Protein AF-0000000078944691 (afdb_homodimer)

InterPro domains:
  IPR001509 NAD-dependent epimerase/dehydratase [PF01370] (3-240)
  IPR036291 NAD(P)-binding domain superfamily [SSF51735] (1-315)

Foldseek 3Di:
DEEEEECLQADLNLVLVVVCVVVPAQYEYEYQCPHGDCVSVVVPPPPPSYHYDHDDLLDLVSLLVRLAPHAEYEYPFADQDQVCCVVCLVRRLSRQQSSLVSNLVSCQVHNYAEYEYEAALLQQFQPPDPQAEPPDDDRDRQTSNSVSRVNSVVVVVVSLVVRPHAYEYEHEYAEFAARDCDDLLNQQLVVCVVPVAEGEDFFPQAQKEFYAYSNLVSVLSVLVVVVVVPDPHRYDYFYDTAPGIDTSNVLSVLLCVLVVTDYHYHYPNYPDRGHRDRSGHRYHHHDRVVSVVSVGHGPDTRSRSSNNRSVNVVVD/DEEEEECLQADLNLVLVVVCVVVPAQYEYEYQCPHGDCVSVVVPPPPPSYHYDHDDLLDLVSLLVRLAPHAEYEYPFADQDQVCCVVCLVRRLSRQQSSLVSNLVSCQVHNYAEYEYEAALLQQFQPPDPLAEPPDDDRDRQTSNSVSRVNSVVVVVVSLVVRPHAYEYEHEYAEFAARDCDDLLNQQLVVCVVPVAEGEDFFPQAQKEFYAYSNLVSVLSVLVVVVVVPDPHRYDYFYDTAPGIDTSNVLNVLLCVLVVTDYHYHYPNHPDRGHRDRSDHRYHHHDRVVSVVSVGHGPDTRSRSSNNRSVNVVVD

Radius of gyration: 25.92 Å; Cα contacts (8 Å, |Δi|>4): 1463; chains: 2; bounding box: 60×75×53 Å

Structure (mmCIF, N/CA/C/O backbone):
data_AF-0000000078944691-model_v1
#
loop_
_entity.id
_entity.type
_entity.pdbx_description
1 polymer 'UDP-glucose 4-epimerase (GalE)'
#
loop_
_atom_site.group_PDB
_atom_site.id
_atom_site.type_symbol
_atom_site.label_atom_id
_atom_site.label_alt_id
_atom_site.label_comp_id
_atom_site.label_asym_id
_atom_site.label_entity_id
_atom_site.label_seq_id
_atom_site.pdbx_PDB_ins_code
_atom_site.Cartn_x
_atom_site.Cartn_y
_atom_site.Cartn_z
_atom_site.occupancy
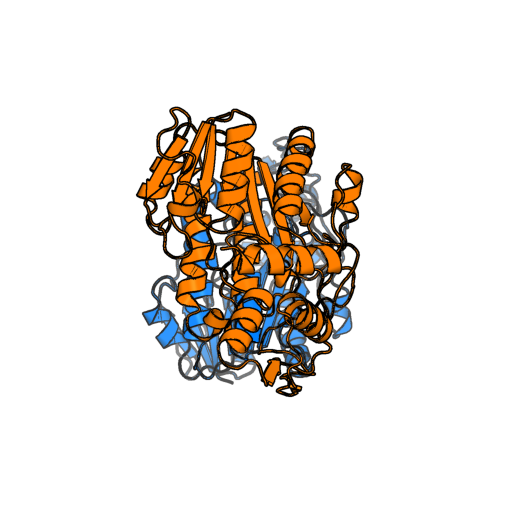_atom_site.B_iso_or_equiv
_atom_site.auth_seq_id
_atom_site.auth_comp_id
_atom_site.auth_asym_id
_atom_site.auth_atom_id
_atom_site.pdbx_PDB_model_num
ATOM 1 N N . MET A 1 1 ? -21 -19.609 -12.305 1 94.19 1 MET A N 1
ATOM 2 C CA . MET A 1 1 ? -20.656 -18.188 -12.273 1 94.19 1 MET A CA 1
ATOM 3 C C . MET A 1 1 ? -19.875 -17.797 -13.523 1 94.19 1 MET A C 1
ATOM 5 O O . MET A 1 1 ? -19.312 -18.656 -14.211 1 94.19 1 MET A O 1
ATOM 9 N N . LYS A 1 2 ? -19.984 -16.594 -13.906 1 98.06 2 LYS A N 1
ATOM 10 C CA . LYS A 1 2 ? -19.078 -16.062 -14.922 1 98.06 2 LYS A CA 1
ATOM 11 C C . LYS A 1 2 ? -17.875 -15.367 -14.273 1 98.06 2 LYS A C 1
ATOM 13 O O . LYS A 1 2 ? -18.031 -14.461 -13.461 1 98.06 2 LYS A O 1
ATOM 18 N N . VAL A 1 3 ? -16.719 -15.859 -14.648 1 98.75 3 VAL A N 1
ATOM 19 C CA . VAL A 1 3 ? -15.484 -15.461 -13.984 1 98.75 3 VAL A CA 1
ATOM 20 C C . VAL A 1 3 ? -14.531 -14.828 -14.992 1 98.75 3 VAL A C 1
ATOM 22 O O . VAL A 1 3 ? -14.398 -15.32 -16.125 1 98.75 3 VAL A O 1
ATOM 25 N N . LEU A 1 4 ? -13.984 -13.68 -14.633 1 98.94 4 LEU A N 1
ATOM 26 C CA . LEU A 1 4 ? -12.883 -13.094 -15.391 1 98.94 4 LEU A CA 1
ATOM 27 C C . LEU A 1 4 ? -11.539 -13.414 -14.734 1 98.94 4 LEU A C 1
ATOM 29 O O . LEU A 1 4 ? -11.367 -13.219 -13.531 1 98.94 4 LEU A O 1
ATOM 33 N N . VAL A 1 5 ? -10.609 -13.969 -15.469 1 98.94 5 VAL A N 1
ATOM 34 C CA . VAL A 1 5 ? -9.234 -14.164 -15.023 1 98.94 5 VAL A CA 1
ATOM 35 C C . VAL A 1 5 ? -8.297 -13.281 -15.836 1 98.94 5 VAL A C 1
ATOM 37 O O . VAL A 1 5 ? -8.07 -13.523 -17.016 1 98.94 5 VAL A O 1
ATOM 40 N N . THR A 1 6 ? -7.789 -12.211 -15.219 1 98.88 6 THR A N 1
ATOM 41 C CA . THR A 1 6 ? -6.719 -11.477 -15.883 1 98.88 6 THR A CA 1
ATOM 42 C C . THR A 1 6 ? -5.379 -12.18 -15.68 1 98.88 6 THR A C 1
ATOM 44 O O . THR A 1 6 ? -5.117 -12.742 -14.617 1 98.88 6 THR A O 1
ATOM 47 N N . GLY A 1 7 ? -4.547 -12.148 -16.734 1 98.19 7 GLY A N 1
ATOM 48 C CA . GLY A 1 7 ? -3.318 -12.93 -16.672 1 98.19 7 GLY A CA 1
ATOM 49 C C . GLY A 1 7 ? -3.555 -14.422 -16.781 1 98.19 7 GLY A C 1
ATOM 50 O O . GLY A 1 7 ? -2.754 -15.219 -16.281 1 98.19 7 GLY A O 1
ATOM 51 N N . GLY A 1 8 ? -4.672 -14.766 -17.438 1 98.5 8 GLY A N 1
ATOM 52 C CA . GLY A 1 8 ? -5.098 -16.156 -17.438 1 98.5 8 GLY A CA 1
ATOM 53 C C . GLY A 1 8 ? -4.27 -17.031 -18.359 1 98.5 8 GLY A C 1
ATOM 54 O O . GLY A 1 8 ? -4.344 -18.266 -18.297 1 98.5 8 GLY A O 1
ATOM 55 N N . ALA A 1 9 ? -3.471 -16.438 -19.219 1 98.06 9 ALA A N 1
ATOM 56 C CA . ALA A 1 9 ? -2.625 -17.203 -20.125 1 98.06 9 ALA A CA 1
ATOM 57 C C . ALA A 1 9 ? -1.227 -17.391 -19.547 1 98.06 9 ALA A C 1
ATOM 59 O O . ALA A 1 9 ? -0.373 -18.047 -20.156 1 98.06 9 ALA A O 1
ATOM 60 N N . GLY A 1 10 ? -1.023 -16.844 -18.359 1 97.12 10 GLY A N 1
ATOM 61 C CA . GLY A 1 10 ? 0.269 -16.953 -17.703 1 97.12 10 GLY A CA 1
ATOM 62 C C . GLY A 1 10 ? 0.433 -18.25 -16.922 1 97.12 10 GLY A C 1
ATOM 63 O O . GLY A 1 10 ? -0.365 -19.172 -17.078 1 97.12 10 GLY A O 1
ATOM 64 N N . PHE A 1 11 ? 1.429 -18.344 -16.078 1 96.81 11 PHE A N 1
ATOM 65 C CA . PHE A 1 11 ? 1.795 -19.531 -15.32 1 96.81 11 PHE A CA 1
ATOM 66 C C . PHE A 1 11 ? 0.687 -19.906 -14.344 1 96.81 11 PHE A C 1
ATOM 68 O O . PHE A 1 11 ? -0.115 -20.797 -14.625 1 96.81 11 PHE A O 1
ATOM 75 N N . ILE A 1 12 ? 0.46 -19.156 -13.289 1 98.06 12 ILE A N 1
ATOM 76 C CA . ILE A 1 12 ? -0.539 -19.516 -12.281 1 98.06 12 ILE A CA 1
ATOM 77 C C . ILE A 1 12 ? -1.938 -19.359 -12.875 1 98.06 12 ILE A C 1
ATOM 79 O O . ILE A 1 12 ? -2.801 -20.219 -12.664 1 98.06 12 ILE A O 1
ATOM 83 N N . GLY A 1 13 ? -2.119 -18.297 -13.672 1 98.56 13 GLY A N 1
ATOM 84 C CA . GLY A 1 13 ? -3.414 -17.984 -14.25 1 98.56 13 GLY A CA 1
ATOM 85 C C . GLY A 1 13 ? -3.979 -19.109 -15.102 1 98.56 13 GLY A C 1
ATOM 86 O O . GLY A 1 13 ? -5.172 -19.406 -15.023 1 98.56 13 GLY A O 1
ATOM 87 N N . SER A 1 14 ? -3.137 -19.75 -15.922 1 98.56 14 SER A N 1
ATOM 88 C CA . SER A 1 14 ? -3.627 -20.781 -16.812 1 98.56 14 SER A CA 1
ATOM 89 C C . SER A 1 14 ? -4.059 -22.031 -16.047 1 98.56 14 SER A C 1
ATOM 91 O O . SER A 1 14 ? -5.004 -22.719 -16.438 1 98.56 14 SER A O 1
ATOM 93 N N . HIS A 1 15 ? -3.371 -22.344 -14.945 1 98.69 15 HIS A N 1
ATOM 94 C CA . HIS A 1 15 ? -3.797 -23.453 -14.094 1 98.69 15 HIS A CA 1
ATOM 95 C C . HIS A 1 15 ? -5.125 -23.141 -13.414 1 98.69 15 HIS A C 1
ATOM 97 O O . HIS A 1 15 ? -5.961 -24.031 -13.242 1 98.69 15 HIS A O 1
ATOM 103 N N . LEU A 1 16 ? -5.309 -21.891 -13 1 98.88 16 LEU A N 1
ATOM 104 C CA . LEU A 1 16 ? -6.578 -21.469 -12.414 1 98.88 16 LEU A CA 1
ATOM 105 C C . LEU A 1 16 ? -7.711 -21.594 -13.43 1 98.88 16 LEU A C 1
ATOM 107 O O . LEU A 1 16 ? -8.797 -22.078 -13.094 1 98.88 16 LEU A O 1
ATOM 111 N N . VAL A 1 17 ? -7.438 -21.141 -14.641 1 98.88 17 VAL A N 1
ATOM 112 C CA . VAL A 1 17 ? -8.43 -21.25 -15.711 1 98.88 17 VAL A CA 1
ATOM 113 C C . VAL A 1 17 ? -8.828 -22.719 -15.891 1 98.88 17 VAL A C 1
ATOM 115 O O . VAL A 1 17 ? -10.016 -23.031 -15.961 1 98.88 17 VAL A O 1
ATOM 118 N N . ASP A 1 18 ? -7.801 -23.641 -15.953 1 98.81 18 ASP A N 1
ATOM 119 C CA . ASP A 1 18 ? -8.086 -25.078 -16.078 1 98.81 18 ASP A CA 1
ATOM 120 C C . ASP A 1 18 ? -9.062 -25.531 -14.984 1 98.81 18 ASP A C 1
ATOM 122 O O . ASP A 1 18 ? -10.07 -26.172 -15.281 1 98.81 18 ASP A O 1
ATOM 126 N N . ARG A 1 19 ? -8.781 -25.188 -13.789 1 98.75 19 ARG A N 1
ATOM 127 C CA . ARG A 1 19 ? -9.57 -25.672 -12.656 1 98.75 19 ARG A CA 1
ATOM 128 C C . ARG A 1 19 ? -10.977 -25.078 -12.672 1 98.75 19 ARG A C 1
ATOM 130 O O . ARG A 1 19 ? -11.945 -25.781 -12.359 1 98.75 19 ARG A O 1
ATOM 137 N N . LEU A 1 20 ? -11.125 -23.766 -12.961 1 98.81 20 LEU A N 1
ATOM 138 C CA . LEU A 1 20 ? -12.43 -23.109 -13.039 1 98.81 20 LEU A CA 1
ATOM 139 C C . LEU A 1 20 ? -13.297 -23.75 -14.117 1 98.81 20 LEU A C 1
ATOM 141 O O . LEU A 1 20 ? -14.484 -23.984 -13.906 1 98.81 20 LEU A O 1
ATOM 145 N N . MET A 1 21 ? -12.656 -24 -15.281 1 98.75 21 MET A N 1
ATOM 146 C CA . MET A 1 21 ? -13.359 -24.656 -16.391 1 98.75 21 MET A CA 1
ATOM 147 C C . MET A 1 21 ? -13.82 -26.047 -15.984 1 98.75 21 MET A C 1
ATOM 149 O O . MET A 1 21 ? -14.953 -26.453 -16.281 1 98.75 21 MET A O 1
ATOM 153 N N . GLU A 1 22 ? -12.938 -26.781 -15.281 1 98.5 22 GLU A N 1
ATOM 154 C CA . GLU A 1 22 ? -13.25 -28.141 -14.836 1 98.5 22 GLU A CA 1
ATOM 155 C C . GLU A 1 22 ? -14.398 -28.141 -13.828 1 98.5 22 GLU A C 1
ATOM 157 O O . GLU A 1 22 ? -15.164 -29.094 -13.758 1 98.5 22 GLU A O 1
ATOM 162 N N . LEU A 1 23 ? -14.57 -27.094 -13.094 1 98.25 23 LEU A N 1
ATOM 163 C CA . LEU A 1 23 ? -15.625 -26.969 -12.094 1 98.25 23 LEU A CA 1
ATOM 164 C C . LEU A 1 23 ? -16.938 -26.516 -12.734 1 98.25 23 LEU A C 1
ATOM 166 O O . LEU A 1 23 ? -17.953 -26.406 -12.062 1 98.25 23 LEU A O 1
ATOM 170 N N . GLY A 1 24 ? -16.906 -26.125 -14.008 1 98.12 24 GLY A N 1
ATOM 171 C CA . GLY A 1 24 ? -18.141 -25.875 -14.75 1 98.12 24 GLY A CA 1
ATOM 172 C C . GLY A 1 24 ? -18.469 -24.391 -14.859 1 98.12 24 GLY A C 1
ATOM 173 O O . GLY A 1 24 ? -19.562 -24.031 -15.266 1 98.12 24 GLY A O 1
ATOM 174 N N . HIS A 1 25 ? -17.547 -23.516 -14.547 1 98.56 25 HIS A N 1
ATOM 175 C CA . HIS A 1 25 ? -17.781 -22.078 -14.625 1 98.56 25 HIS A CA 1
ATOM 176 C C . HIS A 1 25 ? -17.641 -21.578 -16.062 1 98.56 25 HIS A C 1
ATOM 178 O O . HIS A 1 25 ? -17.062 -22.25 -16.906 1 98.56 25 HIS A O 1
ATOM 184 N N . GLU A 1 26 ? -18.281 -20.469 -16.406 1 98.75 26 GLU A N 1
ATOM 185 C CA . GLU A 1 26 ? -17.953 -19.688 -17.594 1 98.75 26 GLU A CA 1
ATOM 186 C C . GLU A 1 26 ? -16.734 -18.797 -17.344 1 98.75 26 GLU A C 1
ATOM 188 O O . GLU A 1 26 ? -16.734 -17.984 -16.406 1 98.75 26 GLU A O 1
ATOM 193 N N . VAL A 1 27 ? -15.734 -18.984 -18.188 1 98.88 27 VAL A N 1
ATOM 194 C CA . VAL A 1 27 ? -14.469 -18.312 -17.891 1 98.88 27 VAL A CA 1
ATOM 195 C C . VAL A 1 27 ? -14.094 -17.375 -19.031 1 98.88 27 VAL A C 1
ATOM 197 O O . VAL A 1 27 ? -14.047 -17.797 -20.188 1 98.88 27 VAL A O 1
ATOM 200 N N . ARG A 1 28 ? -13.922 -16.125 -18.75 1 98.88 28 ARG A N 1
ATOM 201 C CA . ARG A 1 28 ? -13.328 -15.117 -19.625 1 98.88 28 ARG A CA 1
ATOM 202 C C . ARG A 1 28 ? -11.898 -14.789 -19.203 1 98.88 28 ARG A C 1
ATOM 204 O O . ARG A 1 28 ? -11.641 -14.539 -18.031 1 98.88 28 ARG A O 1
ATOM 211 N N . VAL A 1 29 ? -10.984 -14.859 -20.156 1 98.88 29 VAL A N 1
ATOM 212 C CA . VAL A 1 29 ? -9.586 -14.539 -19.875 1 98.88 29 VAL A CA 1
ATOM 213 C C . VAL A 1 29 ? -9.203 -13.234 -20.562 1 98.88 29 VAL A C 1
ATOM 215 O O . VAL A 1 29 ? -9.531 -13.016 -21.734 1 98.88 29 VAL A O 1
ATOM 218 N N . LEU A 1 30 ? -8.641 -12.305 -19.859 1 98.81 30 LEU A N 1
ATOM 219 C CA . LEU A 1 30 ? -7.977 -11.125 -20.391 1 98.81 30 LEU A CA 1
ATOM 220 C C . LEU A 1 30 ? -6.465 -11.219 -20.234 1 98.81 30 LEU A C 1
ATOM 222 O O . LEU A 1 30 ? -5.969 -11.336 -19.109 1 98.81 30 LEU A O 1
ATOM 226 N N . ASP A 1 31 ? -5.73 -11.219 -21.297 1 98.5 31 ASP A N 1
ATOM 227 C CA . ASP A 1 31 ? -4.277 -11.359 -21.297 1 98.5 31 ASP A CA 1
ATOM 228 C C . ASP A 1 31 ? -3.658 -10.664 -22.516 1 98.5 31 ASP A C 1
ATOM 230 O O . ASP A 1 31 ? -4.223 -10.703 -23.609 1 98.5 31 ASP A O 1
ATOM 234 N N . ASP A 1 32 ? -2.514 -10.07 -22.328 1 97.38 32 ASP A N 1
ATOM 235 C CA . ASP A 1 32 ? -1.869 -9.414 -23.453 1 97.38 32 ASP A CA 1
ATOM 236 C C . ASP A 1 32 ? -0.792 -10.305 -24.062 1 97.38 32 ASP A C 1
ATOM 238 O O . ASP A 1 32 ? -0.124 -9.914 -25.031 1 97.38 32 ASP A O 1
ATOM 242 N N . LEU A 1 33 ? -0.516 -11.438 -23.5 1 96.25 33 LEU A N 1
ATOM 243 C CA . LEU A 1 33 ? 0.394 -12.477 -23.953 1 96.25 33 LEU A CA 1
ATOM 244 C C . LEU A 1 33 ? 1.841 -12 -23.906 1 96.25 33 LEU A C 1
ATOM 246 O O . LEU A 1 33 ? 2.686 -12.477 -24.672 1 96.25 33 LEU A O 1
ATOM 250 N N . SER A 1 34 ? 2.111 -10.977 -23.062 1 91.81 34 SER A N 1
ATOM 251 C CA . SER A 1 34 ? 3.479 -10.5 -22.875 1 91.81 34 SER A CA 1
ATOM 252 C C . SER A 1 34 ? 4.32 -11.516 -22.109 1 91.81 34 SER A C 1
ATOM 254 O O . SER A 1 34 ? 5.512 -11.68 -22.391 1 91.81 34 SER A O 1
ATOM 256 N N . ALA A 1 35 ? 3.695 -12.219 -21.141 1 88.44 35 ALA A N 1
ATOM 257 C CA . ALA A 1 35 ? 4.414 -13.203 -20.328 1 88.44 35 ALA A CA 1
ATOM 258 C C . ALA A 1 35 ? 3.73 -14.57 -20.406 1 88.44 35 ALA A C 1
ATOM 260 O O . ALA A 1 35 ? 4.258 -15.562 -19.891 1 88.44 35 ALA A O 1
ATOM 261 N N . GLY A 1 36 ? 2.523 -14.578 -20.969 1 92.19 36 GLY A N 1
ATOM 262 C CA . GLY A 1 36 ? 1.775 -15.812 -21.156 1 92.19 36 GLY A CA 1
ATOM 263 C C . GLY A 1 36 ? 1.71 -16.266 -22.609 1 92.19 36 GLY A C 1
ATOM 264 O O . GLY A 1 36 ? 2.303 -15.633 -23.484 1 92.19 36 GLY A O 1
ATOM 265 N N . THR A 1 37 ? 1.098 -17.453 -22.797 1 95.69 37 THR A N 1
ATOM 266 C CA . THR A 1 37 ? 0.913 -17.984 -24.125 1 95.69 37 THR A CA 1
ATOM 267 C C . THR A 1 37 ? -0.464 -18.625 -24.266 1 95.69 37 THR A C 1
ATOM 269 O O . THR A 1 37 ? -0.967 -19.25 -23.328 1 95.69 37 THR A O 1
ATOM 272 N N . LEU A 1 38 ? -0.997 -18.469 -25.453 1 96.5 38 LEU A N 1
ATOM 273 C CA . LEU A 1 38 ? -2.293 -19.078 -25.734 1 96.5 38 LEU A CA 1
ATOM 274 C C . LEU A 1 38 ? -2.207 -20.609 -25.656 1 96.5 38 LEU A C 1
ATOM 276 O O . LEU A 1 38 ? -3.215 -21.281 -25.438 1 96.5 38 LEU A O 1
ATOM 280 N N . ASP A 1 39 ? -1.018 -21.125 -25.781 1 96.75 39 ASP A N 1
ATOM 281 C CA . ASP A 1 39 ? -0.801 -22.562 -25.703 1 96.75 39 ASP A CA 1
ATOM 282 C C . ASP A 1 39 ? -1.24 -23.109 -24.344 1 96.75 39 ASP A C 1
ATOM 284 O O . ASP A 1 39 ? -1.713 -24.234 -24.234 1 96.75 39 ASP A O 1
ATOM 288 N N . ASN A 1 40 ? -1.109 -22.297 -23.328 1 97.56 40 ASN A N 1
ATOM 289 C CA . ASN A 1 40 ? -1.498 -22.703 -21.984 1 97.56 40 ASN A CA 1
ATOM 290 C C . ASN A 1 40 ? -3.008 -22.891 -21.875 1 97.56 40 ASN A C 1
ATOM 292 O O . ASN A 1 40 ? -3.486 -23.531 -20.938 1 97.56 40 ASN A O 1
ATOM 296 N N . LEU A 1 41 ? -3.738 -22.328 -22.844 1 98.19 41 LEU A N 1
ATOM 297 C CA . LEU A 1 41 ? -5.195 -22.344 -22.797 1 98.19 41 LEU A CA 1
ATOM 298 C C . LEU A 1 41 ? -5.77 -23.172 -23.938 1 98.19 41 LEU A C 1
ATOM 300 O O . LEU A 1 41 ? -6.98 -23.188 -24.156 1 98.19 41 LEU A O 1
ATOM 304 N N . ARG A 1 42 ? -4.984 -23.828 -24.703 1 97 42 ARG A N 1
ATOM 305 C CA . ARG A 1 42 ? -5.348 -24.516 -25.953 1 97 42 ARG A CA 1
ATOM 306 C C . ARG A 1 42 ? -6.512 -25.469 -25.734 1 97 42 ARG A C 1
ATOM 308 O O . ARG A 1 42 ? -7.379 -25.609 -26.594 1 97 42 ARG A O 1
ATOM 315 N N . ARG A 1 43 ? -6.578 -26.062 -24.562 1 96.25 43 ARG A N 1
ATOM 316 C CA . ARG A 1 43 ? -7.59 -27.047 -24.203 1 96.25 43 ARG A CA 1
ATOM 317 C C . ARG A 1 43 ? -8.992 -26.438 -24.266 1 96.25 43 ARG A C 1
ATOM 319 O O . ARG A 1 43 ? -9.969 -27.156 -24.5 1 96.25 43 ARG A O 1
ATOM 326 N N . TRP A 1 44 ? -9.008 -25.125 -24.125 1 98 44 TRP A N 1
ATOM 327 C CA . TRP A 1 44 ? -10.32 -24.547 -23.859 1 98 44 TRP A CA 1
ATOM 328 C C . TRP A 1 44 ? -10.719 -23.562 -24.953 1 98 44 TRP A C 1
ATOM 330 O O . TRP A 1 44 ? -11.867 -23.109 -25.016 1 98 44 TRP A O 1
ATOM 340 N N . VAL A 1 45 ? -9.883 -23.219 -25.906 1 96.38 45 VAL A N 1
ATOM 341 C CA . VAL A 1 45 ? -10.031 -22.109 -26.844 1 96.38 45 VAL A CA 1
ATOM 342 C C . VAL A 1 45 ? -11.328 -22.266 -27.625 1 96.38 45 VAL A C 1
ATOM 344 O O . VAL A 1 45 ? -11.992 -21.281 -27.953 1 96.38 45 VAL A O 1
ATOM 347 N N . ASP A 1 46 ? -11.852 -23.5 -27.844 1 96.31 46 ASP A N 1
ATOM 348 C CA . ASP A 1 46 ? -13.047 -23.719 -28.641 1 96.31 46 ASP A CA 1
ATOM 349 C C . ASP A 1 46 ? -14.242 -24.094 -27.766 1 96.31 46 ASP A C 1
ATOM 351 O O . ASP A 1 46 ? -15.312 -24.422 -28.281 1 96.31 46 ASP A O 1
ATOM 355 N N . HIS A 1 47 ? -14.062 -24.094 -26.516 1 97.75 47 HIS A N 1
ATOM 356 C CA . HIS A 1 47 ? -15.133 -24.469 -25.609 1 97.75 47 HIS A CA 1
ATOM 357 C C . HIS A 1 47 ? -16.188 -23.375 -25.5 1 97.75 47 HIS A C 1
ATOM 359 O O . HIS A 1 47 ? -15.844 -22.188 -25.469 1 97.75 47 HIS A O 1
ATOM 365 N N . GLU A 1 48 ? -17.422 -23.672 -25.375 1 97.88 48 GLU A N 1
ATOM 366 C CA . GLU A 1 48 ? -18.547 -22.734 -25.406 1 97.88 48 GLU A CA 1
ATOM 367 C C . GLU A 1 48 ? -18.547 -21.828 -24.172 1 97.88 48 GLU A C 1
ATOM 369 O O . GLU A 1 48 ? -19.031 -20.703 -24.219 1 97.88 48 GLU A O 1
ATOM 374 N N . ARG A 1 49 ? -17.953 -22.281 -23.062 1 98.38 49 ARG A N 1
ATOM 375 C CA . ARG A 1 49 ? -17.969 -21.531 -21.812 1 98.38 49 ARG A CA 1
ATOM 376 C C . ARG A 1 49 ? -16.703 -20.719 -21.641 1 98.38 49 ARG A C 1
ATOM 378 O O . ARG A 1 49 ? -16.453 -20.141 -20.578 1 98.38 49 ARG A O 1
ATOM 385 N N . PHE A 1 50 ? -15.898 -20.719 -22.703 1 98.62 50 PHE A N 1
ATOM 386 C CA . PHE A 1 50 ? -14.602 -20.047 -22.625 1 98.62 50 PHE A CA 1
ATOM 387 C C . PHE A 1 50 ? -14.539 -18.875 -23.594 1 98.62 50 PHE A C 1
ATOM 389 O O . PHE A 1 50 ? -15.023 -18.984 -24.734 1 98.62 50 PHE A O 1
ATOM 396 N N . GLU A 1 51 ? -14 -17.781 -23.156 1 98.44 51 GLU A N 1
ATOM 397 C CA . GLU A 1 51 ? -13.758 -16.594 -23.969 1 98.44 51 GLU A CA 1
ATOM 398 C C . GLU A 1 51 ? -12.375 -16.016 -23.688 1 98.44 51 GLU A C 1
ATOM 400 O O . GLU A 1 51 ? -11.969 -15.891 -22.531 1 98.44 51 GLU A O 1
ATOM 405 N N . PHE A 1 52 ? -11.672 -15.727 -24.781 1 98.56 52 PHE A N 1
ATOM 406 C CA . PHE A 1 52 ? -10.367 -15.094 -24.656 1 98.56 52 PHE A CA 1
ATOM 407 C C . PHE A 1 52 ? -10.383 -13.688 -25.234 1 98.56 52 PHE A C 1
ATOM 409 O O . PHE A 1 52 ? -10.781 -13.484 -26.375 1 98.56 52 PHE A O 1
ATOM 416 N N . ILE A 1 53 ? -9.953 -12.742 -24.422 1 98.44 53 ILE A N 1
ATOM 417 C CA . ILE A 1 53 ? -9.75 -11.367 -24.859 1 98.44 53 ILE A CA 1
ATOM 418 C C . ILE A 1 53 ? -8.258 -11.031 -24.844 1 98.44 53 ILE A C 1
ATOM 420 O O . ILE A 1 53 ? -7.633 -11 -23.781 1 98.44 53 ILE A O 1
ATOM 424 N N . LYS A 1 54 ? -7.711 -10.922 -26.016 1 98.25 54 LYS A N 1
ATOM 425 C CA . LYS A 1 54 ? -6.344 -10.406 -26.078 1 98.25 54 LYS A CA 1
ATOM 426 C C . LYS A 1 54 ? -6.312 -8.891 -25.875 1 98.25 54 LYS A C 1
ATOM 428 O O . LYS A 1 54 ? -6.895 -8.148 -26.672 1 98.25 54 LYS A O 1
ATOM 433 N N . GLY A 1 55 ? -5.66 -8.43 -24.781 1 97.94 55 GLY A N 1
ATOM 434 C CA . GLY A 1 55 ? -5.664 -6.992 -24.562 1 97.94 55 GLY A CA 1
ATOM 435 C C . GLY A 1 55 ? -4.734 -6.562 -23.438 1 97.94 55 GLY A C 1
ATOM 436 O O . GLY A 1 55 ? -4.387 -7.363 -22.562 1 97.94 55 GLY A O 1
ATOM 437 N N . ASP A 1 56 ? -4.309 -5.371 -23.531 1 98 56 ASP A N 1
ATOM 438 C CA . ASP A 1 56 ? -3.465 -4.707 -22.547 1 98 56 ASP A CA 1
ATOM 439 C C . ASP A 1 56 ? -4.309 -3.922 -21.547 1 98 56 ASP A C 1
ATOM 441 O O . ASP A 1 56 ? -5.023 -2.99 -21.922 1 98 56 ASP A O 1
ATOM 445 N N . MET A 1 57 ? -4.215 -4.27 -20.297 1 98.31 57 MET A N 1
ATOM 446 C CA . MET A 1 57 ? -5.047 -3.695 -19.25 1 98.31 57 MET A CA 1
ATOM 447 C C . MET A 1 57 ? -4.684 -2.236 -19 1 98.31 57 MET A C 1
ATOM 449 O O . MET A 1 57 ? -5.41 -1.518 -18.312 1 98.31 57 MET A O 1
ATOM 453 N N . ARG A 1 58 ? -3.551 -1.738 -19.547 1 98 58 ARG A N 1
ATOM 454 C CA . ARG A 1 58 ? -3.225 -0.319 -19.469 1 98 58 ARG A CA 1
ATOM 455 C C . ARG A 1 58 ? -4.254 0.524 -20.203 1 98 58 ARG A C 1
ATOM 457 O O . ARG A 1 58 ? -4.367 1.729 -19.969 1 98 58 ARG A O 1
ATOM 464 N N . ASP A 1 59 ? -4.988 -0.084 -21.062 1 98.31 59 ASP A N 1
ATOM 465 C CA . ASP A 1 59 ? -6.113 0.551 -21.75 1 98.31 59 ASP A CA 1
ATOM 466 C C . ASP A 1 59 ? -7.414 0.344 -20.984 1 98.31 59 ASP A C 1
ATOM 468 O O . ASP A 1 59 ? -7.965 -0.759 -20.969 1 98.31 59 ASP A O 1
ATOM 472 N N . PRO A 1 60 ? -7.98 1.393 -20.438 1 97.69 60 PRO A N 1
ATOM 473 C CA . PRO A 1 60 ? -9.172 1.237 -19.594 1 97.69 60 PRO A CA 1
ATOM 474 C C . PRO A 1 60 ? -10.367 0.691 -20.359 1 97.69 60 PRO A C 1
ATOM 476 O O . PRO A 1 60 ? -11.219 0.005 -19.781 1 97.69 60 PRO A O 1
ATOM 479 N N . LYS A 1 61 ? -10.445 0.952 -21.641 1 98 61 LYS A N 1
ATOM 480 C CA . LYS A 1 61 ? -11.586 0.495 -22.438 1 98 61 LYS A CA 1
ATOM 481 C C . LYS A 1 61 ? -11.602 -1.027 -22.547 1 98 61 LYS A C 1
ATOM 483 O O . LYS A 1 61 ? -12.672 -1.642 -22.531 1 98 61 LYS A O 1
ATOM 488 N N . ILE A 1 62 ? -10.453 -1.591 -22.672 1 98.44 62 ILE A N 1
ATOM 489 C CA . ILE A 1 62 ? -10.336 -3.043 -22.734 1 98.44 62 ILE A CA 1
ATOM 490 C C . ILE A 1 62 ? -10.789 -3.664 -21.422 1 98.44 62 ILE A C 1
ATOM 492 O O . ILE A 1 62 ? -11.484 -4.68 -21.406 1 98.44 62 ILE A O 1
ATOM 496 N N . VAL A 1 63 ? -10.43 -3.055 -20.328 1 98.69 63 VAL A N 1
ATOM 497 C CA . VAL A 1 63 ? -10.758 -3.564 -19 1 98.69 63 VAL A CA 1
ATOM 498 C C . VAL A 1 63 ? -12.258 -3.459 -18.766 1 98.69 63 VAL A C 1
ATOM 500 O O . VAL A 1 63 ? -12.875 -4.383 -18.219 1 98.69 63 VAL A O 1
ATOM 503 N N . GLU A 1 64 ? -12.852 -2.311 -19.156 1 98.12 64 GLU A N 1
ATOM 504 C CA . GLU A 1 64 ? -14.289 -2.105 -19.031 1 98.12 64 GLU A CA 1
ATOM 505 C C . GLU A 1 64 ? -15.07 -3.191 -19.766 1 98.12 64 GLU A C 1
ATOM 507 O O . GLU A 1 64 ? -16.062 -3.697 -19.266 1 98.12 64 GLU A O 1
ATOM 512 N N . GLU A 1 65 ? -14.602 -3.508 -20.922 1 98.12 65 GLU A N 1
ATOM 513 C CA . GLU A 1 65 ? -15.234 -4.566 -21.703 1 98.12 65 GLU A CA 1
ATOM 514 C C . GLU A 1 65 ? -15.086 -5.922 -21.016 1 98.12 65 GLU A C 1
ATOM 516 O O . GLU A 1 65 ? -16.031 -6.723 -21.016 1 98.12 65 GLU A O 1
ATOM 521 N N . ALA A 1 66 ? -13.969 -6.16 -20.484 1 98.56 66 ALA A N 1
ATOM 522 C CA . ALA A 1 66 ? -13.648 -7.461 -19.891 1 98.56 66 ALA A CA 1
ATOM 523 C C . ALA A 1 66 ? -14.508 -7.734 -18.672 1 98.56 66 ALA A C 1
ATOM 525 O O . ALA A 1 66 ? -14.844 -8.891 -18.375 1 98.56 66 ALA A O 1
ATOM 526 N N . VAL A 1 67 ? -14.93 -6.711 -17.922 1 98.5 67 VAL A N 1
ATOM 527 C CA . VAL A 1 67 ? -15.602 -6.922 -16.641 1 98.5 67 VAL A CA 1
ATOM 528 C C . VAL A 1 67 ? -17.109 -7.066 -16.875 1 98.5 67 VAL A C 1
ATOM 530 O O . VAL A 1 67 ? -17.859 -7.359 -15.938 1 98.5 67 VAL A O 1
ATOM 533 N N . LYS A 1 68 ? -17.562 -6.816 -18.109 1 97.75 68 LYS A N 1
ATOM 534 C CA . LYS A 1 68 ? -19 -6.859 -18.406 1 97.75 68 LYS A CA 1
ATOM 535 C C . LYS A 1 68 ? -19.594 -8.227 -18.062 1 97.75 68 LYS A C 1
ATOM 537 O O . LYS A 1 68 ? -19.047 -9.258 -18.484 1 97.75 68 LYS A O 1
ATOM 542 N N . ASP A 1 69 ? -20.672 -8.273 -17.234 1 97.19 69 ASP A N 1
ATOM 543 C CA . ASP A 1 69 ? -21.5 -9.438 -16.938 1 97.19 69 ASP A CA 1
ATOM 544 C C . ASP A 1 69 ? -20.719 -10.469 -16.109 1 97.19 69 ASP A C 1
ATOM 546 O O . ASP A 1 69 ? -21.062 -11.648 -16.109 1 97.19 69 ASP A O 1
ATOM 550 N N . VAL A 1 70 ? -19.656 -10.07 -15.508 1 97.62 70 VAL A N 1
ATOM 551 C CA . VAL A 1 70 ? -18.812 -10.945 -14.695 1 97.62 70 VAL A CA 1
ATOM 552 C C . VAL A 1 70 ? -19.188 -10.805 -13.227 1 97.62 70 VAL A C 1
ATOM 554 O O . VAL A 1 70 ?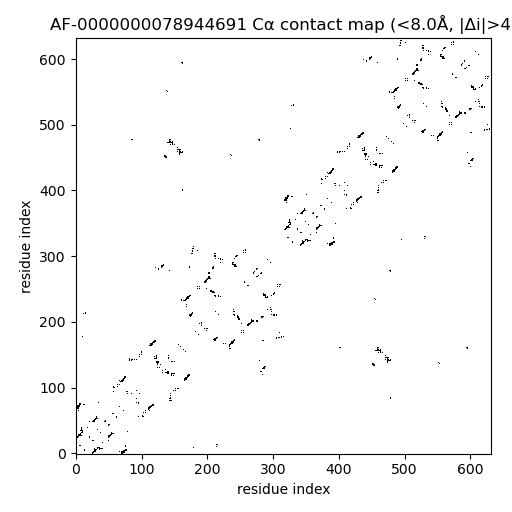 -19.5 -9.703 -12.766 1 97.62 70 VAL A O 1
ATOM 557 N N . GLU A 1 71 ? -19.141 -11.891 -12.5 1 98.38 71 GLU A N 1
ATOM 558 C CA . GLU A 1 71 ? -19.5 -11.883 -11.086 1 98.38 71 GLU A CA 1
ATOM 559 C C . GLU A 1 71 ? -18.25 -11.883 -10.211 1 98.38 71 GLU A C 1
ATOM 561 O O . GLU A 1 71 ? -18.25 -11.32 -9.109 1 98.38 71 GLU A O 1
ATOM 566 N N . VAL A 1 72 ? -17.234 -12.602 -10.664 1 98.81 72 VAL A N 1
ATOM 567 C CA . VAL A 1 72 ? -15.992 -12.766 -9.914 1 98.81 72 VAL A CA 1
ATOM 568 C C . VAL A 1 72 ? -14.797 -12.453 -10.812 1 98.81 72 VAL A C 1
ATOM 570 O O . VAL A 1 72 ? -14.758 -12.859 -11.977 1 98.81 72 VAL A O 1
ATOM 573 N N . VAL A 1 73 ? -13.891 -11.664 -10.312 1 98.94 73 VAL A N 1
ATOM 574 C CA . VAL A 1 73 ? -12.633 -11.398 -11.016 1 98.94 73 VAL A CA 1
ATOM 575 C C . VAL A 1 73 ? -11.469 -12.008 -10.234 1 98.94 73 VAL A C 1
ATOM 577 O O . VAL A 1 73 ? -11.32 -11.766 -9.039 1 98.94 73 VAL A O 1
ATOM 580 N N . PHE A 1 74 ? -10.719 -12.891 -10.859 1 98.94 74 PHE A N 1
ATOM 581 C CA . PHE A 1 74 ? -9.383 -13.273 -10.406 1 98.94 74 PHE A CA 1
ATOM 582 C C . PHE A 1 74 ? -8.312 -12.445 -11.117 1 98.94 74 PHE A C 1
ATOM 584 O O . PHE A 1 74 ? -8.094 -12.602 -12.32 1 98.94 74 PHE A O 1
ATOM 591 N N . HIS A 1 75 ? -7.672 -11.578 -10.391 1 98.94 75 HIS A N 1
ATOM 592 C CA . HIS A 1 75 ? -6.688 -10.664 -10.961 1 98.94 75 HIS A CA 1
ATOM 593 C C . HIS A 1 75 ? -5.27 -11.18 -10.75 1 98.94 75 HIS A C 1
ATOM 595 O O . HIS A 1 75 ? -4.656 -10.906 -9.711 1 98.94 75 HIS A O 1
ATOM 601 N N . LEU A 1 76 ? -4.684 -11.82 -11.766 1 98.56 76 LEU A N 1
ATOM 602 C CA . LEU A 1 76 ? -3.34 -12.383 -11.695 1 98.56 76 LEU A CA 1
ATOM 603 C C . LEU A 1 76 ? -2.395 -11.656 -12.648 1 98.56 76 LEU A C 1
ATOM 605 O O . LEU A 1 76 ? -1.19 -11.922 -12.656 1 98.56 76 LEU A O 1
ATOM 609 N N . ALA A 1 77 ? -2.928 -10.758 -13.469 1 96.44 77 ALA A N 1
ATOM 610 C CA . ALA A 1 77 ? -2.096 -10.008 -14.414 1 96.44 77 ALA A CA 1
ATOM 611 C C . ALA A 1 77 ? -1.077 -9.141 -13.68 1 96.44 77 ALA A C 1
ATOM 613 O O . ALA A 1 77 ? -1.445 -8.312 -12.844 1 96.44 77 ALA A O 1
ATOM 614 N N . ALA A 1 78 ? 0.088 -9.383 -13.953 1 91.25 78 ALA A N 1
ATOM 615 C CA . ALA A 1 78 ? 1.199 -8.641 -13.367 1 91.25 78 ALA A CA 1
ATOM 616 C C . ALA A 1 78 ? 2.498 -8.914 -14.125 1 91.25 78 ALA A C 1
ATOM 618 O O . ALA A 1 78 ? 2.602 -9.891 -14.859 1 91.25 78 ALA A O 1
ATOM 619 N N . ASN A 1 79 ? 3.396 -8.016 -14.047 1 84.12 79 ASN A N 1
ATOM 620 C CA . ASN A 1 79 ? 4.797 -8.266 -14.383 1 84.12 79 ASN A CA 1
ATOM 621 C C . ASN A 1 79 ? 5.598 -8.688 -13.148 1 84.12 79 ASN A C 1
ATOM 623 O O . ASN A 1 79 ? 5.859 -7.871 -12.266 1 84.12 79 ASN A O 1
ATOM 627 N N . PRO A 1 80 ? 5.988 -9.984 -13.094 1 72.31 80 PRO A N 1
ATOM 628 C CA . PRO A 1 80 ? 6.586 -10.5 -11.859 1 72.31 80 PRO A CA 1
ATOM 629 C C . PRO A 1 80 ? 8.094 -10.281 -11.797 1 72.31 80 PRO A C 1
ATOM 631 O O . PRO A 1 80 ? 8.75 -10.742 -10.852 1 72.31 80 PRO A O 1
ATOM 634 N N . GLU A 1 81 ? 8.633 -9.594 -12.773 1 68.88 81 GLU A N 1
ATOM 635 C CA . GLU A 1 81 ? 10.086 -9.539 -12.867 1 68.88 81 GLU A CA 1
ATOM 636 C C . GLU A 1 81 ? 10.664 -8.508 -11.898 1 68.88 81 GLU A C 1
ATOM 638 O O . GLU A 1 81 ? 10.672 -7.312 -12.188 1 68.88 81 GLU A O 1
ATOM 643 N N . VAL A 1 82 ? 11.109 -9.031 -10.75 1 64.19 82 VAL A N 1
ATOM 644 C CA . VAL A 1 82 ? 11.648 -8.219 -9.664 1 64.19 82 VAL A CA 1
ATOM 645 C C . VAL A 1 82 ? 12.961 -7.574 -10.102 1 64.19 82 VAL A C 1
ATOM 647 O O . VAL A 1 82 ? 13.25 -6.43 -9.75 1 64.19 82 VAL A O 1
ATOM 650 N N . ARG A 1 83 ? 13.727 -8.305 -10.914 1 62.66 83 ARG A N 1
ATOM 651 C CA . ARG A 1 83 ? 15.055 -7.844 -11.312 1 62.66 83 ARG A CA 1
ATOM 652 C C . ARG A 1 83 ? 14.953 -6.637 -12.242 1 62.66 83 ARG A C 1
ATOM 654 O O . ARG A 1 83 ? 15.844 -5.785 -12.258 1 62.66 83 ARG A O 1
ATOM 661 N N . ILE A 1 84 ? 13.75 -6.492 -12.836 1 63.62 84 ILE A N 1
ATOM 662 C CA . ILE A 1 84 ? 13.594 -5.41 -13.805 1 63.62 84 ILE A CA 1
ATOM 663 C C . ILE A 1 84 ? 13.266 -4.109 -13.07 1 63.62 84 ILE A C 1
ATOM 665 O O . ILE A 1 84 ? 13.414 -3.021 -13.633 1 63.62 84 ILE A O 1
ATOM 669 N N . GLY A 1 85 ? 12.961 -4.199 -11.828 1 69.5 85 GLY A N 1
ATOM 670 C CA . GLY A 1 85 ? 12.531 -3.023 -11.086 1 69.5 85 GLY A CA 1
ATOM 671 C C . GLY A 1 85 ? 13.578 -1.933 -11.031 1 69.5 85 GLY A C 1
ATOM 672 O O . GLY A 1 85 ? 13.25 -0.745 -11.078 1 69.5 85 GLY A O 1
ATOM 673 N N . SER A 1 86 ? 14.75 -2.355 -11.062 1 72.69 86 SER A N 1
ATOM 674 C CA . SER A 1 86 ? 15.82 -1.361 -11.047 1 72.69 86 SER A CA 1
ATOM 675 C C . SER A 1 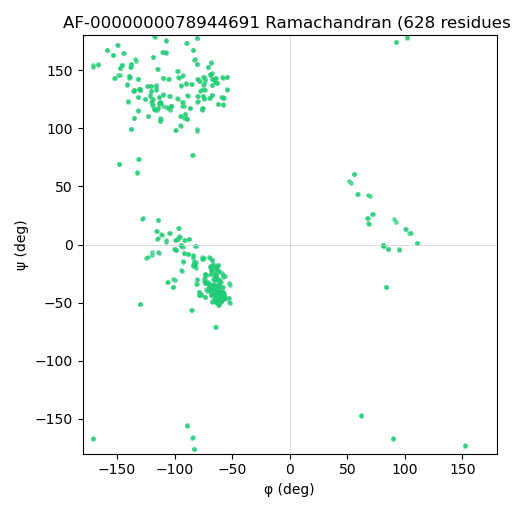86 ? 16.062 -0.798 -12.438 1 72.69 86 SER A C 1
ATOM 677 O O . SER A 1 86 ? 16.5 0.349 -12.586 1 72.69 86 SER A O 1
ATOM 679 N N . GLN A 1 87 ? 15.586 -1.593 -13.367 1 74.06 87 GLN A N 1
ATOM 680 C CA . GLN A 1 87 ? 15.898 -1.193 -14.734 1 74.06 87 GLN A CA 1
ATOM 681 C C . GLN A 1 87 ? 14.727 -0.465 -15.383 1 74.06 87 GLN A C 1
ATOM 683 O O . GLN A 1 87 ? 14.93 0.437 -16.203 1 74.06 87 GLN A O 1
ATOM 688 N N . SER A 1 88 ? 13.57 -0.836 -14.953 1 86.19 88 SER A N 1
ATOM 689 C CA . SER A 1 88 ? 12.383 -0.239 -15.562 1 86.19 88 SER A CA 1
ATOM 690 C C . SER A 1 88 ? 11.25 -0.121 -14.547 1 86.19 88 SER A C 1
ATOM 692 O O . SER A 1 88 ? 10.195 -0.74 -14.711 1 86.19 88 SER A O 1
ATOM 694 N N . PRO A 1 89 ? 11.445 0.758 -13.602 1 89.5 89 PRO A N 1
ATOM 695 C CA . PRO A 1 89 ? 10.406 0.883 -12.57 1 89.5 89 PRO A CA 1
ATOM 696 C C . PRO A 1 89 ? 9.078 1.371 -13.141 1 89.5 89 PRO A C 1
ATOM 698 O O . PRO A 1 89 ? 8.016 1.038 -12.602 1 89.5 89 PRO A O 1
ATOM 701 N N . GLU A 1 90 ? 9.109 2.111 -14.25 1 92.56 90 GLU A N 1
ATOM 702 C CA . GLU A 1 90 ? 7.898 2.615 -14.891 1 92.56 90 GLU A CA 1
ATOM 703 C C . GLU A 1 90 ? 7.031 1.472 -15.406 1 92.56 90 GLU A C 1
ATOM 705 O O . GLU A 1 90 ? 5.805 1.505 -15.273 1 92.56 90 GLU A O 1
ATOM 710 N N . LEU A 1 91 ? 7.715 0.52 -15.961 1 91.44 91 LEU A N 1
ATOM 711 C CA . LEU A 1 91 ? 6.988 -0.639 -16.469 1 91.44 91 LEU A CA 1
ATOM 712 C C . LEU A 1 91 ? 6.301 -1.388 -15.328 1 91.44 91 LEU A C 1
ATOM 714 O O . LEU A 1 91 ? 5.164 -1.842 -15.477 1 91.44 91 LEU A O 1
ATOM 718 N N . LEU A 1 92 ? 6.965 -1.545 -14.219 1 92.19 92 LEU A N 1
ATOM 719 C CA . LEU A 1 92 ? 6.383 -2.238 -13.078 1 92.19 92 LEU A CA 1
ATOM 720 C C . LEU A 1 92 ? 5.172 -1.481 -12.539 1 92.19 92 LEU A C 1
ATOM 722 O O . LEU A 1 92 ? 4.176 -2.094 -12.148 1 92.19 92 LEU A O 1
ATOM 726 N N . TYR A 1 93 ? 5.254 -0.177 -12.477 1 95.56 93 TYR A N 1
ATOM 727 C CA . TYR A 1 93 ? 4.121 0.632 -12.055 1 95.56 93 TYR A CA 1
ATOM 728 C C . TYR A 1 93 ? 2.924 0.423 -12.977 1 95.56 93 TYR A C 1
ATOM 730 O O . TYR A 1 93 ? 1.808 0.186 -12.508 1 95.56 93 TYR A O 1
ATOM 738 N N . GLU A 1 94 ? 3.154 0.492 -14.242 1 95.88 94 GLU A N 1
ATOM 739 C CA . GLU A 1 94 ? 2.08 0.411 -15.227 1 95.88 94 GLU A CA 1
ATOM 740 C C . GLU A 1 94 ? 1.453 -0.979 -15.25 1 95.88 94 GLU A C 1
ATOM 742 O O . GLU A 1 94 ? 0.233 -1.114 -15.367 1 95.88 94 GLU A O 1
ATOM 747 N N . THR A 1 95 ? 2.268 -1.993 -15.086 1 95 95 THR A N 1
ATOM 748 C CA . THR A 1 95 ? 1.805 -3.359 -15.305 1 95 95 THR A CA 1
ATOM 749 C C . THR A 1 95 ? 1.411 -4.016 -13.984 1 95 95 THR A C 1
ATOM 751 O O . THR A 1 95 ? 1.138 -5.219 -13.938 1 95 95 THR A O 1
ATOM 754 N N . ASN A 1 96 ? 1.445 -3.291 -12.922 1 95.88 96 ASN A N 1
ATOM 755 C CA . ASN A 1 96 ? 0.988 -3.812 -11.641 1 95.88 96 ASN A CA 1
ATOM 756 C C . ASN A 1 96 ? 0.011 -2.854 -10.961 1 95.88 96 ASN A C 1
ATOM 758 O O . ASN A 1 96 ? -1.135 -3.217 -10.695 1 95.88 96 ASN A O 1
ATOM 762 N N . VAL A 1 97 ? 0.35 -1.577 -10.828 1 98.19 97 VAL A N 1
ATOM 763 C CA . VAL A 1 97 ? -0.452 -0.614 -10.078 1 98.19 97 VAL A CA 1
ATOM 764 C C . VAL A 1 97 ? -1.535 -0.031 -10.984 1 98.19 97 VAL A C 1
ATOM 766 O O . VAL A 1 97 ? -2.727 -0.124 -10.68 1 98.19 97 VAL A O 1
ATOM 769 N N . LEU A 1 98 ? -1.129 0.551 -12.117 1 98.19 98 LEU A N 1
ATOM 770 C CA . LEU A 1 98 ? -2.062 1.216 -13.016 1 98.19 98 LEU A CA 1
ATOM 771 C C . LEU A 1 98 ? -3.125 0.242 -13.516 1 98.19 98 LEU A C 1
ATOM 773 O O . LEU A 1 98 ? -4.309 0.585 -13.578 1 98.19 98 LEU A O 1
ATOM 777 N N . ILE A 1 99 ? -2.734 -0.953 -13.875 1 98.5 99 ILE A N 1
ATOM 778 C CA . ILE A 1 99 ? -3.701 -1.905 -14.406 1 98.5 99 ILE A CA 1
ATOM 779 C C . ILE A 1 99 ? -4.691 -2.309 -13.32 1 98.5 99 ILE A C 1
ATOM 781 O O . ILE A 1 99 ? -5.863 -2.559 -13.602 1 98.5 99 ILE A O 1
ATOM 785 N N . THR A 1 100 ? -4.23 -2.451 -12.062 1 98.75 100 THR A N 1
ATOM 786 C CA . THR A 1 100 ? -5.133 -2.729 -10.953 1 98.75 100 THR A CA 1
ATOM 787 C C . THR A 1 100 ? -6.113 -1.574 -10.75 1 98.75 100 THR A C 1
ATOM 789 O O . THR A 1 100 ? -7.309 -1.796 -10.555 1 98.75 100 THR A O 1
ATOM 792 N N . TYR A 1 101 ? -5.586 -0.324 -10.828 1 98.5 101 TYR A N 1
ATOM 793 C CA . TYR A 1 101 ? -6.426 0.866 -10.742 1 98.5 101 TYR A CA 1
ATOM 794 C C . TYR A 1 101 ? -7.488 0.858 -11.836 1 98.5 101 TYR A C 1
ATOM 796 O O . TYR A 1 101 ? -8.664 1.114 -11.57 1 98.5 101 TYR A O 1
ATOM 804 N N . ASN A 1 102 ? -7.113 0.553 -13.07 1 98.44 102 ASN A N 1
ATOM 805 C CA . ASN A 1 102 ? -8.055 0.486 -14.18 1 98.44 102 ASN A CA 1
ATOM 806 C C . ASN A 1 102 ? -9.125 -0.578 -13.945 1 98.44 102 ASN A C 1
ATOM 808 O O . ASN A 1 102 ? -10.297 -0.365 -14.266 1 98.44 102 ASN A O 1
ATOM 812 N N . LEU A 1 103 ? -8.727 -1.686 -13.43 1 98.75 103 LEU A N 1
ATOM 813 C CA . LEU A 1 103 ? -9.656 -2.764 -13.117 1 98.75 103 LEU A CA 1
ATOM 814 C C . LEU A 1 103 ? -10.672 -2.316 -12.078 1 98.75 103 LEU A C 1
ATOM 816 O O . LEU A 1 103 ? -11.875 -2.531 -12.242 1 98.75 103 LEU A O 1
ATOM 820 N N . LEU A 1 104 ? -10.195 -1.701 -11.008 1 98.56 104 LEU A N 1
ATOM 821 C CA . LEU A 1 104 ? -11.055 -1.252 -9.922 1 98.56 104 LEU A CA 1
ATOM 822 C C . LEU A 1 104 ? -12.07 -0.229 -10.422 1 98.56 104 LEU A C 1
ATOM 824 O O . LEU A 1 104 ? -13.25 -0.282 -10.055 1 98.56 104 LEU A O 1
ATOM 828 N N . ASN A 1 105 ? -11.602 0.691 -11.242 1 97.25 105 ASN A N 1
ATOM 829 C CA . ASN A 1 105 ? -12.516 1.672 -11.82 1 97.25 105 ASN A CA 1
ATOM 830 C C . ASN A 1 105 ? -13.578 1.006 -12.688 1 97.25 105 ASN A C 1
ATOM 832 O O . ASN A 1 105 ? -14.75 1.396 -12.656 1 97.25 105 ASN A O 1
ATOM 836 N N . ALA A 1 106 ? -13.141 0.033 -13.469 1 97.56 106 ALA A N 1
ATOM 837 C CA . ALA A 1 106 ? -14.062 -0.677 -14.344 1 97.56 106 ALA A CA 1
ATOM 838 C C . ALA A 1 106 ? -15.094 -1.464 -13.539 1 97.56 106 ALA A C 1
ATOM 840 O O . ALA A 1 106 ? -16.234 -1.65 -13.977 1 97.56 106 ALA A O 1
ATOM 841 N N . MET A 1 107 ? -14.711 -1.915 -12.383 1 97.69 107 MET A N 1
ATOM 842 C CA . MET A 1 107 ? -15.586 -2.725 -11.539 1 97.69 107 MET A CA 1
ATOM 843 C C . MET A 1 107 ? -16.672 -1.866 -10.891 1 97.69 107 MET A C 1
ATOM 845 O O . MET A 1 107 ? -17.734 -2.373 -10.523 1 97.69 107 MET A O 1
ATOM 849 N N . ARG A 1 108 ? -16.312 -0.567 -10.766 1 93.06 108 ARG A N 1
ATOM 850 C CA . ARG A 1 108 ? -17.281 0.333 -10.172 1 93.06 108 ARG A CA 1
ATOM 851 C C . ARG A 1 108 ? -18.594 0.327 -10.969 1 93.06 108 ARG A C 1
ATOM 853 O O . ARG A 1 108 ? -18.578 0.533 -12.18 1 93.06 108 ARG A O 1
ATOM 860 N N . GLY A 1 109 ? -19.656 -0.007 -10.406 1 86.5 109 GLY A N 1
ATOM 861 C CA . GLY A 1 109 ? -20.953 0.002 -11.062 1 86.5 109 GLY A CA 1
ATOM 862 C C . GLY A 1 109 ? -21.188 -1.228 -11.922 1 86.5 109 GLY A C 1
ATOM 863 O O . GLY A 1 109 ? -22.156 -1.278 -12.688 1 86.5 109 GLY A O 1
ATOM 864 N N . SER A 1 110 ? -20.234 -2.115 -11.977 1 95.19 110 SER A N 1
ATOM 865 C CA . SER A 1 110 ? -20.406 -3.387 -12.672 1 95.19 110 SER A CA 1
ATOM 866 C C . SER A 1 110 ? -21.109 -4.406 -11.781 1 95.19 110 SER A C 1
ATOM 868 O O . SER A 1 110 ? -21.609 -4.062 -10.711 1 95.19 110 SER A O 1
ATOM 870 N N . ASN A 1 111 ? -21.234 -5.613 -12.281 1 95.5 111 ASN A N 1
ATOM 871 C CA . ASN A 1 111 ? -21.906 -6.68 -11.539 1 95.5 111 ASN A CA 1
ATOM 872 C C . ASN A 1 111 ? -20.906 -7.48 -10.695 1 95.5 111 ASN A C 1
ATOM 874 O O . ASN A 1 111 ? -21.281 -8.469 -10.062 1 95.5 111 ASN A O 1
ATOM 878 N N . VAL A 1 112 ? -19.688 -7.043 -10.719 1 98.31 112 VAL A N 1
ATOM 879 C CA . VAL A 1 112 ? -18.656 -7.809 -10.023 1 98.31 112 VAL A CA 1
ATOM 880 C C . VAL A 1 112 ? -18.891 -7.746 -8.516 1 98.31 112 VAL A C 1
ATOM 882 O O . VAL A 1 112 ? -19 -6.656 -7.945 1 98.31 112 VAL A O 1
ATOM 885 N N . GLU A 1 113 ? -18.906 -8.883 -7.93 1 98.25 113 GLU A N 1
ATOM 886 C CA . GLU A 1 113 ? -19.172 -8.977 -6.496 1 98.25 113 GLU A CA 1
ATOM 887 C C . GLU A 1 113 ? -17.891 -9.297 -5.723 1 98.25 113 GLU A C 1
ATOM 889 O O . GLU A 1 113 ? -17.75 -8.906 -4.562 1 98.25 113 GLU A O 1
ATOM 894 N N . TYR A 1 114 ? -17 -10.062 -6.367 1 98.81 114 TYR A N 1
ATOM 895 C CA . TYR A 1 114 ? -15.789 -10.523 -5.688 1 98.81 114 TYR A CA 1
ATOM 896 C C . TYR A 1 114 ? -14.547 -10.258 -6.539 1 98.81 114 TYR A C 1
ATOM 898 O O . TYR A 1 114 ? -14.57 -10.461 -7.754 1 98.81 114 TYR A O 1
ATOM 906 N N . LEU A 1 115 ? -13.539 -9.727 -5.914 1 98.94 115 LEU A N 1
ATOM 907 C CA . LEU A 1 115 ? -12.211 -9.625 -6.496 1 98.94 115 LEU A CA 1
ATOM 908 C C . LEU A 1 115 ? -11.211 -10.484 -5.73 1 98.94 115 LEU A C 1
ATOM 910 O O . LEU A 1 115 ? -11.031 -10.312 -4.523 1 98.94 115 LEU A O 1
ATOM 914 N N . VAL A 1 116 ? -10.617 -11.484 -6.375 1 98.94 116 VAL A N 1
ATOM 915 C CA . VAL A 1 116 ? -9.531 -12.281 -5.812 1 98.94 116 VAL A CA 1
ATOM 916 C C . VAL A 1 116 ? -8.203 -11.852 -6.426 1 98.94 116 VAL A C 1
ATOM 918 O O . VAL A 1 116 ? -8.016 -11.922 -7.641 1 98.94 116 VAL A O 1
ATOM 921 N N . PHE A 1 117 ? -7.301 -11.375 -5.617 1 98.94 117 PHE A N 1
ATOM 922 C CA . PHE A 1 117 ? -6.055 -10.781 -6.074 1 98.94 117 PHE A CA 1
ATOM 923 C C . PHE A 1 117 ? -4.855 -11.602 -5.609 1 98.94 117 PHE A C 1
ATOM 925 O O . PHE A 1 117 ? -4.801 -12.023 -4.453 1 98.94 117 PHE A O 1
ATOM 932 N N . THR A 1 118 ? -3.92 -11.852 -6.535 1 98.69 118 THR A N 1
ATOM 933 C CA . THR A 1 118 ? -2.66 -12.484 -6.156 1 98.69 118 THR A CA 1
ATOM 934 C C . THR A 1 118 ? -1.586 -11.43 -5.902 1 98.69 118 THR A C 1
ATOM 936 O O . THR A 1 118 ? -1.049 -10.844 -6.844 1 98.69 118 THR A O 1
ATOM 939 N N . SER A 1 119 ? -1.351 -11.195 -4.68 1 98.38 119 SER A N 1
ATOM 940 C CA . SER A 1 119 ? -0.237 -10.367 -4.234 1 98.38 119 SER A CA 1
ATOM 941 C C . SER A 1 119 ? 1.024 -11.195 -4.027 1 98.38 119 SER A C 1
ATOM 943 O O . SER A 1 119 ? 1.253 -12.18 -4.738 1 98.38 119 SER A O 1
ATOM 945 N N . SER A 1 120 ? 1.914 -10.742 -3.213 1 96.88 120 SER A N 1
ATOM 946 C CA . SER A 1 120 ? 3.223 -11.375 -3.094 1 96.88 120 SER A CA 1
ATOM 947 C C . SER A 1 120 ? 3.764 -11.266 -1.672 1 96.88 120 SER A C 1
ATOM 949 O O . SER A 1 120 ? 3.475 -10.297 -0.965 1 96.88 120 SER A O 1
ATOM 951 N N . SER A 1 121 ? 4.586 -12.25 -1.319 1 96.38 121 SER A N 1
ATOM 952 C CA . SER A 1 121 ? 5.281 -12.211 -0.037 1 96.38 121 SER A CA 1
ATOM 953 C C . SER A 1 121 ? 6.219 -11.016 0.052 1 96.38 121 SER A C 1
ATOM 955 O O . SER A 1 121 ? 6.617 -10.609 1.146 1 96.38 121 SER A O 1
ATOM 957 N N . THR A 1 122 ? 6.547 -10.422 -1.069 1 95.19 122 THR A N 1
ATOM 958 C CA . THR A 1 122 ? 7.512 -9.328 -1.128 1 95.19 122 THR A CA 1
ATOM 959 C C . THR A 1 122 ? 6.969 -8.086 -0.428 1 95.19 122 THR A C 1
ATOM 961 O O . THR A 1 122 ? 7.719 -7.156 -0.127 1 95.19 122 THR A O 1
ATOM 964 N N . VAL A 1 123 ? 5.648 -8.055 -0.109 1 97.88 123 VAL A N 1
ATOM 965 C CA . VAL A 1 123 ? 5.059 -6.898 0.56 1 97.88 123 VAL A CA 1
ATOM 966 C C . VAL A 1 123 ? 5.602 -6.793 1.984 1 97.88 123 VAL A C 1
ATOM 968 O O . VAL A 1 123 ? 5.582 -5.719 2.584 1 97.88 123 VAL A O 1
ATOM 971 N N . TYR A 1 124 ? 6.109 -7.926 2.506 1 97.81 124 TYR A N 1
ATOM 972 C CA . TYR A 1 124 ? 6.598 -7.973 3.879 1 97.81 124 TYR A CA 1
ATOM 973 C C . TYR A 1 124 ? 8.023 -7.434 3.973 1 97.81 124 TYR A C 1
ATOM 975 O O . TYR A 1 124 ? 8.492 -7.086 5.059 1 97.81 124 TYR A O 1
ATOM 983 N N . GLY A 1 125 ? 8.711 -7.359 2.828 1 95.62 125 GLY A N 1
ATOM 984 C CA . GLY A 1 125 ? 10.117 -6.992 2.859 1 95.62 125 GLY A CA 1
ATOM 985 C C . GLY A 1 125 ? 10.969 -7.977 3.633 1 95.62 125 GLY A C 1
ATOM 986 O O . GLY A 1 125 ? 10.773 -9.188 3.527 1 95.62 125 GLY A O 1
ATOM 987 N N . ASP A 1 126 ? 11.992 -7.473 4.25 1 93.31 126 ASP A N 1
ATOM 988 C CA . ASP A 1 126 ? 12.891 -8.289 5.059 1 93.31 126 ASP A CA 1
ATOM 989 C C . ASP A 1 126 ? 12.352 -8.469 6.477 1 93.31 126 ASP A C 1
ATOM 991 O O . ASP A 1 126 ? 12.867 -7.875 7.426 1 93.31 126 ASP A O 1
ATOM 995 N N . ALA A 1 127 ? 11.359 -9.344 6.613 1 94.88 127 ALA A N 1
ATOM 996 C CA . ALA A 1 127 ? 10.609 -9.508 7.855 1 94.88 127 ALA A CA 1
ATOM 997 C C . ALA A 1 127 ? 11.484 -10.102 8.953 1 94.88 127 ALA A C 1
ATOM 999 O O . ALA A 1 127 ? 12.297 -10.992 8.695 1 94.88 127 ALA A O 1
ATOM 1000 N N . ASP A 1 128 ? 11.328 -9.664 10.195 1 94.56 128 ASP A N 1
ATOM 1001 C CA . ASP A 1 128 ? 12.109 -10.156 11.32 1 94.56 128 ASP A CA 1
ATOM 1002 C C . ASP A 1 128 ? 11.398 -11.312 12.016 1 94.56 128 ASP A C 1
ATOM 1004 O O . ASP A 1 128 ? 11.992 -12.008 12.844 1 94.56 128 ASP A O 1
ATOM 1008 N N . VAL A 1 129 ? 10.156 -11.523 11.742 1 97.06 129 VAL A N 1
ATOM 1009 C CA . VAL A 1 129 ? 9.383 -12.641 12.281 1 97.06 129 VAL A CA 1
ATOM 1010 C C . VAL A 1 129 ? 9.164 -13.68 11.188 1 97.06 129 VAL A C 1
ATOM 1012 O O . VAL A 1 129 ? 8.484 -13.414 10.188 1 97.06 129 VAL A O 1
ATOM 1015 N N . ILE A 1 130 ? 9.672 -14.898 11.336 1 96.5 130 ILE A N 1
ATOM 1016 C CA . ILE A 1 130 ? 9.578 -16 10.391 1 96.5 130 ILE A CA 1
ATOM 1017 C C . ILE A 1 130 ? 9.148 -17.266 11.125 1 96.5 130 ILE A C 1
ATOM 1019 O O . ILE A 1 130 ? 9.797 -17.688 12.094 1 96.5 130 ILE A O 1
ATOM 1023 N N . PRO A 1 131 ? 8.195 -17.953 10.781 1 98 131 PRO A N 1
ATOM 1024 C CA . PRO A 1 131 ? 7.336 -17.656 9.641 1 98 131 PRO A CA 1
ATOM 1025 C C . PRO A 1 131 ? 6.551 -16.359 9.812 1 98 131 PRO A C 1
ATOM 1027 O O . PRO A 1 131 ? 6.102 -16.047 10.922 1 98 131 PRO A O 1
ATOM 1030 N N . THR A 1 132 ? 6.352 -15.578 8.734 1 98.38 132 THR A N 1
ATOM 1031 C CA . THR A 1 132 ? 5.758 -14.25 8.75 1 98.38 132 THR A CA 1
ATOM 1032 C C . THR A 1 132 ? 4.234 -14.336 8.664 1 98.38 132 THR A C 1
ATOM 1034 O O . THR A 1 132 ? 3.693 -14.859 7.688 1 98.38 132 THR A O 1
ATOM 1037 N N . PRO A 1 133 ? 3.52 -13.891 9.641 1 98.56 133 PRO A N 1
ATOM 1038 C CA . PRO A 1 133 ? 2.057 -13.969 9.625 1 98.56 133 PRO A CA 1
ATOM 1039 C C . PRO A 1 133 ? 1.411 -12.812 8.867 1 98.56 133 PRO A C 1
ATOM 1041 O O . PRO A 1 133 ? 2.082 -11.828 8.547 1 98.56 133 PRO A O 1
ATOM 1044 N N . GLU A 1 134 ? 0.124 -12.906 8.562 1 98.56 134 GLU A N 1
ATOM 1045 C CA . GLU A 1 134 ? -0.577 -11.922 7.746 1 98.56 134 GLU A CA 1
ATOM 1046 C C . GLU A 1 134 ? -0.695 -10.586 8.469 1 98.56 134 GLU A C 1
ATOM 1048 O O . GLU A 1 134 ? -0.852 -9.539 7.836 1 98.56 134 GLU A O 1
ATOM 1053 N N . ASP A 1 135 ? -0.601 -10.594 9.797 1 97.88 135 ASP A N 1
ATOM 1054 C CA . ASP A 1 135 ? -0.774 -9.352 10.555 1 97.88 135 ASP A CA 1
ATOM 1055 C C . ASP A 1 135 ? 0.575 -8.719 10.891 1 97.88 135 ASP A C 1
ATOM 1057 O O . ASP A 1 135 ? 0.661 -7.852 11.758 1 97.88 135 ASP A O 1
ATOM 1061 N N . TYR A 1 136 ? 1.616 -9.227 10.18 1 98.06 136 TYR A N 1
ATOM 1062 C CA . TYR A 1 136 ? 2.939 -8.633 10.344 1 98.06 136 TYR A CA 1
ATOM 1063 C C . TYR A 1 136 ? 2.945 -7.18 9.883 1 98.06 136 TYR A C 1
ATOM 1065 O O . TYR A 1 136 ? 2.336 -6.84 8.867 1 98.06 136 TYR A O 1
ATOM 1073 N N . GLY A 1 137 ? 3.65 -6.289 10.672 1 96.44 137 GLY A N 1
ATOM 1074 C CA . GLY A 1 137 ? 3.887 -4.898 10.32 1 96.44 137 GLY A CA 1
ATOM 1075 C C . GLY A 1 137 ? 5.074 -4.293 11.047 1 96.44 137 GLY A C 1
ATOM 1076 O O . GLY A 1 137 ? 5.57 -4.863 12.023 1 96.44 137 GLY A O 1
ATOM 1077 N N . PRO A 1 138 ? 5.445 -3.236 10.609 1 97.44 138 PRO A N 1
ATOM 1078 C CA . PRO A 1 138 ? 5.027 -2.5 9.414 1 97.44 138 PRO A CA 1
ATOM 1079 C C . PRO A 1 138 ? 5.438 -3.197 8.117 1 97.44 138 PRO A C 1
ATOM 1081 O O . PRO A 1 138 ? 6.441 -3.912 8.094 1 97.44 138 PRO A O 1
ATOM 1084 N N . LEU A 1 139 ? 4.629 -3.061 7.086 1 98.38 139 LEU A N 1
ATOM 1085 C CA . LEU A 1 139 ? 4.984 -3.549 5.758 1 98.38 139 LEU A CA 1
ATOM 1086 C C . LEU A 1 139 ? 6 -2.629 5.09 1 98.38 139 LEU A C 1
ATOM 1088 O O . LEU A 1 139 ? 5.727 -1.444 4.879 1 98.38 139 LEU A O 1
ATOM 1092 N N . GLU A 1 140 ? 7.172 -3.193 4.828 1 98 140 GLU A N 1
ATOM 1093 C CA . GLU A 1 140 ? 8.281 -2.432 4.262 1 98 140 GLU A CA 1
ATOM 1094 C C . GLU A 1 140 ? 8.898 -3.158 3.072 1 98 140 GLU A C 1
ATOM 1096 O O . GLU A 1 140 ? 10 -3.701 3.174 1 98 140 GLU A O 1
ATOM 1101 N N . PRO A 1 141 ? 8.141 -3.139 1.911 1 97.12 141 PRO A N 1
ATOM 1102 C CA . PRO A 1 141 ? 8.742 -3.766 0.732 1 97.12 141 PRO A CA 1
ATOM 1103 C C . PRO A 1 141 ? 10.125 -3.195 0.398 1 97.12 141 PRO A C 1
ATOM 1105 O O . PRO A 1 141 ? 10.344 -1.99 0.542 1 97.12 141 PRO A O 1
ATOM 1108 N N . ILE A 1 142 ? 11.047 -4.039 -0.089 1 94.62 142 ILE A N 1
ATOM 1109 C CA . ILE A 1 142 ? 12.422 -3.605 -0.291 1 94.62 142 ILE A CA 1
ATOM 1110 C C . ILE A 1 142 ? 12.766 -3.65 -1.779 1 94.62 142 ILE A C 1
ATOM 1112 O O . ILE A 1 142 ? 13.945 -3.643 -2.152 1 94.62 142 ILE A O 1
ATOM 1116 N N . SER A 1 143 ? 11.75 -3.826 -2.656 1 93.12 143 SER A N 1
ATOM 1117 C CA . SER A 1 143 ? 11.875 -3.777 -4.109 1 93.12 143 SER A CA 1
ATOM 1118 C C . SER A 1 143 ? 10.719 -3.014 -4.738 1 93.12 143 SER A C 1
ATOM 1120 O O . SER A 1 143 ? 9.641 -2.92 -4.152 1 93.12 143 SER A O 1
ATOM 1122 N N . VAL A 1 144 ? 10.922 -2.457 -5.941 1 94.81 144 VAL A N 1
ATOM 1123 C CA . VAL A 1 144 ? 9.883 -1.754 -6.676 1 94.81 144 VAL A CA 1
ATOM 1124 C C . VAL A 1 144 ? 8.695 -2.691 -6.922 1 94.81 144 VAL A C 1
ATOM 1126 O O . VAL A 1 144 ? 7.539 -2.281 -6.812 1 94.81 144 VAL A O 1
ATOM 1129 N N . TYR A 1 145 ? 9 -3.953 -7.168 1 94.06 145 TYR A N 1
ATOM 1130 C CA . TYR A 1 145 ? 7.953 -4.945 -7.375 1 94.06 145 TYR A CA 1
ATOM 1131 C C . TYR A 1 145 ? 7.117 -5.129 -6.109 1 94.06 145 TYR A C 1
ATOM 1133 O O . TYR A 1 145 ? 5.887 -5.105 -6.164 1 94.06 145 TYR A O 1
ATOM 1141 N N . GLY A 1 146 ? 7.812 -5.332 -4.969 1 96.06 146 GLY A N 1
ATOM 1142 C CA . GLY A 1 146 ? 7.098 -5.449 -3.709 1 96.06 146 GLY A CA 1
ATOM 1143 C C . GLY A 1 146 ? 6.242 -4.234 -3.395 1 96.06 146 GLY A C 1
ATOM 1144 O O . GLY A 1 146 ? 5.105 -4.375 -2.93 1 96.06 146 GLY A O 1
ATOM 1145 N N . GLY A 1 147 ? 6.809 -3.055 -3.66 1 97.38 147 GLY A N 1
ATOM 1146 C CA . GLY A 1 147 ? 6.051 -1.826 -3.498 1 97.38 147 GLY A CA 1
ATOM 1147 C C . GLY A 1 147 ? 4.809 -1.772 -4.371 1 97.38 147 GLY A C 1
ATOM 1148 O O . GLY A 1 147 ? 3.744 -1.347 -3.918 1 97.38 147 GLY A O 1
ATOM 1149 N N . ALA A 1 148 ? 4.934 -2.197 -5.602 1 97.31 148 ALA A N 1
ATOM 1150 C CA . ALA A 1 148 ? 3.816 -2.186 -6.543 1 97.31 148 ALA A CA 1
ATOM 1151 C C . ALA A 1 148 ? 2.703 -3.125 -6.086 1 97.31 148 ALA A C 1
ATOM 1153 O O . ALA A 1 148 ? 1.521 -2.783 -6.164 1 97.31 148 ALA A O 1
ATOM 1154 N N . LYS A 1 149 ? 3.057 -4.297 -5.625 1 98.12 149 LYS A N 1
ATOM 1155 C CA . LYS A 1 149 ? 2.059 -5.25 -5.148 1 98.12 149 LYS A CA 1
ATOM 1156 C C . LYS A 1 149 ? 1.339 -4.723 -3.912 1 98.12 149 LYS A C 1
ATOM 1158 O O . LYS A 1 149 ? 0.118 -4.848 -3.797 1 98.12 149 LYS A O 1
ATOM 1163 N N . LEU A 1 150 ? 2.096 -4.148 -3 1 98.75 150 LEU A N 1
ATOM 1164 C CA . LEU A 1 150 ? 1.466 -3.582 -1.812 1 98.75 150 LEU A CA 1
ATOM 1165 C C . LEU A 1 150 ? 0.563 -2.408 -2.18 1 98.75 150 LEU A C 1
ATOM 1167 O O . LEU A 1 150 ? -0.499 -2.225 -1.581 1 98.75 150 LEU A O 1
ATOM 1171 N N . ALA A 1 151 ? 1.004 -1.593 -3.113 1 98.81 151 ALA A N 1
ATOM 1172 C CA . ALA A 1 151 ? 0.165 -0.497 -3.592 1 98.81 151 ALA A CA 1
ATOM 1173 C C . ALA A 1 151 ? -1.149 -1.02 -4.164 1 98.81 151 ALA A C 1
ATOM 1175 O O . ALA A 1 151 ? -2.213 -0.443 -3.922 1 98.81 151 ALA A O 1
ATOM 1176 N N . ALA A 1 152 ? -1.08 -2.088 -4.895 1 98.81 152 ALA A N 1
ATOM 1177 C CA . ALA A 1 152 ? -2.285 -2.705 -5.441 1 98.81 152 ALA A CA 1
ATOM 1178 C C . ALA A 1 152 ? -3.207 -3.189 -4.328 1 98.81 152 ALA A C 1
ATOM 1180 O O . ALA A 1 152 ? -4.422 -2.971 -4.379 1 98.81 152 ALA A O 1
ATOM 1181 N N . GLU A 1 153 ? -2.65 -3.867 -3.266 1 98.88 153 GLU A N 1
ATOM 1182 C CA . GLU A 1 153 ? -3.455 -4.27 -2.117 1 98.88 153 GLU A CA 1
ATOM 1183 C C . GLU A 1 153 ? -4.211 -3.08 -1.53 1 98.88 153 GLU A C 1
ATOM 1185 O O . GLU A 1 153 ? -5.391 -3.195 -1.19 1 98.88 153 GLU A O 1
ATOM 1190 N N . ALA A 1 154 ? -3.475 -2.02 -1.392 1 98.81 154 ALA A N 1
ATOM 1191 C CA . ALA A 1 154 ? -3.998 -0.809 -0.76 1 98.81 154 ALA A CA 1
ATOM 1192 C C . ALA A 1 154 ? -5.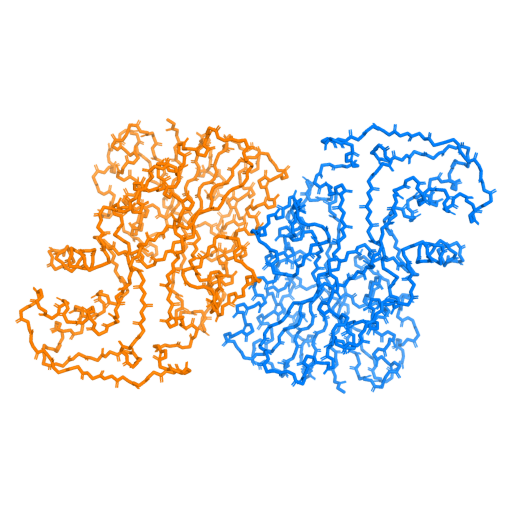188 -0.255 -1.537 1 98.81 154 ALA A C 1
ATOM 1194 O O . ALA A 1 154 ? -6.238 0.029 -0.957 1 98.81 154 ALA A O 1
ATOM 1195 N N . LEU A 1 155 ? -5.004 -0.108 -2.832 1 98.69 155 LEU A N 1
ATOM 1196 C CA . LEU A 1 155 ? -6.074 0.401 -3.686 1 98.69 155 LEU A CA 1
ATOM 1197 C C . LEU A 1 155 ? -7.289 -0.52 -3.646 1 98.69 155 LEU A C 1
ATOM 1199 O O . LEU A 1 155 ? -8.422 -0.051 -3.543 1 98.69 155 LEU A O 1
ATOM 1203 N N . ILE A 1 156 ? -7.031 -1.786 -3.697 1 98.88 156 ILE A N 1
ATOM 1204 C CA . ILE A 1 156 ? -8.109 -2.771 -3.676 1 98.88 156 ILE A CA 1
ATOM 1205 C C . ILE A 1 156 ? -8.914 -2.631 -2.387 1 98.88 156 ILE A C 1
ATOM 1207 O O . ILE A 1 156 ? -10.141 -2.58 -2.418 1 98.88 156 ILE A O 1
ATOM 1211 N N . SER A 1 157 ? -8.25 -2.561 -1.243 1 98.44 157 SER A N 1
ATOM 1212 C CA . SER A 1 157 ? -8.922 -2.463 0.047 1 98.44 157 SER A CA 1
ATOM 1213 C C . SER A 1 157 ? -9.797 -1.215 0.124 1 98.44 157 SER A C 1
ATOM 1215 O O . SER A 1 157 ? -10.969 -1.29 0.505 1 98.44 157 SER A O 1
ATOM 1217 N N . GLY A 1 158 ? -9.227 -0.062 -0.257 1 96.38 158 GLY A N 1
ATOM 1218 C CA . GLY A 1 158 ? -9.984 1.179 -0.24 1 96.38 158 GLY A CA 1
ATOM 1219 C C . GLY A 1 158 ? -11.219 1.14 -1.13 1 96.38 158 GLY A C 1
ATOM 1220 O O . GLY A 1 158 ? -12.297 1.564 -0.721 1 96.38 158 GLY A O 1
ATOM 1221 N N . TYR A 1 159 ? -11.078 0.611 -2.352 1 97.06 159 TYR A N 1
ATOM 1222 C CA . TYR A 1 159 ? -12.172 0.551 -3.316 1 97.06 159 TYR A CA 1
ATOM 1223 C C . TYR A 1 159 ? -13.258 -0.415 -2.855 1 97.06 159 TYR A C 1
ATOM 1225 O O . TYR A 1 159 ? -14.445 -0.132 -2.992 1 97.06 159 TYR A O 1
ATOM 1233 N N . ALA A 1 160 ? -12.836 -1.557 -2.307 1 97.38 160 ALA A N 1
ATOM 1234 C CA . ALA A 1 160 ? -13.797 -2.57 -1.879 1 97.38 160 ALA A CA 1
ATOM 1235 C C . ALA A 1 160 ? -14.742 -2.016 -0.822 1 97.38 160 ALA A C 1
ATOM 1237 O O . ALA A 1 160 ? -15.961 -2.193 -0.917 1 97.38 160 ALA A O 1
ATOM 1238 N N . HIS A 1 161 ? -14.211 -1.297 0.11 1 94.56 161 HIS A N 1
ATOM 1239 C CA . HIS A 1 161 ? -15.008 -0.75 1.2 1 94.56 161 HIS A CA 1
ATOM 1240 C C . HIS A 1 161 ? -15.875 0.411 0.722 1 94.56 161 HIS A C 1
ATOM 1242 O O . HIS A 1 161 ? -16.984 0.609 1.219 1 94.56 161 HIS A O 1
ATOM 1248 N N . THR A 1 162 ? -15.367 1.165 -0.228 1 92.62 162 THR A N 1
ATOM 1249 C CA . THR A 1 162 ? -16.062 2.357 -0.7 1 92.62 162 THR A CA 1
ATOM 1250 C C . THR A 1 162 ? -17.188 1.983 -1.658 1 92.62 162 THR A C 1
ATOM 1252 O O . THR A 1 162 ? -18.281 2.568 -1.609 1 92.62 162 THR A O 1
ATOM 1255 N N . PHE A 1 163 ? -16.969 1.016 -2.545 1 92.94 163 PHE A N 1
ATOM 1256 C CA . PHE A 1 163 ? -17.922 0.735 -3.621 1 92.94 163 PHE A CA 1
ATOM 1257 C C . PHE A 1 163 ? -18.594 -0.609 -3.406 1 92.94 163 PHE A C 1
ATOM 1259 O O . PHE A 1 163 ? -19.266 -1.122 -4.305 1 92.94 163 PHE A O 1
ATOM 1266 N N . GLU A 1 164 ? -18.406 -1.219 -2.293 1 88.56 164 GLU A N 1
ATOM 1267 C CA . GLU A 1 164 ? -19.188 -2.309 -1.727 1 88.56 164 GLU A CA 1
ATOM 1268 C C . GLU A 1 164 ? -19.031 -3.59 -2.537 1 88.56 164 GLU A C 1
ATOM 1270 O O . GLU A 1 164 ? -20.016 -4.23 -2.906 1 88.56 164 GLU A O 1
ATOM 1275 N N . PHE A 1 165 ? -18 -4.016 -2.98 1 96.69 165 PHE A N 1
ATOM 1276 C CA . PHE A 1 165 ? -17.625 -5.375 -3.363 1 96.69 165 PHE A CA 1
ATOM 1277 C C . PHE A 1 165 ? -16.641 -5.973 -2.361 1 96.69 165 PHE A C 1
ATOM 1279 O O . PHE A 1 165 ? -16.203 -5.285 -1.438 1 96.69 165 PHE A O 1
ATOM 1286 N N . ARG A 1 166 ? -16.484 -7.246 -2.439 1 98.56 166 ARG A N 1
ATOM 1287 C CA . ARG A 1 166 ? -15.609 -7.91 -1.474 1 98.56 166 ARG A CA 1
ATOM 1288 C C . ARG A 1 166 ? -14.328 -8.406 -2.141 1 98.56 166 ARG A C 1
ATOM 1290 O O . ARG A 1 166 ? -14.344 -8.773 -3.316 1 98.56 166 ARG A O 1
ATOM 1297 N N . ALA A 1 167 ? -13.227 -8.32 -1.423 1 98.88 167 ALA A N 1
ATOM 1298 C CA . ALA A 1 167 ? -11.938 -8.641 -2.029 1 98.88 167 ALA A CA 1
ATOM 1299 C C . ALA A 1 167 ? -11.156 -9.617 -1.161 1 98.88 167 ALA A C 1
ATOM 1301 O O . ALA A 1 167 ? -11.141 -9.5 0.065 1 98.88 167 ALA A O 1
ATOM 1302 N N . LEU A 1 168 ? -10.617 -10.625 -1.794 1 98.94 168 LEU A N 1
ATOM 1303 C CA . LEU A 1 168 ? -9.734 -11.609 -1.176 1 98.94 168 LEU A CA 1
ATOM 1304 C C . LEU A 1 168 ? -8.328 -11.508 -1.746 1 98.94 168 LEU A C 1
ATOM 1306 O O . LEU A 1 168 ? -8.133 -11.609 -2.959 1 98.94 168 LEU A O 1
ATOM 1310 N N . ILE A 1 169 ? -7.34 -11.266 -0.892 1 98.94 169 ILE A N 1
ATOM 1311 C CA . ILE A 1 169 ? -5.965 -11.023 -1.316 1 98.94 169 ILE A CA 1
ATOM 1312 C C . ILE A 1 169 ? -5.074 -12.172 -0.855 1 98.94 169 ILE A C 1
ATOM 1314 O O . ILE A 1 169 ? -5.008 -12.477 0.338 1 98.94 169 ILE A O 1
ATOM 1318 N N . PHE A 1 170 ? -4.406 -12.812 -1.782 1 98.94 170 PHE A N 1
ATOM 1319 C CA . PHE A 1 170 ? -3.455 -13.883 -1.481 1 98.94 170 PHE A CA 1
ATOM 1320 C C . PHE A 1 170 ? -2.021 -13.375 -1.598 1 98.94 170 PHE A C 1
ATOM 1322 O O . PHE A 1 170 ? -1.61 -12.898 -2.658 1 98.94 170 PHE A O 1
ATOM 1329 N N . ARG A 1 171 ? -1.286 -13.414 -0.561 1 98.75 171 ARG A N 1
ATOM 1330 C CA . ARG A 1 171 ? 0.154 -13.188 -0.613 1 98.75 171 ARG A CA 1
ATOM 1331 C C . ARG A 1 171 ? 0.906 -14.492 -0.858 1 98.75 171 ARG A C 1
ATOM 1333 O O . ARG A 1 171 ? 0.983 -15.344 0.027 1 98.75 171 ARG A O 1
ATOM 1340 N N . LEU A 1 172 ? 1.432 -14.586 -2.086 1 97.94 172 LEU A N 1
ATOM 1341 C CA . LEU A 1 172 ? 2.043 -15.82 -2.562 1 97.94 172 LEU A CA 1
ATOM 1342 C C . LEU A 1 172 ? 3.559 -15.781 -2.398 1 97.94 172 LEU A C 1
ATOM 1344 O O . LEU A 1 172 ? 4.168 -14.711 -2.5 1 97.94 172 LEU A O 1
ATOM 1348 N N . ALA A 1 173 ? 4.109 -16.938 -2.182 1 91.69 173 ALA A N 1
ATOM 1349 C CA . ALA A 1 173 ? 5.562 -17.031 -2.078 1 91.69 173 ALA A CA 1
ATOM 1350 C C . ALA A 1 173 ? 6.105 -18.172 -2.939 1 91.69 173 ALA A C 1
ATOM 1352 O O . ALA A 1 173 ? 5.793 -19.328 -2.705 1 91.69 173 ALA A O 1
ATOM 1353 N N . ASN A 1 174 ? 6.863 -17.891 -3.932 1 94.88 174 ASN A N 1
ATOM 1354 C CA . ASN A 1 174 ? 7.691 -18.828 -4.676 1 94.88 174 ASN A CA 1
ATOM 1355 C C . ASN A 1 174 ? 6.863 -19.984 -5.23 1 94.88 174 ASN A C 1
ATOM 1357 O O . ASN A 1 174 ? 7.141 -21.141 -4.934 1 94.88 174 ASN A O 1
ATOM 1361 N N . ILE A 1 175 ? 5.941 -19.656 -6.027 1 97.75 175 ILE A N 1
ATOM 1362 C CA . ILE A 1 175 ? 5.102 -20.656 -6.68 1 97.75 175 ILE A CA 1
ATOM 1363 C C . ILE A 1 175 ? 5.863 -21.297 -7.836 1 97.75 175 ILE A C 1
ATOM 1365 O O . ILE A 1 175 ? 6.469 -20.594 -8.656 1 97.75 175 ILE A O 1
ATOM 1369 N N . ILE A 1 176 ? 5.82 -22.625 -7.898 1 98.19 176 ILE A N 1
ATOM 1370 C CA . ILE A 1 176 ? 6.559 -23.359 -8.922 1 98.19 176 ILE A CA 1
ATOM 1371 C C . ILE A 1 176 ? 5.66 -24.438 -9.531 1 98.19 176 ILE A C 1
ATOM 1373 O O . ILE A 1 176 ? 4.625 -24.781 -8.961 1 98.19 176 ILE A O 1
ATOM 1377 N N . GLY A 1 177 ? 5.984 -24.891 -10.688 1 98.06 177 GLY A N 1
ATOM 1378 C CA . GLY A 1 177 ? 5.207 -25.922 -11.344 1 98.06 177 GLY A CA 1
ATOM 1379 C C . GLY A 1 177 ? 5.285 -25.859 -12.859 1 98.06 177 GLY A C 1
ATOM 1380 O O . GLY A 1 177 ? 6.078 -25.109 -13.414 1 98.06 177 GLY A O 1
ATOM 1381 N N . GLU A 1 178 ? 4.469 -26.703 -13.469 1 96.06 178 GLU A N 1
ATOM 1382 C CA . GLU A 1 178 ? 4.391 -26.766 -14.93 1 96.06 178 GLU A CA 1
ATOM 1383 C C . GLU A 1 178 ? 4.004 -25.422 -15.523 1 96.06 178 GLU A C 1
ATOM 1385 O O . GLU A 1 178 ? 3.203 -24.688 -14.938 1 96.06 178 GLU A O 1
ATOM 1390 N N . ARG A 1 179 ? 4.539 -25.031 -16.672 1 95.31 179 ARG A N 1
ATOM 1391 C CA . ARG A 1 179 ? 4.238 -23.844 -17.469 1 95.31 179 ARG A CA 1
ATOM 1392 C C . ARG A 1 179 ? 4.977 -22.625 -16.922 1 95.31 179 ARG A C 1
ATOM 1394 O O . ARG A 1 179 ? 4.848 -21.516 -17.453 1 95.31 179 ARG A O 1
ATOM 1401 N N . SER A 1 180 ? 5.746 -22.859 -15.805 1 93.75 180 SER A N 1
ATOM 1402 C CA . SER A 1 180 ? 6.598 -21.75 -15.352 1 93.75 180 SER A CA 1
ATOM 1403 C C . SER A 1 180 ? 7.797 -21.562 -16.281 1 93.75 180 SER A C 1
ATOM 1405 O O . SER A 1 180 ? 8.383 -22.547 -16.75 1 93.75 180 SER A O 1
ATOM 1407 N N . ASN A 1 181 ? 8.148 -20.297 -16.5 1 89.06 181 ASN A N 1
ATOM 1408 C CA . ASN A 1 181 ? 9.281 -20.062 -17.391 1 89.06 181 ASN A CA 1
ATOM 1409 C C . ASN A 1 181 ? 10.312 -19.141 -16.719 1 89.06 181 ASN A C 1
ATOM 1411 O O . ASN A 1 181 ? 11.07 -18.453 -17.406 1 89.06 181 ASN A O 1
ATOM 1415 N N . HIS A 1 182 ? 10.273 -19.094 -15.469 1 88.62 182 HIS A N 1
ATOM 1416 C CA . HIS A 1 182 ? 11.227 -18.281 -14.719 1 88.62 182 HIS A CA 1
ATOM 1417 C C . HIS A 1 182 ? 11.508 -18.906 -13.352 1 88.62 182 HIS A C 1
ATOM 1419 O O . HIS A 1 182 ? 10.953 -19.953 -13.016 1 88.62 182 HIS A O 1
ATOM 1425 N N . GLY A 1 183 ? 12.492 -18.312 -12.688 1 89.94 183 GLY A N 1
ATOM 1426 C CA . GLY A 1 183 ? 12.812 -18.766 -11.344 1 89.94 183 GLY A CA 1
ATOM 1427 C C . GLY A 1 183 ? 14.039 -19.656 -11.289 1 89.94 183 GLY A C 1
ATOM 1428 O O . GLY A 1 183 ? 14.594 -20.031 -12.328 1 89.94 183 GLY A O 1
ATOM 1429 N N . VAL A 1 184 ? 14.32 -20 -10.164 1 92.56 184 VAL A N 1
ATOM 1430 C CA . VAL A 1 184 ? 15.602 -20.641 -9.867 1 92.56 184 VAL A CA 1
ATOM 1431 C C . VAL A 1 184 ? 15.672 -22.016 -10.516 1 92.56 184 VAL A C 1
ATOM 1433 O O . VAL A 1 184 ? 16.719 -22.422 -11.031 1 92.56 184 VAL A O 1
ATOM 1436 N N . ILE A 1 185 ? 14.57 -22.75 -10.508 1 96.75 185 ILE A N 1
ATOM 1437 C CA . ILE A 1 185 ? 14.555 -24.094 -11.07 1 96.75 185 ILE A CA 1
ATOM 1438 C C . ILE A 1 185 ? 14.75 -24.016 -12.578 1 96.75 185 ILE A C 1
ATOM 1440 O O . ILE A 1 185 ? 15.586 -24.734 -13.141 1 96.75 185 ILE A O 1
ATOM 1444 N N . TYR A 1 186 ? 13.945 -23.141 -13.188 1 95 186 TYR A N 1
ATOM 1445 C CA . TYR A 1 186 ? 14.039 -22.922 -14.625 1 95 186 TYR A CA 1
ATOM 1446 C C . TYR A 1 186 ? 15.445 -22.469 -15.016 1 95 186 TYR A C 1
ATOM 1448 O O . TYR A 1 186 ? 16.016 -22.969 -15.984 1 95 186 TYR A O 1
ATOM 1456 N N . ASP A 1 187 ? 16.031 -21.625 -14.258 1 94.94 187 ASP A N 1
ATOM 1457 C CA . ASP A 1 187 ? 17.375 -21.094 -14.492 1 94.94 187 ASP A CA 1
ATOM 1458 C C . ASP A 1 187 ? 18.422 -22.203 -14.383 1 94.94 187 ASP A C 1
ATOM 1460 O O . ASP A 1 187 ? 19.328 -22.297 -15.227 1 94.94 187 ASP A O 1
ATOM 1464 N N . PHE A 1 188 ? 18.359 -23 -13.391 1 97.56 188 PHE A N 1
ATOM 1465 C CA . PHE A 1 188 ? 19.328 -24.062 -13.164 1 97.56 188 PHE A CA 1
ATOM 1466 C C . PHE A 1 188 ? 19.266 -25.109 -14.281 1 97.56 188 PHE A C 1
ATOM 1468 O O . PHE A 1 188 ? 20.312 -25.562 -14.758 1 97.56 188 PHE A O 1
ATOM 1475 N N . ILE A 1 189 ? 18.062 -25.469 -14.648 1 97.88 189 ILE A N 1
ATOM 1476 C CA . ILE A 1 189 ? 17.906 -26.438 -15.727 1 97.88 189 ILE A CA 1
ATOM 1477 C C . ILE A 1 189 ? 18.594 -25.906 -16.984 1 97.88 189 ILE A C 1
ATOM 1479 O O . ILE A 1 189 ? 19.359 -26.625 -17.641 1 97.88 189 ILE A O 1
ATOM 1483 N N . ASN A 1 190 ? 18.344 -24.625 -17.297 1 97.12 190 ASN A N 1
ATOM 1484 C CA . ASN A 1 190 ? 18.906 -24.031 -18.516 1 97.12 190 ASN A CA 1
ATOM 1485 C C . ASN A 1 190 ? 20.422 -23.906 -18.422 1 97.12 190 ASN A C 1
ATOM 1487 O O . ASN A 1 190 ? 21.125 -24.156 -19.406 1 97.12 190 ASN A O 1
ATOM 1491 N N . LYS A 1 191 ? 20.922 -23.531 -17.328 1 97.56 191 LYS A N 1
ATOM 1492 C CA . LYS A 1 191 ? 22.359 -23.438 -17.125 1 97.56 191 LYS A CA 1
ATOM 1493 C C . LYS A 1 191 ? 23.031 -24.797 -17.312 1 97.56 191 LYS A C 1
ATOM 1495 O O . LYS A 1 191 ? 24.078 -24.891 -17.953 1 97.56 191 LYS A O 1
ATOM 1500 N N . LEU A 1 192 ? 22.453 -25.812 -16.766 1 97.88 192 LEU A N 1
ATOM 1501 C CA . LEU A 1 192 ? 23.031 -27.156 -16.812 1 97.88 192 LEU A CA 1
ATOM 1502 C C . LEU A 1 192 ? 22.906 -27.766 -18.203 1 97.88 192 LEU A C 1
ATOM 1504 O O . LEU A 1 192 ? 23.734 -28.594 -18.594 1 97.88 192 LEU A O 1
ATOM 1508 N N . ARG A 1 193 ? 21.828 -27.406 -18.875 1 97.44 193 ARG A N 1
ATOM 1509 C CA . ARG A 1 193 ? 21.719 -27.812 -20.281 1 97.44 193 ARG A CA 1
ATOM 1510 C C . ARG A 1 193 ? 22.859 -27.219 -21.094 1 97.44 193 ARG A C 1
ATOM 1512 O O . ARG A 1 193 ? 23.375 -27.859 -22.016 1 97.44 193 ARG A O 1
ATOM 1519 N N . LYS A 1 194 ? 23.188 -26.016 -20.734 1 97.88 194 LYS A N 1
ATOM 1520 C CA . LYS A 1 194 ? 24.25 -25.312 -21.438 1 97.88 194 LYS A CA 1
ATOM 1521 C C . LYS A 1 194 ? 25.625 -25.812 -21 1 97.88 194 LYS A C 1
ATOM 1523 O O . LYS A 1 194 ? 26.531 -25.953 -21.828 1 97.88 194 LYS A O 1
ATOM 1528 N N . ASN A 1 195 ? 25.781 -26 -19.797 1 98 195 ASN A N 1
ATOM 1529 C CA . ASN A 1 195 ? 27.031 -26.5 -19.219 1 98 195 ASN A CA 1
ATOM 1530 C C . ASN A 1 195 ? 26.766 -27.531 -18.141 1 98 195 ASN A C 1
ATOM 1532 O O . ASN A 1 195 ? 26.609 -27.188 -16.969 1 98 195 ASN A O 1
ATOM 1536 N N . PRO A 1 196 ? 26.859 -28.781 -18.391 1 97.94 196 PRO A N 1
ATOM 1537 C CA . PRO A 1 196 ? 26.5 -29.844 -17.438 1 97.94 196 PRO A CA 1
ATOM 1538 C C . PRO A 1 196 ? 27.547 -30.031 -16.344 1 97.94 196 PRO A C 1
ATOM 1540 O O . PRO A 1 196 ? 27.312 -30.766 -15.383 1 97.94 196 PRO A O 1
ATOM 1543 N N . GLU A 1 197 ? 28.719 -29.391 -16.5 1 98 197 GLU A N 1
ATOM 1544 C CA . GLU A 1 197 ? 29.828 -29.672 -15.586 1 98 197 GLU A CA 1
ATOM 1545 C C . GLU A 1 197 ? 29.859 -28.672 -14.438 1 98 197 GLU A C 1
ATOM 1547 O O . GLU A 1 197 ? 30.5 -28.906 -13.414 1 98 197 GLU A O 1
ATOM 1552 N N . GLU A 1 198 ? 29.25 -27.531 -14.664 1 98.06 198 GLU A N 1
ATOM 1553 C CA . GLU A 1 198 ? 29.312 -26.469 -13.664 1 98.06 198 GLU A CA 1
ATOM 1554 C C . GLU A 1 198 ? 27.984 -25.734 -13.547 1 98.06 198 GLU A C 1
ATOM 1556 O O . GLU A 1 198 ? 27.328 -25.453 -14.562 1 98.06 198 GLU A O 1
ATOM 1561 N N . LEU A 1 199 ? 27.547 -25.438 -12.305 1 97.81 199 LEU A N 1
ATOM 1562 C CA . LEU A 1 199 ? 26.328 -24.688 -12.047 1 97.81 199 LEU A CA 1
ATOM 1563 C C . LEU A 1 199 ? 26.625 -23.453 -11.203 1 97.81 199 LEU A C 1
ATOM 1565 O O . LEU A 1 199 ? 27 -23.562 -10.039 1 97.81 199 LEU A O 1
ATOM 1569 N N . GLU A 1 200 ? 26.5 -22.312 -11.797 1 96.12 200 GLU A N 1
ATOM 1570 C CA . GLU A 1 200 ? 26.641 -21.062 -11.055 1 96.12 200 GLU A CA 1
ATOM 1571 C C . GLU A 1 200 ? 25.406 -20.781 -10.203 1 96.12 200 GLU A C 1
ATOM 1573 O O . GLU A 1 200 ? 24.281 -20.828 -10.711 1 96.12 200 GLU A O 1
ATOM 1578 N N . ILE A 1 201 ? 25.578 -20.547 -9.016 1 94.44 201 ILE A N 1
ATOM 1579 C CA . ILE A 1 201 ? 24.516 -20.281 -8.055 1 94.44 201 ILE A CA 1
ATOM 1580 C C . ILE A 1 201 ? 24.688 -18.859 -7.492 1 94.44 201 ILE A C 1
ATOM 1582 O O . ILE A 1 201 ? 25.703 -18.562 -6.871 1 94.44 201 ILE A O 1
ATOM 1586 N N . LEU A 1 202 ? 23.703 -17.984 -7.75 1 89.75 202 LEU A N 1
ATOM 1587 C CA . LEU A 1 202 ? 23.734 -16.641 -7.207 1 89.75 202 LEU A CA 1
ATOM 1588 C C . LEU A 1 202 ? 23.578 -16.656 -5.691 1 89.75 202 LEU A C 1
ATOM 1590 O O . LEU A 1 202 ? 22.75 -17.391 -5.16 1 89.75 202 LEU A O 1
ATOM 1594 N N . GLY A 1 203 ? 24.391 -15.828 -5.031 1 89.69 203 GLY A N 1
ATOM 1595 C CA . GLY A 1 203 ? 24.359 -15.805 -3.58 1 89.69 203 GLY A CA 1
ATOM 1596 C C . GLY A 1 203 ? 25.312 -16.797 -2.951 1 89.69 203 GLY A C 1
ATOM 1597 O O . GLY A 1 203 ? 26.234 -17.297 -3.611 1 89.69 203 GLY A O 1
ATOM 1598 N N . ASP A 1 204 ? 25.125 -17.031 -1.644 1 89.5 204 ASP A N 1
ATOM 1599 C CA . ASP A 1 204 ? 26.062 -17.906 -0.933 1 89.5 204 ASP A CA 1
ATOM 1600 C C . ASP A 1 204 ? 25.484 -19.312 -0.778 1 89.5 204 ASP A C 1
ATOM 1602 O O . ASP A 1 204 ? 26.078 -20.156 -0.104 1 89.5 204 ASP A O 1
ATOM 1606 N N . GLY A 1 205 ? 24.359 -19.469 -1.355 1 89.12 205 GLY A N 1
ATOM 1607 C CA . GLY A 1 205 ? 23.766 -20.797 -1.385 1 89.12 205 GLY A CA 1
ATOM 1608 C C . GLY A 1 205 ? 22.953 -21.125 -0.144 1 89.12 205 GLY A C 1
ATOM 1609 O O . GLY A 1 205 ? 22.203 -22.094 -0.121 1 89.12 205 GLY A O 1
ATOM 1610 N N . THR A 1 206 ? 22.969 -20.172 0.823 1 88.69 206 THR A N 1
ATOM 1611 C CA . THR A 1 206 ? 22.328 -20.469 2.098 1 88.69 206 THR A CA 1
ATOM 1612 C C . THR A 1 206 ? 20.938 -19.828 2.16 1 88.69 206 THR A C 1
ATOM 1614 O O . THR A 1 206 ? 20.203 -20.031 3.125 1 88.69 206 THR A O 1
ATOM 1617 N N . GLN A 1 207 ? 20.562 -19.062 1.123 1 90.38 207 GLN A N 1
ATOM 1618 C CA . GLN A 1 207 ? 19.219 -18.531 1.062 1 90.38 207 GLN A CA 1
ATOM 1619 C C . GLN A 1 207 ? 18.172 -19.641 1.184 1 90.38 207 GLN A C 1
ATOM 1621 O O . GLN A 1 207 ? 18.328 -20.703 0.58 1 90.38 207 GLN A O 1
ATOM 1626 N N . ARG A 1 208 ? 17.219 -19.406 2.006 1 93.12 208 ARG A N 1
ATOM 1627 C CA . ARG A 1 208 ? 16.188 -20.406 2.283 1 93.12 208 ARG A CA 1
ATOM 1628 C C . ARG A 1 208 ? 14.797 -19.844 2.057 1 93.12 208 ARG A C 1
ATOM 1630 O O . ARG A 1 208 ? 14.445 -18.797 2.613 1 93.12 208 ARG A O 1
ATOM 1637 N N . LYS A 1 209 ? 14.047 -20.531 1.23 1 95.25 209 LYS A N 1
ATOM 1638 C CA . LYS A 1 209 ? 12.68 -20.094 0.936 1 95.25 209 LYS A CA 1
ATOM 1639 C C . LYS A 1 209 ? 11.727 -21.297 0.892 1 95.25 209 LYS A C 1
ATOM 1641 O O . LYS A 1 209 ? 12.156 -22.438 0.727 1 95.25 209 LYS A O 1
ATOM 1646 N N . SER A 1 210 ? 10.516 -21.031 1.188 1 96.81 210 SER A N 1
ATOM 1647 C CA . SER A 1 210 ? 9.453 -22.016 1.017 1 96.81 210 SER A CA 1
ATOM 1648 C C . SER A 1 210 ? 8.914 -22 -0.409 1 96.81 210 SER A C 1
ATOM 1650 O O . SER A 1 210 ? 8.742 -20.938 -1.005 1 96.81 210 SER A O 1
ATOM 1652 N N . TYR A 1 211 ? 8.672 -23.172 -0.963 1 97.88 211 TYR A N 1
ATOM 1653 C CA . TYR A 1 211 ? 8.148 -23.297 -2.318 1 97.88 211 TYR A CA 1
ATOM 1654 C C . TYR A 1 211 ? 6.816 -24.031 -2.324 1 97.88 211 TYR A C 1
ATOM 1656 O O . TYR A 1 211 ? 6.637 -25.016 -1.598 1 97.88 211 TYR A O 1
ATOM 1664 N N . LEU A 1 212 ? 5.91 -23.562 -3.045 1 98.5 212 LEU A N 1
ATOM 1665 C CA . LEU A 1 212 ? 4.574 -24.125 -3.178 1 98.5 212 LEU A CA 1
ATOM 1666 C C . LEU A 1 212 ? 4.277 -24.484 -4.633 1 98.5 212 LEU A C 1
ATOM 1668 O O . LEU A 1 212 ? 4.496 -23.672 -5.531 1 98.5 212 LEU A O 1
ATOM 1672 N N . HIS A 1 213 ? 3.85 -25.703 -4.863 1 98.69 213 HIS A N 1
ATOM 1673 C CA . HIS A 1 213 ? 3.494 -26.109 -6.223 1 98.69 213 HIS A CA 1
ATOM 1674 C C . HIS A 1 213 ? 2.225 -25.406 -6.691 1 98.69 213 HIS A C 1
ATOM 1676 O O . HIS A 1 213 ? 1.306 -25.172 -5.898 1 98.69 213 HIS A O 1
ATOM 1682 N N . VAL A 1 214 ? 2.09 -25.094 -7.918 1 98.62 214 VAL A N 1
ATOM 1683 C CA . VAL A 1 214 ? 1.004 -24.312 -8.5 1 98.62 214 VAL A CA 1
ATOM 1684 C C . VAL A 1 214 ? -0.324 -25.031 -8.289 1 98.62 214 VAL A C 1
ATOM 1686 O O . VAL A 1 214 ? -1.362 -24.406 -8.102 1 98.62 214 VAL A O 1
ATOM 1689 N N . SER A 1 215 ? -0.343 -26.406 -8.344 1 98.44 215 SER A N 1
ATOM 1690 C CA . SER A 1 215 ? -1.575 -27.156 -8.102 1 98.44 215 SER A CA 1
ATOM 1691 C C . SER A 1 215 ? -2.113 -26.891 -6.699 1 98.44 215 SER A C 1
ATOM 1693 O O . SER A 1 215 ? -3.318 -26.703 -6.516 1 98.44 215 SER A O 1
ATOM 1695 N N . ASP A 1 216 ? -1.199 -26.859 -5.695 1 98.69 216 ASP A N 1
ATOM 1696 C CA . ASP A 1 216 ? -1.593 -26.547 -4.324 1 98.69 216 ASP A CA 1
ATOM 1697 C C . ASP A 1 216 ? -2.031 -25.094 -4.191 1 98.69 216 ASP A C 1
ATOM 1699 O O . ASP A 1 216 ? -2.916 -24.781 -3.396 1 98.69 216 ASP A O 1
ATOM 1703 N N . THR A 1 217 ? -1.389 -24.234 -4.945 1 98.75 217 THR A N 1
ATOM 1704 C CA . THR A 1 217 ? -1.731 -22.812 -4.941 1 98.75 217 THR A CA 1
ATOM 1705 C C . THR A 1 217 ? -3.164 -22.594 -5.422 1 98.75 217 THR A C 1
ATOM 1707 O O . THR A 1 217 ? -3.963 -21.953 -4.738 1 98.75 217 THR A O 1
ATOM 1710 N N . VAL A 1 218 ? -3.504 -23.156 -6.582 1 98.88 218 VAL A N 1
ATOM 1711 C CA . VAL A 1 218 ? -4.816 -22.984 -7.199 1 98.88 218 VAL A CA 1
ATOM 1712 C C . VAL A 1 218 ? -5.891 -23.609 -6.312 1 98.88 218 VAL A C 1
ATOM 1714 O O . VAL A 1 218 ? -6.941 -23 -6.082 1 98.88 218 VAL A O 1
ATOM 1717 N N . GLU A 1 219 ? -5.594 -24.797 -5.777 1 98.69 219 GLU A N 1
ATOM 1718 C CA . GLU A 1 219 ? -6.539 -25.438 -4.875 1 98.69 219 GLU A CA 1
ATOM 1719 C C . GLU A 1 219 ? -6.758 -24.609 -3.613 1 98.69 219 GLU A C 1
ATOM 1721 O O . GLU A 1 219 ? -7.879 -24.516 -3.117 1 98.69 219 GLU A O 1
ATOM 1726 N N . GLY A 1 220 ? -5.652 -24.109 -3.104 1 98.81 220 GLY A N 1
ATOM 1727 C CA . GLY A 1 220 ? -5.754 -23.234 -1.941 1 98.81 220 GLY A CA 1
ATOM 1728 C C . GLY A 1 220 ? -6.578 -21.984 -2.199 1 98.81 220 GLY A C 1
ATOM 1729 O O . GLY A 1 220 ? -7.434 -21.625 -1.389 1 98.81 220 GLY A O 1
ATOM 1730 N N . MET A 1 221 ? -6.402 -21.328 -3.314 1 98.88 221 MET A N 1
ATOM 1731 C CA . MET A 1 221 ? -7.133 -20.109 -3.678 1 98.88 221 MET A CA 1
ATOM 1732 C C . MET A 1 221 ? -8.633 -20.391 -3.762 1 98.88 221 MET A C 1
ATOM 1734 O O . MET A 1 221 ? -9.438 -19.641 -3.205 1 98.88 221 MET A O 1
ATOM 1738 N N . LEU A 1 222 ? -9.008 -21.469 -4.453 1 98.88 222 LEU A N 1
ATOM 1739 C CA . LEU A 1 222 ? -10.414 -21.781 -4.652 1 98.88 222 LEU A CA 1
ATOM 1740 C C . LEU A 1 222 ? -11.07 -22.203 -3.342 1 98.88 222 LEU A C 1
ATOM 1742 O O . LEU A 1 222 ? -12.195 -21.812 -3.049 1 98.88 222 LEU A O 1
ATOM 1746 N N . HIS A 1 223 ? -10.344 -22.969 -2.531 1 98.81 223 HIS A N 1
ATOM 1747 C CA . HIS A 1 223 ? -10.852 -23.406 -1.237 1 98.81 223 HIS A CA 1
ATOM 1748 C C . HIS A 1 223 ? -11.109 -22.219 -0.321 1 98.81 223 HIS A C 1
ATOM 1750 O O . HIS A 1 223 ? -12.188 -22.109 0.276 1 98.81 223 HIS A O 1
ATOM 1756 N N . ILE A 1 224 ? -10.18 -21.375 -0.217 1 98.88 224 ILE A N 1
ATOM 1757 C CA . ILE A 1 224 ? -10.273 -20.234 0.696 1 98.88 224 ILE A CA 1
ATOM 1758 C C . ILE A 1 224 ? -11.297 -19.234 0.172 1 98.88 224 ILE A C 1
ATOM 1760 O O . ILE A 1 224 ? -12 -18.594 0.954 1 98.88 224 ILE A O 1
ATOM 1764 N N . PHE A 1 225 ? -11.406 -19.141 -1.164 1 98.88 225 PHE A N 1
ATOM 1765 C CA . PHE A 1 225 ? -12.43 -18.266 -1.746 1 98.88 225 PHE A CA 1
ATOM 1766 C C . PHE A 1 225 ? -13.82 -18.719 -1.327 1 98.88 225 PHE A C 1
ATOM 1768 O O . PHE A 1 225 ? -14.664 -17.891 -0.966 1 98.88 225 PHE A O 1
ATOM 1775 N N . GLU A 1 226 ? -14.062 -20 -1.375 1 98.62 226 GLU A N 1
ATOM 1776 C CA . GLU A 1 226 ? -15.352 -20.516 -0.93 1 98.62 226 GLU A CA 1
ATOM 1777 C C . GLU A 1 226 ? -15.586 -20.219 0.547 1 98.62 226 GLU A C 1
ATOM 1779 O O . GLU A 1 226 ? -16.703 -19.875 0.946 1 98.62 226 GLU A O 1
ATOM 1784 N N . HIS A 1 227 ? -14.539 -20.359 1.294 1 98.62 227 HIS A N 1
ATOM 1785 C CA . HIS A 1 227 ? -14.625 -20.016 2.709 1 98.62 227 HIS A CA 1
ATOM 1786 C C . HIS A 1 227 ? -14.922 -18.531 2.896 1 98.62 227 HIS A C 1
ATOM 1788 O O . HIS A 1 227 ? -15.758 -18.172 3.73 1 98.62 227 HIS A O 1
ATOM 1794 N N . PHE A 1 228 ? -14.305 -17.719 2.148 1 98.69 228 PHE A N 1
ATOM 1795 C CA . PHE A 1 228 ? -14.438 -16.266 2.207 1 98.69 228 PHE A CA 1
ATOM 1796 C C . PHE A 1 228 ? -15.859 -15.836 1.856 1 98.69 228 PHE A C 1
ATOM 1798 O O . PHE A 1 228 ? -16.422 -14.945 2.49 1 98.69 228 PHE A O 1
ATOM 1805 N N . LYS A 1 229 ? -16.453 -16.469 0.882 1 98.19 229 LYS A N 1
ATOM 1806 C CA . LYS A 1 229 ? -17.812 -16.141 0.465 1 98.19 229 LYS A CA 1
ATOM 1807 C C . LYS A 1 229 ? -18.797 -16.312 1.62 1 98.19 229 LYS A C 1
ATOM 1809 O O . LYS A 1 229 ? -19.828 -15.641 1.673 1 98.19 229 LYS A O 1
ATOM 1814 N N . ARG A 1 230 ? -18.438 -17.141 2.543 1 97.81 230 ARG A N 1
ATOM 1815 C CA . ARG A 1 230 ? -19.312 -17.438 3.668 1 97.81 230 ARG A CA 1
ATOM 1816 C C . ARG A 1 230 ? -19.031 -16.5 4.844 1 97.81 230 ARG A C 1
ATOM 1818 O O . ARG A 1 230 ? -19.781 -16.5 5.828 1 97.81 230 ARG A O 1
ATOM 1825 N N . SER A 1 231 ? -18.016 -15.734 4.734 1 97 231 SER A N 1
ATOM 1826 C CA . SER A 1 231 ? -17.688 -14.797 5.801 1 97 231 SER A CA 1
ATOM 1827 C C . SER A 1 231 ? -18.375 -13.453 5.602 1 97 231 SER A C 1
ATOM 1829 O O . SER A 1 231 ? -19.031 -13.234 4.578 1 97 231 SER A O 1
ATOM 1831 N N . GLU A 1 232 ? -18.25 -12.562 6.594 1 95.75 232 GLU A N 1
ATOM 1832 C CA . GLU A 1 232 ? -18.859 -11.234 6.516 1 95.75 232 GLU A CA 1
ATOM 1833 C C . GLU A 1 232 ? -17.797 -10.172 6.234 1 95.75 232 GLU A C 1
ATOM 1835 O O . GLU A 1 232 ? -18.094 -8.969 6.277 1 95.75 232 GLU A O 1
ATOM 1840 N N . LYS A 1 233 ? -16.656 -10.602 5.926 1 97.25 233 LYS A N 1
ATOM 1841 C CA . LYS A 1 233 ? -15.562 -9.656 5.719 1 97.25 233 LYS A CA 1
ATOM 1842 C C . LYS A 1 233 ? -15.656 -8.992 4.344 1 97.25 233 LYS A C 1
ATOM 1844 O O . LYS A 1 233 ? -16.031 -9.641 3.363 1 97.25 233 LYS A O 1
ATOM 1849 N N . THR A 1 234 ? -15.344 -7.703 4.312 1 97.56 234 THR A N 1
ATOM 1850 C CA . THR A 1 234 ? -15.258 -6.996 3.037 1 97.56 234 THR A CA 1
ATOM 1851 C C . THR A 1 234 ? -13.938 -7.297 2.342 1 97.56 234 THR A C 1
ATOM 1853 O O . THR A 1 234 ? -13.898 -7.492 1.125 1 97.56 234 THR A O 1
ATOM 1856 N N . VAL A 1 235 ? -12.859 -7.289 3.092 1 98.62 235 VAL A N 1
ATOM 1857 C CA . VAL A 1 235 ? -11.523 -7.609 2.604 1 98.62 235 VAL A CA 1
ATOM 1858 C C . VAL A 1 235 ? -10.852 -8.602 3.551 1 98.62 235 VAL A C 1
ATOM 1860 O O . VAL A 1 235 ? -11.047 -8.539 4.766 1 98.62 235 VAL A O 1
ATOM 1863 N N . ASP A 1 236 ? -10.125 -9.508 3.033 1 98.69 236 ASP A N 1
ATOM 1864 C CA . ASP A 1 236 ? -9.352 -10.445 3.846 1 98.69 236 ASP A CA 1
ATOM 1865 C C . ASP A 1 236 ? -8.039 -10.812 3.162 1 98.69 236 ASP A C 1
ATOM 1867 O O . ASP A 1 236 ? -7.898 -10.648 1.948 1 98.69 236 ASP A O 1
ATOM 1871 N N . PHE A 1 237 ? -7.062 -11.195 3.904 1 98.81 237 PHE A N 1
ATOM 1872 C CA . PHE A 1 237 ? -5.715 -11.508 3.451 1 98.81 237 PHE A CA 1
ATOM 1873 C C . PHE A 1 237 ? -5.324 -12.922 3.859 1 98.81 237 PHE A C 1
ATOM 1875 O O . PHE A 1 237 ? -5.566 -13.336 4.992 1 98.81 237 PHE A O 1
ATOM 1882 N N . TYR A 1 238 ? -4.723 -13.648 2.949 1 98.88 238 TYR A N 1
ATOM 1883 C CA . TYR A 1 238 ? -4.195 -14.969 3.287 1 98.88 238 TYR A CA 1
ATOM 1884 C C . TYR A 1 238 ? -2.801 -15.156 2.705 1 98.88 238 TYR A C 1
ATOM 1886 O O . TYR A 1 238 ? -2.561 -14.852 1.535 1 98.88 238 TYR A O 1
ATOM 1894 N N . ASN A 1 239 ? -1.885 -15.633 3.492 1 98.75 239 ASN A N 1
ATOM 1895 C CA . ASN A 1 239 ? -0.648 -16.234 3.01 1 98.75 239 ASN A CA 1
ATOM 1896 C C . ASN A 1 239 ? -0.895 -17.625 2.424 1 98.75 239 ASN A C 1
ATOM 1898 O O . ASN A 1 239 ? -1.661 -18.422 2.982 1 98.75 239 ASN A O 1
ATOM 1902 N N . LEU A 1 240 ? -0.333 -17.859 1.3 1 98.5 240 LEU A N 1
ATOM 1903 C CA . LEU A 1 240 ? -0.225 -19.219 0.798 1 98.5 240 LEU A CA 1
ATOM 1904 C C . LEU A 1 240 ? 1.235 -19.609 0.614 1 98.5 240 LEU A C 1
ATOM 1906 O O . LEU A 1 240 ? 1.994 -18.922 -0.06 1 98.5 240 LEU A O 1
ATOM 1910 N N . GLY A 1 241 ? 1.634 -20.594 1.144 1 97.56 241 GLY A N 1
ATOM 1911 C CA . GLY A 1 241 ? 2.99 -21.109 1.133 1 97.56 241 GLY A CA 1
ATOM 1912 C C . GLY A 1 241 ? 3.1 -22.5 1.736 1 97.56 241 GLY A C 1
ATOM 1913 O O . GLY A 1 241 ? 2.107 -23.219 1.828 1 97.56 241 GLY A O 1
ATOM 1914 N N . ASN A 1 242 ? 4.293 -22.891 1.985 1 97.12 242 ASN A N 1
ATOM 1915 C CA . ASN A 1 242 ? 4.559 -24.188 2.596 1 97.12 242 ASN A CA 1
ATOM 1916 C C . ASN A 1 242 ? 5.07 -24.047 4.027 1 97.12 242 ASN A C 1
ATOM 1918 O O . ASN A 1 242 ? 5.453 -22.938 4.445 1 97.12 242 ASN A O 1
ATOM 1922 N N . ASP A 1 243 ? 5.047 -25.156 4.754 1 94.88 243 ASP A N 1
ATOM 1923 C CA . ASP A 1 243 ? 5.445 -25.172 6.156 1 94.88 243 ASP A CA 1
ATOM 1924 C C . ASP A 1 243 ? 6.957 -25.312 6.297 1 94.88 243 ASP A C 1
ATOM 1926 O O . ASP A 1 243 ? 7.523 -25.016 7.352 1 94.88 243 ASP A O 1
ATOM 1930 N N . ASP A 1 244 ? 7.512 -25.703 5.332 1 96.25 244 ASP A N 1
ATOM 1931 C CA . ASP A 1 244 ? 8.953 -25.906 5.383 1 96.25 244 ASP A CA 1
ATOM 1932 C C . ASP A 1 244 ? 9.672 -25 4.387 1 96.25 244 ASP A C 1
ATOM 1934 O O . ASP A 1 244 ? 9.062 -24.125 3.787 1 96.25 244 ASP A O 1
ATOM 1938 N N . TRP A 1 245 ? 11.008 -25.078 4.352 1 96.19 245 TRP A N 1
ATOM 1939 C CA . TRP A 1 245 ? 11.781 -24.297 3.383 1 96.19 245 TRP A CA 1
ATOM 1940 C C . TRP A 1 245 ? 13 -25.094 2.906 1 96.19 245 TRP A C 1
ATOM 1942 O O . TRP A 1 245 ? 13.32 -26.141 3.467 1 96.19 245 TRP A O 1
ATOM 1952 N N . ILE A 1 246 ? 13.586 -24.688 1.887 1 97.12 246 ILE A N 1
ATOM 1953 C CA . ILE A 1 246 ? 14.688 -25.359 1.209 1 97.12 246 ILE A CA 1
ATOM 1954 C C . ILE A 1 246 ? 15.719 -24.328 0.755 1 97.12 246 ILE A C 1
ATOM 1956 O O . ILE A 1 246 ? 15.367 -23.203 0.402 1 97.12 246 ILE A O 1
ATOM 1960 N N . THR A 1 247 ? 17 -24.688 0.821 1 96.12 247 THR A N 1
ATOM 1961 C CA . THR A 1 247 ? 18.047 -23.766 0.401 1 96.12 247 THR A CA 1
ATOM 1962 C C . THR A 1 247 ? 18.234 -23.812 -1.112 1 96.12 247 THR A C 1
ATOM 1964 O O . THR A 1 247 ? 17.844 -24.781 -1.761 1 96.12 247 THR A O 1
ATOM 1967 N N . VAL A 1 248 ? 18.828 -22.75 -1.604 1 95.38 248 VAL A N 1
ATOM 1968 C CA . VAL A 1 248 ? 19.094 -22.703 -3.037 1 95.38 248 VAL A CA 1
ATOM 1969 C C . VAL A 1 248 ? 20.062 -23.828 -3.41 1 95.38 248 VAL A C 1
ATOM 1971 O O . VAL A 1 248 ? 19.969 -24.406 -4.492 1 95.38 248 VAL A O 1
ATOM 1974 N N . LYS A 1 249 ? 21.047 -24.125 -2.514 1 96.31 249 LYS A N 1
ATOM 1975 C CA . LYS A 1 249 ? 21.969 -25.219 -2.75 1 96.31 249 LYS A CA 1
ATOM 1976 C C . LYS A 1 249 ? 21.234 -26.547 -2.865 1 96.31 249 LYS A C 1
ATOM 1978 O O . LYS A 1 249 ? 21.547 -27.359 -3.738 1 96.31 249 LYS A O 1
ATOM 1983 N N . GLU A 1 250 ? 20.281 -26.75 -1.981 1 97.75 250 GLU A N 1
ATOM 1984 C CA . GLU A 1 250 ? 19.5 -27.984 -2.01 1 97.75 250 GLU A CA 1
ATOM 1985 C C . GLU A 1 250 ? 18.656 -28.078 -3.281 1 97.75 250 GLU A C 1
ATOM 1987 O O . GLU A 1 250 ? 18.453 -29.172 -3.816 1 97.75 250 GLU A O 1
ATOM 1992 N N . ILE A 1 251 ? 18.156 -26.969 -3.789 1 98.12 251 ILE A N 1
ATOM 1993 C CA . ILE A 1 251 ? 17.438 -26.938 -5.062 1 98.12 251 ILE A CA 1
ATOM 1994 C C . ILE A 1 251 ? 18.391 -27.359 -6.188 1 98.12 251 ILE A C 1
ATOM 1996 O O . ILE A 1 251 ? 18.016 -28.172 -7.047 1 98.12 251 ILE A O 1
ATOM 2000 N N . ALA A 1 252 ? 19.594 -26.828 -6.113 1 97.75 252 ALA A N 1
ATOM 2001 C CA . ALA A 1 252 ? 20.609 -27.172 -7.109 1 97.75 252 ALA A CA 1
ATOM 2002 C C . ALA A 1 252 ? 20.891 -28.672 -7.098 1 97.75 252 ALA A C 1
ATOM 2004 O O . ALA A 1 252 ? 21.031 -29.297 -8.156 1 97.75 252 ALA A O 1
ATOM 2005 N N . GLU A 1 253 ? 20.953 -29.188 -5.938 1 98.31 253 GLU A N 1
ATOM 2006 C CA . GLU A 1 253 ? 21.188 -30.625 -5.793 1 98.31 253 GLU A CA 1
ATOM 2007 C C . GLU A 1 253 ? 20.047 -31.438 -6.406 1 98.31 253 GLU A C 1
ATOM 2009 O O . GLU A 1 253 ? 20.297 -32.406 -7.125 1 98.31 253 GLU A O 1
ATOM 2014 N N . ILE A 1 254 ? 18.828 -31.031 -6.148 1 98.56 254 ILE A N 1
ATOM 2015 C CA . ILE A 1 254 ? 17.656 -31.734 -6.66 1 98.56 254 ILE A CA 1
ATOM 2016 C C . ILE A 1 254 ? 17.641 -31.656 -8.188 1 98.56 254 ILE A C 1
ATOM 2018 O O . ILE A 1 254 ? 17.406 -32.656 -8.867 1 98.56 254 ILE A O 1
ATOM 2022 N N . VAL A 1 255 ? 17.844 -30.453 -8.703 1 98.56 255 VAL A N 1
ATOM 2023 C CA . VAL A 1 255 ? 17.844 -30.266 -10.148 1 98.56 255 VAL A CA 1
ATOM 2024 C C . VAL A 1 255 ? 18.922 -31.141 -10.797 1 98.56 255 VAL A C 1
ATOM 2026 O O . VAL A 1 255 ? 18.656 -31.828 -11.789 1 98.56 255 VAL A O 1
ATOM 2029 N N . SER A 1 256 ? 20.141 -31.172 -10.195 1 98.5 256 SER A N 1
ATOM 2030 C CA . SER A 1 256 ? 21.25 -31.969 -10.703 1 98.5 256 SER A CA 1
ATOM 2031 C C . SER A 1 256 ? 20.922 -33.469 -10.695 1 98.5 256 SER A C 1
ATOM 2033 O O . SER A 1 256 ? 21.172 -34.156 -11.672 1 98.5 256 SER A O 1
ATOM 2035 N N . GLU A 1 257 ? 20.328 -33.844 -9.617 1 98.38 257 GLU A N 1
ATOM 2036 C CA . GLU A 1 257 ? 19.953 -35.25 -9.461 1 98.38 257 GLU A CA 1
ATOM 2037 C C . GLU A 1 257 ? 18.922 -35.688 -10.508 1 98.38 257 GLU A C 1
ATOM 2039 O O . GLU A 1 257 ? 19.094 -36.719 -11.156 1 98.38 257 GLU A O 1
ATOM 2044 N N . GLU A 1 258 ? 17.875 -34.906 -10.672 1 98.12 258 GLU A N 1
ATOM 2045 C CA . GLU A 1 258 ? 16.797 -35.219 -11.594 1 98.12 258 GLU A CA 1
ATOM 2046 C C . GLU A 1 258 ? 17.281 -35.219 -13.039 1 98.12 258 GLU A C 1
ATOM 2048 O O . GLU A 1 258 ? 16.719 -35.906 -13.898 1 98.12 258 GLU A O 1
ATOM 2053 N N . MET A 1 259 ? 18.375 -34.438 -13.258 1 98 259 MET A N 1
ATOM 2054 C CA . MET A 1 259 ? 18.953 -34.375 -14.602 1 98 259 MET A CA 1
ATOM 2055 C C . MET A 1 259 ? 20.062 -35.406 -14.773 1 98 259 MET A C 1
ATOM 2057 O O . MET A 1 259 ? 20.672 -35.469 -15.844 1 98 259 MET A O 1
ATOM 2061 N N . SER A 1 260 ? 20.375 -36.156 -13.695 1 98.06 260 SER A N 1
ATOM 2062 C CA . SER A 1 260 ? 21.422 -37.156 -13.672 1 98.06 260 SER A CA 1
ATOM 2063 C C . SER A 1 260 ? 22.781 -36.531 -14 1 98.06 260 SER A C 1
ATOM 2065 O O . SER A 1 260 ? 23.531 -37.062 -14.836 1 98.06 260 SER A O 1
ATOM 2067 N N . LEU A 1 261 ? 22.984 -35.406 -13.398 1 98.06 261 LEU A N 1
ATOM 2068 C CA . LEU A 1 261 ? 24.25 -34.688 -13.547 1 98.06 261 LEU A CA 1
ATOM 2069 C C . LEU A 1 261 ? 24.953 -34.531 -12.195 1 98.06 261 LEU A C 1
ATOM 2071 O O . LEU A 1 261 ? 24.328 -34.719 -11.148 1 98.06 261 LEU A O 1
ATOM 2075 N N . ARG A 1 262 ? 26.297 -34.25 -12.141 1 97.81 262 ARG A N 1
ATOM 2076 C CA . ARG A 1 262 ? 27.094 -33.969 -10.945 1 97.81 262 ARG A CA 1
ATOM 2077 C C . ARG A 1 262 ? 27.969 -32.75 -11.148 1 97.81 262 ARG A C 1
ATOM 2079 O O . ARG A 1 262 ? 29.203 -32.844 -11.039 1 97.81 262 ARG A O 1
ATOM 2086 N N . PRO A 1 263 ? 27.328 -31.656 -11.375 1 98.19 263 PRO A N 1
ATOM 2087 C CA . PRO A 1 263 ? 28.094 -30.438 -11.641 1 98.19 263 PRO A CA 1
ATOM 2088 C C . PRO A 1 263 ? 28.812 -29.906 -10.398 1 98.19 263 PRO A C 1
ATOM 2090 O O . PRO A 1 263 ? 28.375 -30.172 -9.273 1 98.19 263 PRO A O 1
ATOM 2093 N N . ARG A 1 264 ? 29.953 -29.188 -10.648 1 98 264 ARG A N 1
ATOM 2094 C CA . ARG A 1 264 ? 30.547 -28.375 -9.586 1 98 264 ARG A CA 1
ATOM 2095 C C . ARG A 1 264 ? 29.734 -27.109 -9.344 1 98 264 ARG A C 1
ATOM 2097 O O . ARG A 1 264 ? 29.391 -26.406 -10.281 1 98 264 ARG A O 1
ATOM 2104 N N . PHE A 1 265 ? 29.328 -26.875 -8.109 1 97.06 265 PHE A N 1
ATOM 2105 C CA . PHE A 1 265 ? 28.609 -25.656 -7.762 1 97.06 265 PHE A CA 1
ATOM 2106 C C . PHE A 1 265 ? 29.562 -24.484 -7.586 1 97.06 265 PHE A C 1
ATOM 2108 O O . PHE A 1 265 ? 30.578 -24.609 -6.902 1 97.06 265 PHE A O 1
ATOM 2115 N N . VAL A 1 266 ? 29.312 -23.391 -8.258 1 96.12 266 VAL A N 1
ATOM 2116 C CA . VAL A 1 266 ? 30.078 -22.172 -8.117 1 96.12 266 VAL A CA 1
ATOM 2117 C C . VAL A 1 266 ? 29.188 -21.062 -7.551 1 96.12 266 VAL A C 1
ATOM 2119 O O . VAL A 1 266 ? 28.281 -20.578 -8.227 1 96.12 266 VAL A O 1
ATOM 2122 N N . PHE A 1 267 ? 29.516 -20.594 -6.344 1 93.94 267 PHE A N 1
ATOM 2123 C CA . PHE A 1 267 ? 28.719 -19.578 -5.676 1 93.94 267 PHE A CA 1
ATOM 2124 C C . PHE A 1 267 ? 29.266 -18.188 -5.953 1 93.94 267 PHE A C 1
ATOM 2126 O O . PHE A 1 267 ? 30.484 -17.969 -5.926 1 93.94 267 PHE A O 1
ATOM 2133 N N . THR A 1 268 ? 28.406 -17.203 -6.23 1 90.5 268 THR A N 1
ATOM 2134 C CA . THR A 1 268 ? 28.859 -15.844 -6.527 1 90.5 268 THR A CA 1
ATOM 2135 C C . THR A 1 268 ? 29.141 -15.07 -5.238 1 90.5 268 THR A C 1
ATOM 2137 O O . THR A 1 268 ? 29.703 -13.977 -5.273 1 90.5 268 THR A O 1
ATOM 2140 N N . GLY A 1 269 ? 28.922 -15.672 -4.117 1 83.12 269 GLY A N 1
ATOM 2141 C CA . GLY A 1 269 ? 29.125 -15.008 -2.834 1 83.12 269 GLY A CA 1
ATOM 2142 C C . GLY A 1 269 ? 27.938 -14.172 -2.406 1 83.12 269 GLY A C 1
ATOM 2143 O O . GLY A 1 269 ? 27.562 -14.156 -1.229 1 83.12 269 GLY A O 1
ATOM 2144 N N . GLY A 1 270 ? 27.297 -13.562 -3.205 1 75 270 GLY A N 1
ATOM 2145 C CA . GLY A 1 270 ? 26.062 -12.82 -2.994 1 75 270 GLY A CA 1
ATOM 2146 C C . GLY A 1 270 ? 26.281 -11.359 -2.67 1 75 270 GLY A C 1
ATOM 2147 O O . GLY A 1 270 ? 27.422 -10.875 -2.715 1 75 270 GLY A O 1
ATOM 2148 N N . VAL A 1 271 ? 25.281 -10.648 -2.586 1 74.94 271 VAL A N 1
ATOM 2149 C CA . VAL A 1 271 ? 25.25 -9.25 -2.176 1 74.94 271 VAL A CA 1
ATOM 2150 C C . VAL A 1 271 ? 24.5 -9.102 -0.86 1 74.94 271 VAL A C 1
ATOM 2152 O O . VAL A 1 271 ? 23.641 -9.93 -0.538 1 74.94 271 VAL A O 1
ATOM 2155 N N . ASP A 1 272 ? 24.844 -8.086 -0.02 1 72.06 272 ASP A N 1
ATOM 2156 C CA . ASP A 1 272 ? 24.109 -7.727 1.197 1 72.06 272 ASP A CA 1
ATOM 2157 C C . ASP A 1 272 ? 23.922 -8.945 2.094 1 72.06 272 ASP A C 1
ATOM 2159 O O . ASP A 1 272 ? 22.781 -9.289 2.443 1 72.06 272 ASP A O 1
ATOM 2163 N N . GLY A 1 273 ? 24.922 -9.656 2.443 1 74.88 273 GLY A N 1
ATOM 2164 C CA . GLY A 1 273 ? 24.844 -10.75 3.395 1 74.88 273 GLY A CA 1
ATOM 2165 C C . GLY A 1 273 ? 24.594 -12.094 2.738 1 74.88 273 GLY A C 1
ATOM 2166 O O . GLY A 1 273 ? 23.953 -12.969 3.332 1 74.88 273 GLY A O 1
ATOM 2167 N N . GLY A 1 274 ? 24.875 -12.172 1.459 1 82.44 274 GLY A N 1
ATOM 2168 C CA . GLY A 1 274 ? 24.781 -13.461 0.785 1 82.44 274 GLY A CA 1
ATOM 2169 C C . GLY A 1 274 ? 23.562 -13.586 -0.096 1 82.44 274 GLY A C 1
ATOM 2170 O O . GLY A 1 274 ? 23.25 -14.672 -0.585 1 82.44 274 GLY A O 1
ATOM 2171 N N . ARG A 1 275 ? 22.859 -12.438 -0.294 1 83.19 275 ARG A N 1
ATOM 2172 C CA . ARG A 1 275 ? 21.688 -12.422 -1.165 1 83.19 275 ARG A CA 1
ATOM 2173 C C . ARG A 1 275 ? 22.078 -12.641 -2.621 1 83.19 275 ARG A C 1
ATOM 2175 O O . ARG A 1 275 ? 23.234 -12.414 -2.994 1 83.19 275 ARG A O 1
ATOM 2182 N N . GLY A 1 276 ? 21.125 -13.102 -3.363 1 78.06 276 GLY A N 1
ATOM 2183 C CA . GLY A 1 276 ? 21.406 -13.328 -4.773 1 78.06 276 GLY A CA 1
ATOM 2184 C C . GLY A 1 276 ? 21.516 -12.047 -5.574 1 78.06 276 GLY A C 1
ATOM 2185 O O . GLY A 1 276 ? 22.297 -11.969 -6.523 1 78.06 276 GLY A O 1
ATOM 2186 N N . TRP A 1 277 ? 20.688 -11.102 -5.262 1 76.88 277 TRP A N 1
ATOM 2187 C CA . TRP A 1 277 ? 20.641 -9.797 -5.922 1 76.88 277 TRP A CA 1
ATOM 2188 C C . TRP A 1 277 ? 20.078 -8.734 -4.992 1 76.88 277 TRP A C 1
ATOM 2190 O O . TRP A 1 277 ? 19.484 -9.055 -3.961 1 76.88 277 TRP A O 1
ATOM 2200 N N . LYS A 1 278 ? 20.312 -7.527 -5.355 1 75.69 278 LYS A N 1
ATOM 2201 C CA . LYS A 1 278 ? 19.781 -6.422 -4.559 1 75.69 278 LYS A CA 1
ATOM 2202 C C . LYS A 1 278 ? 18.266 -6.5 -4.449 1 75.69 278 LYS A C 1
ATOM 2204 O O . LYS A 1 278 ? 17.562 -6.633 -5.457 1 75.69 278 LYS A O 1
ATOM 2209 N N . GLY A 1 279 ? 17.688 -6.477 -3.268 1 77.69 279 GLY A N 1
ATOM 2210 C CA . GLY A 1 279 ? 16.25 -6.527 -3.039 1 77.69 279 GLY A CA 1
ATOM 2211 C C . GLY A 1 279 ? 15.734 -7.934 -2.781 1 77.69 279 GLY A C 1
ATOM 2212 O O . GLY A 1 279 ? 14.555 -8.125 -2.473 1 77.69 279 GLY A O 1
ATOM 2213 N N . ASP A 1 280 ? 16.656 -8.836 -2.912 1 82.25 280 ASP A N 1
ATOM 2214 C CA . ASP A 1 280 ? 16.281 -10.211 -2.611 1 82.25 280 ASP A CA 1
ATOM 2215 C C . ASP A 1 280 ? 16.156 -10.438 -1.106 1 82.25 280 ASP A C 1
ATOM 2217 O O . ASP A 1 280 ? 16.953 -9.898 -0.328 1 82.25 280 ASP A O 1
ATOM 2221 N N . VAL A 1 281 ? 15.117 -11.164 -0.759 1 85.56 281 VAL A N 1
ATOM 2222 C CA . VAL A 1 281 ? 14.984 -11.578 0.633 1 85.56 281 VAL A CA 1
ATOM 2223 C C . VAL A 1 281 ? 15.695 -12.914 0.845 1 85.56 281 VAL A C 1
ATOM 2225 O O . VAL A 1 281 ? 15.484 -13.859 0.092 1 85.56 281 VAL A O 1
ATOM 2228 N N . LYS A 1 282 ? 16.531 -12.906 1.857 1 88.06 282 LYS A N 1
ATOM 2229 C CA . LYS A 1 282 ? 17.359 -14.094 2.064 1 88.06 282 LYS A CA 1
ATOM 2230 C C . LYS A 1 282 ? 16.531 -15.25 2.621 1 88.06 282 LYS A C 1
ATOM 2232 O O . LYS A 1 282 ? 16.703 -16.391 2.205 1 88.06 282 LYS A O 1
ATOM 2237 N N . PHE A 1 283 ? 15.711 -14.961 3.594 1 91.5 283 PHE A N 1
ATOM 2238 C CA . PHE A 1 283 ? 14.867 -15.961 4.234 1 91.5 283 PHE A CA 1
ATOM 2239 C C . PHE A 1 283 ? 13.391 -15.617 4.07 1 91.5 283 PHE A C 1
ATOM 2241 O O . PHE A 1 283 ? 12.961 -14.531 4.461 1 91.5 283 PHE A O 1
ATOM 2248 N N . MET A 1 284 ? 12.68 -16.516 3.447 1 92.81 284 MET A N 1
ATOM 2249 C CA . MET A 1 284 ? 11.258 -16.25 3.232 1 92.81 284 MET A CA 1
ATOM 2250 C C . MET A 1 284 ? 10.414 -17.469 3.557 1 92.81 284 MET A C 1
ATOM 2252 O O . MET A 1 284 ? 10.508 -18.5 2.879 1 92.81 284 MET A O 1
ATOM 2256 N N . ARG A 1 285 ? 9.727 -17.406 4.574 1 97.06 285 ARG A N 1
ATOM 2257 C CA . ARG A 1 285 ? 8.719 -18.391 4.941 1 97.06 285 ARG A CA 1
ATOM 2258 C C . ARG A 1 285 ? 7.48 -17.719 5.535 1 97.06 285 ARG A C 1
ATOM 2260 O O . ARG A 1 285 ? 7.578 -17 6.523 1 97.06 285 ARG A O 1
ATOM 2267 N N . LEU A 1 286 ? 6.383 -17.984 4.938 1 98.19 286 LEU A N 1
ATOM 2268 C CA . LEU A 1 286 ? 5.125 -17.406 5.387 1 98.19 286 LEU A CA 1
ATOM 2269 C C . LEU A 1 286 ? 4.445 -18.297 6.418 1 98.19 286 LEU A C 1
ATOM 2271 O O . LEU A 1 286 ? 4.488 -19.531 6.301 1 98.19 286 LEU A O 1
ATOM 2275 N N . SER A 1 287 ? 3.865 -17.688 7.492 1 98.62 287 SER A N 1
ATOM 2276 C CA . SER A 1 287 ? 2.914 -18.453 8.297 1 98.62 287 SER A CA 1
ATOM 2277 C C . SER A 1 287 ? 1.622 -18.703 7.535 1 98.62 287 SER A C 1
ATOM 2279 O O . SER A 1 287 ? 1.007 -17.781 7.008 1 98.62 287 SER A O 1
ATOM 2281 N N . ILE A 1 288 ? 1.235 -19.953 7.449 1 98.38 288 ILE A N 1
ATOM 2282 C CA . ILE A 1 288 ? 0.03 -20.297 6.699 1 98.38 288 ILE A CA 1
ATOM 2283 C C . ILE A 1 288 ? -1.032 -20.844 7.648 1 98.38 288 ILE A C 1
ATOM 2285 O O . ILE A 1 288 ? -1.89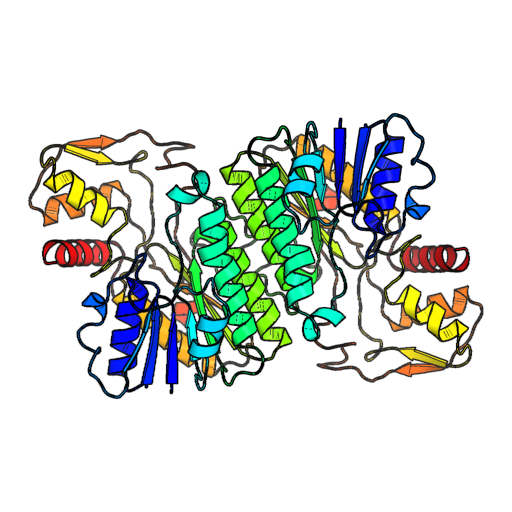3 -21.625 7.242 1 98.38 288 ILE A O 1
ATOM 2289 N N . GLU A 1 289 ? -0.881 -20.516 8.906 1 98.56 289 GLU A N 1
ATOM 2290 C CA . GLU A 1 289 ? -1.812 -21 9.922 1 98.56 289 GLU A CA 1
ATOM 2291 C C . GLU A 1 289 ? -3.238 -20.547 9.617 1 98.56 289 GLU A C 1
ATOM 2293 O O . GLU A 1 289 ? -4.191 -21.297 9.844 1 98.56 289 GLU A O 1
ATOM 2298 N N . LYS A 1 290 ? -3.441 -19.328 9.172 1 98.5 290 LYS A N 1
ATOM 2299 C CA . LYS A 1 290 ? -4.766 -18.812 8.82 1 98.5 290 LYS A CA 1
ATOM 2300 C C . LYS A 1 290 ? -5.402 -19.641 7.719 1 98.5 290 LYS A C 1
ATOM 2302 O O . LYS A 1 290 ? -6.594 -19.969 7.785 1 98.5 290 LYS A O 1
ATOM 2307 N N . ALA A 1 291 ? -4.652 -19.938 6.676 1 98.62 291 ALA A N 1
ATOM 2308 C CA . ALA A 1 291 ? -5.133 -20.797 5.598 1 98.62 291 ALA A CA 1
ATOM 2309 C C . ALA A 1 291 ? -5.488 -22.188 6.121 1 98.62 291 ALA A C 1
ATOM 2311 O O . ALA A 1 291 ? -6.543 -22.734 5.781 1 98.62 291 ALA A O 1
ATOM 2312 N N . LYS A 1 292 ? -4.629 -22.719 6.961 1 98.56 292 LYS A N 1
ATOM 2313 C CA . LYS A 1 292 ? -4.855 -24.047 7.527 1 98.56 292 LYS A CA 1
ATOM 2314 C C . LYS A 1 292 ? -6.133 -24.078 8.367 1 98.56 292 LYS A C 1
ATOM 2316 O O . LYS A 1 292 ? -6.84 -25.094 8.391 1 98.56 292 LYS A O 1
ATOM 2321 N N . ALA A 1 293 ? -6.441 -23 9.016 1 98.5 293 ALA A N 1
ATOM 2322 C CA . ALA A 1 293 ? -7.629 -22.906 9.859 1 98.5 293 ALA A CA 1
ATOM 2323 C C . ALA A 1 293 ? -8.906 -23.047 9.031 1 98.5 293 ALA A C 1
ATOM 2325 O O . ALA A 1 293 ? -9.969 -23.375 9.562 1 98.5 293 ALA A O 1
ATOM 2326 N N . THR A 1 294 ? -8.844 -22.812 7.707 1 98.44 294 THR A N 1
ATOM 2327 C CA . THR A 1 294 ? -10.016 -22.953 6.844 1 98.44 294 THR A CA 1
ATOM 2328 C C . THR A 1 294 ? -10.211 -24.406 6.434 1 98.44 294 THR A C 1
ATOM 2330 O O . THR A 1 294 ? -11.227 -24.766 5.832 1 98.44 294 THR A O 1
ATOM 2333 N N . GLY A 1 295 ? -9.164 -25.219 6.648 1 98.31 295 GLY A N 1
ATOM 2334 C CA . GLY A 1 295 ? -9.203 -26.625 6.25 1 98.31 295 GLY A CA 1
ATOM 2335 C C . GLY A 1 295 ? -8.273 -26.938 5.094 1 98.31 295 GLY A C 1
ATOM 2336 O O . GLY A 1 295 ? -8.18 -28.094 4.664 1 98.31 295 GLY A O 1
ATOM 2337 N N . TRP A 1 296 ? -7.52 -25.953 4.582 1 98.19 296 TRP A N 1
ATOM 2338 C CA . TRP A 1 296 ? -6.582 -26.172 3.488 1 98.19 296 TRP A CA 1
ATOM 2339 C C . TRP A 1 296 ? -5.184 -26.469 4.02 1 98.19 296 TRP A C 1
ATOM 2341 O O . TRP A 1 296 ? -4.766 -25.906 5.035 1 98.19 296 TRP A O 1
ATOM 2351 N N . ARG A 1 297 ? -4.477 -27.297 3.348 1 97.94 297 ARG A N 1
ATOM 2352 C CA . ARG A 1 297 ? -3.062 -27.578 3.57 1 97.94 297 ARG A CA 1
ATOM 2353 C C . ARG A 1 297 ? -2.363 -27.922 2.264 1 97.94 297 ARG A C 1
ATOM 2355 O O . ARG A 1 297 ? -2.959 -28.547 1.386 1 97.94 297 ARG A O 1
ATOM 2362 N N . PRO A 1 298 ? -1.102 -27.516 2.182 1 97.75 298 PRO A N 1
ATOM 2363 C CA . PRO A 1 298 ? -0.396 -27.984 0.988 1 97.75 298 PRO A CA 1
ATOM 2364 C C . PRO A 1 298 ? -0.223 -29.516 0.968 1 97.75 298 PRO A C 1
ATOM 2366 O O . PRO A 1 298 ? 0.022 -30.125 2.012 1 97.75 298 PRO A O 1
ATOM 2369 N N . ARG A 1 299 ? -0.389 -30.078 -0.196 1 97.94 299 ARG A N 1
ATOM 2370 C CA . ARG A 1 299 ? -0.239 -31.531 -0.329 1 97.94 299 ARG A CA 1
ATOM 2371 C C . ARG A 1 299 ? 1.231 -31.922 -0.442 1 97.94 299 ARG A C 1
ATOM 2373 O O . ARG A 1 299 ? 1.632 -33 0.014 1 97.94 299 ARG A O 1
ATOM 2380 N N . LEU A 1 300 ? 2.039 -31.094 -1.059 1 98.12 300 LEU A N 1
ATOM 2381 C CA . LEU A 1 300 ? 3.473 -31.328 -1.213 1 98.12 300 LEU A CA 1
ATOM 2382 C C . LEU A 1 300 ? 4.27 -30.422 -0.275 1 98.12 300 LEU A C 1
ATOM 2384 O O . LEU A 1 300 ? 3.893 -29.281 -0.036 1 98.12 300 LEU A O 1
ATOM 2388 N N . ASN A 1 301 ? 5.375 -30.953 0.287 1 98 301 ASN A N 1
ATOM 2389 C CA . ASN A 1 301 ? 6.332 -30.062 0.93 1 98 301 ASN A CA 1
ATOM 2390 C C . ASN A 1 301 ? 7.25 -29.391 -0.091 1 98 301 ASN A C 1
ATOM 2392 O O . ASN A 1 301 ? 7.137 -29.656 -1.292 1 98 301 ASN A O 1
ATOM 2396 N N . SER A 1 302 ? 8.148 -28.516 0.337 1 98.31 302 SER A N 1
ATOM 2397 C CA . SER A 1 302 ? 8.984 -27.75 -0.582 1 98.31 302 SER A CA 1
ATOM 2398 C C . SER A 1 302 ? 9.867 -28.656 -1.418 1 98.31 302 SER A C 1
ATOM 2400 O O . SER A 1 302 ? 10.047 -28.438 -2.617 1 98.31 302 SER A O 1
ATOM 2402 N N . TYR A 1 303 ? 10.414 -29.672 -0.804 1 98.25 303 TYR A N 1
ATOM 2403 C CA . TYR A 1 303 ? 11.289 -30.609 -1.51 1 98.25 303 TYR A CA 1
ATOM 2404 C C . TYR A 1 303 ? 10.539 -31.328 -2.615 1 98.25 303 TYR A C 1
ATOM 2406 O O . TYR A 1 303 ? 11.008 -31.391 -3.756 1 98.25 303 TYR A O 1
ATOM 2414 N N . ASP A 1 304 ? 9.391 -31.844 -2.244 1 98.44 304 ASP A N 1
ATOM 2415 C CA . ASP A 1 304 ? 8.578 -32.594 -3.211 1 98.44 304 ASP A CA 1
ATOM 2416 C C . ASP A 1 304 ? 8.078 -31.656 -4.32 1 98.44 304 ASP A C 1
ATOM 2418 O O . ASP A 1 304 ? 7.984 -32.062 -5.48 1 98.44 304 ASP A O 1
ATOM 2422 N N . ALA A 1 305 ? 7.688 -30.453 -3.943 1 98.5 305 ALA A N 1
ATOM 2423 C CA . ALA A 1 305 ? 7.246 -29.469 -4.93 1 98.5 305 ALA A CA 1
ATOM 2424 C C . ALA A 1 305 ? 8.352 -29.172 -5.941 1 98.5 305 ALA A C 1
ATOM 2426 O O . ALA A 1 305 ? 8.102 -29.125 -7.148 1 98.5 305 ALA A O 1
ATOM 2427 N N . VAL A 1 306 ? 9.602 -29 -5.438 1 98.5 306 VAL A N 1
ATOM 2428 C CA . VAL A 1 306 ? 10.742 -28.719 -6.305 1 98.5 306 VAL A CA 1
ATOM 2429 C C . VAL A 1 306 ? 10.992 -29.906 -7.23 1 98.5 306 VAL A C 1
ATOM 2431 O O . VAL A 1 306 ? 11.109 -29.734 -8.445 1 98.5 306 VAL A O 1
ATOM 2434 N N . ARG A 1 307 ? 11.023 -31.109 -6.688 1 98.56 307 ARG A N 1
ATOM 2435 C CA . ARG A 1 307 ? 11.297 -32.312 -7.484 1 98.56 307 ARG A CA 1
ATOM 2436 C C . ARG A 1 307 ? 10.242 -32.5 -8.57 1 98.56 307 ARG A C 1
ATOM 2438 O O . ARG A 1 307 ? 10.578 -32.75 -9.727 1 98.56 307 ARG A O 1
ATOM 2445 N N . ARG A 1 308 ? 9.008 -32.344 -8.18 1 98.31 308 ARG A N 1
ATOM 2446 C CA . ARG A 1 308 ? 7.926 -32.469 -9.148 1 98.31 308 ARG A CA 1
ATOM 2447 C C . ARG A 1 308 ? 8.047 -31.438 -10.258 1 98.31 308 ARG A C 1
ATOM 2449 O O . ARG A 1 308 ? 7.84 -31.75 -11.43 1 98.31 308 ARG A O 1
ATOM 2456 N N . THR A 1 309 ? 8.344 -30.203 -9.875 1 98.44 309 THR A N 1
ATOM 2457 C CA . THR A 1 309 ? 8.461 -29.125 -10.844 1 98.44 309 THR A CA 1
ATOM 2458 C C . THR A 1 309 ? 9.594 -29.406 -11.828 1 98.44 309 THR A C 1
ATOM 2460 O O . THR A 1 309 ? 9.438 -29.188 -13.031 1 98.44 309 THR A O 1
ATOM 2463 N N . VAL A 1 310 ? 10.758 -29.875 -11.305 1 98.38 310 VAL A N 1
ATOM 2464 C CA . VAL A 1 310 ? 11.883 -30.203 -12.172 1 98.38 310 VAL A CA 1
ATOM 2465 C C . VAL A 1 310 ? 11.453 -31.234 -13.211 1 98.38 310 VAL A C 1
ATOM 2467 O O . VAL A 1 310 ? 11.695 -31.062 -14.406 1 98.38 310 VAL A O 1
ATOM 2470 N N . ARG A 1 311 ? 10.758 -32.25 -12.805 1 98.25 311 ARG A N 1
ATOM 2471 C CA . ARG A 1 311 ? 10.312 -33.312 -13.703 1 98.25 311 ARG A CA 1
ATOM 2472 C C . ARG A 1 311 ? 9.328 -32.781 -14.742 1 98.25 311 ARG A C 1
ATOM 2474 O O . ARG A 1 311 ? 9.383 -33.188 -15.906 1 98.25 311 ARG A O 1
ATOM 2481 N N . GLU A 1 312 ? 8.445 -31.906 -14.289 1 97.62 312 GLU A N 1
ATOM 2482 C CA . GLU A 1 312 ? 7.461 -31.312 -15.18 1 97.62 312 GLU A CA 1
ATOM 2483 C C . GLU A 1 312 ? 8.141 -30.469 -16.25 1 97.62 312 GLU A C 1
ATOM 2485 O O . GLU A 1 312 ? 7.746 -30.5 -17.422 1 97.62 312 GLU A O 1
ATOM 2490 N N . LEU A 1 313 ? 9.148 -29.688 -15.844 1 96.25 313 LEU A N 1
ATOM 2491 C CA . LEU A 1 313 ? 9.812 -28.766 -16.766 1 96.25 313 LEU A CA 1
ATOM 2492 C C . LEU A 1 313 ? 10.727 -29.516 -17.719 1 96.25 313 LEU A C 1
ATOM 2494 O O . LEU A 1 313 ? 10.945 -29.078 -18.859 1 96.25 313 LEU A O 1
ATOM 2498 N N . LEU A 1 314 ? 11.258 -30.656 -17.297 1 96.12 314 LEU A N 1
ATOM 2499 C CA . LEU A 1 314 ? 12.109 -31.453 -18.156 1 96.12 314 LEU A CA 1
ATOM 2500 C C . LEU A 1 314 ? 11.281 -32.156 -19.234 1 96.12 314 LEU A C 1
ATOM 2502 O O . LEU A 1 314 ? 11.805 -32.5 -20.297 1 96.12 314 LEU A O 1
ATOM 2506 N N . LYS A 1 315 ? 9.969 -32.406 -18.953 1 91.38 315 LYS A N 1
ATOM 2507 C CA . LYS A 1 315 ? 9.078 -33.031 -19.922 1 91.38 315 LYS A CA 1
ATOM 2508 C C . LYS A 1 315 ? 8.57 -32 -20.938 1 91.38 315 LYS A C 1
ATOM 2510 O O . LYS A 1 315 ? 8.172 -32.375 -22.047 1 91.38 315 LYS A O 1
ATOM 2515 N N . SER A 1 316 ? 8.422 -30.734 -20.594 1 79.5 316 SER A N 1
ATOM 2516 C CA . SER A 1 316 ? 7.863 -29.688 -21.438 1 79.5 316 SER A CA 1
ATOM 2517 C C . SER A 1 316 ? 8.883 -29.203 -22.469 1 79.5 316 SER A C 1
ATOM 2519 O O . SER A 1 316 ? 8.531 -28.875 -23.594 1 79.5 316 SER A O 1
ATOM 2521 N N . MET B 1 1 ? 20.594 23.359 4.043 1 94.25 1 MET B N 1
ATOM 2522 C CA . MET B 1 1 ? 20.156 22.391 3.033 1 94.25 1 MET B CA 1
ATOM 2523 C C . MET B 1 1 ? 19.156 23.031 2.072 1 94.25 1 MET B C 1
ATOM 2525 O O . MET B 1 1 ? 18.562 24.062 2.385 1 94.25 1 MET B O 1
ATOM 2529 N N . LYS B 1 2 ? 19.109 22.578 0.892 1 98.06 2 LYS B N 1
ATOM 2530 C CA . LYS B 1 2 ? 18.031 22.938 -0.011 1 98.06 2 LYS B CA 1
ATOM 2531 C C . LYS B 1 2 ? 16.891 21.922 0.052 1 98.06 2 LYS B C 1
ATOM 2533 O O . LYS B 1 2 ? 17.109 20.719 -0.159 1 98.06 2 LYS B O 1
ATOM 2538 N N . VAL B 1 3 ? 15.742 22.438 0.37 1 98.75 3 VAL B N 1
ATOM 2539 C CA . VAL B 1 3 ? 14.602 21.578 0.673 1 98.75 3 VAL B CA 1
ATOM 2540 C C . VAL B 1 3 ? 13.461 21.891 -0.296 1 98.75 3 VAL B C 1
ATOM 2542 O O . VAL B 1 3 ? 13.18 23.047 -0.598 1 98.75 3 VAL B O 1
ATOM 2545 N N . LEU B 1 4 ? 12.891 20.844 -0.876 1 98.94 4 LEU B N 1
ATOM 2546 C CA . LEU B 1 4 ? 11.648 20.953 -1.63 1 98.94 4 LEU B CA 1
ATOM 2547 C C . LEU B 1 4 ? 10.445 20.562 -0.771 1 98.94 4 LEU B C 1
ATOM 2549 O O . LEU B 1 4 ? 10.445 19.5 -0.148 1 98.94 4 LEU B O 1
ATOM 2553 N N . VAL B 1 5 ? 9.461 21.422 -0.666 1 98.94 5 VAL B N 1
ATOM 2554 C CA . VAL B 1 5 ? 8.188 21.109 -0.026 1 98.94 5 VAL B CA 1
ATOM 2555 C C . VAL B 1 5 ? 7.07 21.094 -1.07 1 98.94 5 VAL B C 1
ATOM 2557 O O . VAL B 1 5 ? 6.684 22.141 -1.588 1 98.94 5 VAL B O 1
ATOM 2560 N N . THR B 1 6 ? 6.59 19.906 -1.427 1 98.88 6 THR B N 1
ATOM 2561 C CA . THR B 1 6 ? 5.379 19.859 -2.238 1 98.88 6 THR B CA 1
ATOM 2562 C C . THR B 1 6 ? 4.141 20.062 -1.37 1 98.88 6 THR B C 1
ATOM 2564 O O . THR B 1 6 ? 4.086 19.594 -0.234 1 98.88 6 THR B O 1
ATOM 2567 N N . GLY B 1 7 ? 3.158 20.781 -1.93 1 98.12 7 GLY B N 1
ATOM 2568 C CA . GLY B 1 7 ? 2.014 21.141 -1.108 1 98.12 7 GLY B CA 1
ATOM 2569 C C . GLY B 1 7 ? 2.334 22.188 -0.062 1 98.12 7 GLY B C 1
ATOM 2570 O O . GLY B 1 7 ? 1.682 22.25 0.981 1 98.12 7 GLY B O 1
ATOM 2571 N N . GLY B 1 8 ? 3.357 23 -0.374 1 98.5 8 GLY B N 1
ATOM 2572 C CA . GLY B 1 8 ? 3.877 23.922 0.62 1 98.5 8 GLY B CA 1
ATOM 2573 C C . GLY B 1 8 ? 2.982 25.141 0.839 1 98.5 8 GLY B C 1
ATOM 2574 O O . GLY B 1 8 ? 3.152 25.875 1.812 1 98.5 8 GLY B O 1
ATOM 2575 N N . ALA B 1 9 ? 2.023 25.344 -0.028 1 98.06 9 ALA B N 1
ATOM 2576 C CA . ALA B 1 9 ? 1.105 26.469 0.127 1 98.06 9 ALA B CA 1
ATOM 2577 C C . ALA B 1 9 ? -0.167 26.047 0.854 1 98.06 9 ALA B C 1
ATOM 2579 O O . ALA B 1 9 ? -1.05 26.875 1.106 1 98.06 9 ALA B O 1
ATOM 2580 N N . GLY B 1 10 ? -0.23 24.766 1.196 1 97.12 10 GLY B N 1
ATOM 2581 C CA . GLY B 1 10 ? -1.395 24.25 1.891 1 97.12 10 GLY B CA 1
ATOM 2582 C C . GLY B 1 10 ? -1.345 24.469 3.391 1 97.12 10 GLY B C 1
ATOM 2583 O O . GLY B 1 10 ? -0.515 25.234 3.885 1 97.12 10 GLY B O 1
ATOM 2584 N N . PHE B 1 11 ? -2.193 23.797 4.137 1 96.81 11 PHE B N 1
ATOM 2585 C CA . PHE B 1 11 ? -2.355 23.953 5.578 1 96.81 11 PHE B CA 1
ATOM 2586 C C . PHE B 1 11 ? -1.086 23.531 6.309 1 96.81 11 PHE B C 1
ATOM 2588 O O . PHE B 1 11 ? -0.274 24.375 6.691 1 96.81 11 PHE B O 1
ATOM 2595 N N . ILE B 1 12 ? -0.755 22.25 6.355 1 98.06 12 ILE B N 1
ATOM 2596 C CA . ILE B 1 12 ? 0.407 21.781 7.098 1 98.06 12 ILE B CA 1
ATOM 2597 C C . ILE B 1 12 ? 1.687 22.234 6.402 1 98.06 12 ILE B C 1
ATOM 2599 O O . ILE B 1 12 ? 2.631 22.688 7.059 1 98.06 12 ILE B O 1
ATOM 2603 N N . GLY B 1 13 ? 1.669 22.188 5.066 1 98.56 13 GLY B N 1
ATOM 2604 C CA . GLY B 1 13 ? 2.836 22.531 4.266 1 98.56 13 GLY B CA 1
ATOM 2605 C C . GLY B 1 13 ? 3.34 23.938 4.508 1 98.56 13 GLY B C 1
ATOM 2606 O O . GLY B 1 13 ? 4.547 24.156 4.605 1 98.56 13 GLY B O 1
ATOM 2607 N N . SER B 1 14 ? 2.43 24.906 4.617 1 98.56 14 SER B N 1
ATOM 2608 C CA . SER B 1 14 ? 2.85 26.297 4.777 1 98.56 14 SER B CA 1
ATOM 2609 C C . SER B 1 14 ? 3.48 26.531 6.148 1 98.56 14 SER B C 1
ATOM 2611 O O . SER B 1 14 ? 4.402 27.328 6.285 1 98.56 14 SER B O 1
ATOM 2613 N N . HIS B 1 15 ? 2.99 25.844 7.188 1 98.69 15 HIS B N 1
ATOM 2614 C CA . HIS B 1 15 ? 3.617 25.922 8.5 1 98.69 15 HIS B CA 1
ATOM 2615 C C . HIS B 1 15 ? 5.012 25.297 8.484 1 98.69 15 HIS B C 1
ATOM 2617 O O . HIS B 1 15 ? 5.922 25.797 9.148 1 98.69 15 HIS B O 1
ATOM 2623 N N . LEU B 1 16 ? 5.172 24.203 7.758 1 98.88 16 LEU B N 1
ATOM 2624 C CA . LEU B 1 16 ? 6.48 23.578 7.609 1 98.88 16 LEU B CA 1
ATOM 2625 C C . LEU B 1 16 ? 7.453 24.516 6.898 1 98.88 16 LEU B C 1
ATOM 2627 O O . LEU B 1 16 ? 8.609 24.641 7.312 1 98.88 16 LEU B O 1
ATOM 2631 N N . VAL B 1 17 ? 6.957 25.141 5.828 1 98.88 17 VAL B N 1
ATOM 2632 C CA . VAL B 1 17 ? 7.777 26.094 5.098 1 98.88 17 VAL B CA 1
ATOM 2633 C C . VAL B 1 17 ? 8.25 27.203 6.047 1 98.88 17 VAL B C 1
ATOM 2635 O O . VAL B 1 17 ? 9.438 27.547 6.066 1 98.88 17 VAL B O 1
ATOM 2638 N N . ASP B 1 18 ? 7.301 27.766 6.879 1 98.81 18 ASP B N 1
ATOM 2639 C CA . ASP B 1 18 ? 7.668 28.781 7.855 1 98.81 18 ASP B CA 1
ATOM 2640 C C . ASP B 1 18 ? 8.828 28.312 8.727 1 98.81 18 ASP B C 1
ATOM 2642 O O . ASP B 1 18 ? 9.82 29.031 8.891 1 98.81 18 ASP B O 1
ATOM 2646 N N . ARG B 1 19 ? 8.703 27.156 9.258 1 98.75 19 ARG B N 1
ATOM 2647 C CA . ARG B 1 19 ? 9.688 26.656 10.219 1 98.75 19 ARG B CA 1
ATOM 2648 C C . ARG B 1 19 ? 11.023 26.391 9.547 1 98.75 19 ARG B C 1
ATOM 2650 O O . ARG B 1 19 ? 12.078 26.672 10.125 1 98.75 19 ARG B O 1
ATOM 2657 N N . LEU B 1 20 ? 11.039 25.781 8.328 1 98.81 20 LEU B N 1
ATOM 2658 C CA . LEU B 1 20 ? 12.266 25.531 7.582 1 98.81 20 LEU B CA 1
ATOM 2659 C C . LEU B 1 20 ? 13 26.828 7.262 1 98.81 20 LEU B C 1
ATOM 2661 O O . LEU B 1 20 ? 14.219 26.906 7.395 1 98.81 20 LEU B O 1
ATOM 2665 N N . MET B 1 21 ? 12.211 27.844 6.836 1 98.75 21 MET B N 1
ATOM 2666 C CA . MET B 1 21 ? 12.781 29.141 6.539 1 98.75 21 MET B CA 1
ATOM 2667 C C . MET B 1 21 ? 13.391 29.766 7.789 1 98.75 21 MET B C 1
ATOM 2669 O O . MET B 1 21 ? 14.492 30.328 7.734 1 98.75 21 MET B O 1
ATOM 2673 N N . GLU B 1 22 ? 12.688 29.625 8.922 1 98.44 22 GLU B N 1
ATOM 2674 C CA . GLU B 1 22 ? 13.148 30.172 10.188 1 98.44 22 GLU B CA 1
ATOM 2675 C C . GLU B 1 22 ? 14.438 29.484 10.648 1 98.44 22 GLU B C 1
ATOM 2677 O O . GLU B 1 22 ? 15.273 30.109 11.312 1 98.44 22 GLU B O 1
ATOM 2682 N N . LEU B 1 23 ? 14.656 28.266 10.273 1 98.25 23 LEU B N 1
ATOM 2683 C CA . LEU B 1 23 ? 15.836 27.5 10.641 1 98.25 23 LEU B CA 1
ATOM 2684 C C . LEU B 1 23 ? 17 27.812 9.695 1 98.25 23 LEU B C 1
ATOM 2686 O O . LEU B 1 23 ? 18.109 27.297 9.883 1 98.25 23 LEU B O 1
ATOM 2690 N N . GLY B 1 24 ? 16.75 28.531 8.609 1 98.06 24 GLY B N 1
ATOM 2691 C CA . GLY B 1 24 ? 17.812 29.016 7.766 1 98.06 24 GLY B CA 1
ATOM 2692 C C . GLY B 1 24 ? 18.031 28.188 6.516 1 98.06 24 GLY B C 1
ATOM 2693 O O . GLY B 1 24 ? 19.016 28.359 5.809 1 98.06 24 GLY B O 1
ATOM 2694 N N . HIS B 1 25 ? 17.109 27.312 6.168 1 98.56 25 HIS B N 1
ATOM 2695 C CA . HIS B 1 25 ? 17.234 26.484 4.98 1 98.56 25 HIS B CA 1
ATOM 2696 C C . HIS B 1 25 ? 16.828 27.25 3.721 1 98.56 25 HIS B C 1
ATOM 2698 O O . HIS B 1 25 ? 16.172 28.281 3.805 1 98.56 25 HIS B O 1
ATOM 2704 N N . GLU B 1 26 ? 17.344 26.828 2.568 1 98.75 26 GLU B N 1
ATOM 2705 C CA . GLU B 1 26 ? 16.781 27.219 1.279 1 98.75 26 GLU B CA 1
ATOM 2706 C C . GLU B 1 26 ? 15.555 26.375 0.933 1 98.75 26 GLU B C 1
ATOM 2708 O O . GLU B 1 26 ? 15.633 25.141 0.919 1 98.75 26 GLU B O 1
ATOM 2713 N N . VAL B 1 27 ? 14.453 27.078 0.708 1 98.88 27 VAL B N 1
ATOM 2714 C CA . VAL B 1 27 ? 13.203 26.328 0.575 1 98.88 27 VAL B CA 1
ATOM 2715 C C . VAL B 1 27 ? 12.594 26.578 -0.803 1 98.88 27 VAL B C 1
ATOM 2717 O O . VAL B 1 27 ? 12.398 27.734 -1.2 1 98.88 27 VAL B O 1
ATOM 2720 N N . ARG B 1 28 ? 12.367 25.547 -1.558 1 98.88 28 ARG B N 1
ATOM 2721 C CA . ARG B 1 28 ? 11.586 25.531 -2.787 1 98.88 28 ARG B CA 1
ATOM 2722 C C . ARG B 1 28 ? 10.219 24.891 -2.559 1 98.88 28 ARG B C 1
ATOM 2724 O O . ARG B 1 28 ? 10.125 23.812 -1.973 1 98.88 28 ARG B O 1
ATOM 2731 N N . VAL B 1 29 ? 9.172 25.594 -2.963 1 98.88 29 VAL B N 1
ATOM 2732 C CA . VAL B 1 29 ? 7.816 25.078 -2.816 1 98.88 29 VAL B CA 1
ATOM 2733 C C . VAL B 1 29 ? 7.242 24.734 -4.191 1 98.88 29 VAL B C 1
ATOM 2735 O O . VAL B 1 29 ? 7.379 25.516 -5.137 1 98.88 29 VAL B O 1
ATOM 2738 N N . LEU B 1 30 ? 6.723 23.578 -4.367 1 98.81 30 LEU B N 1
ATOM 2739 C CA . LEU B 1 30 ? 5.91 23.188 -5.516 1 98.81 30 LEU B CA 1
ATOM 2740 C C . LEU B 1 30 ? 4.449 23 -5.109 1 98.81 30 LEU B C 1
ATOM 2742 O O . LEU B 1 30 ? 4.137 22.172 -4.25 1 98.81 30 LEU B O 1
ATOM 2746 N N . ASP B 1 31 ? 3.562 23.766 -5.676 1 98.5 31 ASP B N 1
ATOM 2747 C CA . ASP B 1 31 ? 2.139 23.75 -5.348 1 98.5 31 ASP B CA 1
ATOM 2748 C C . ASP B 1 31 ? 1.298 24.203 -6.543 1 98.5 31 ASP B C 1
ATOM 2750 O O . ASP B 1 31 ? 1.69 25.094 -7.281 1 98.5 31 ASP B O 1
ATOM 2754 N N . ASP B 1 32 ? 0.159 23.594 -6.703 1 97.38 32 ASP B N 1
ATOM 2755 C CA . ASP B 1 32 ? -0.697 24 -7.812 1 97.38 32 ASP B CA 1
ATOM 2756 C C . ASP B 1 32 ? -1.787 24.953 -7.344 1 97.38 32 ASP B C 1
ATOM 2758 O O . ASP B 1 32 ? -2.619 25.391 -8.141 1 97.38 32 ASP B O 1
ATOM 2762 N N . LEU B 1 33 ? -1.898 25.219 -6.086 1 96.25 33 LEU B N 1
ATOM 2763 C CA . LEU B 1 33 ? -2.793 26.172 -5.434 1 96.25 33 LEU B CA 1
ATOM 2764 C C . LEU B 1 33 ? -4.242 25.719 -5.547 1 96.25 33 LEU B C 1
ATOM 2766 O O . LEU B 1 33 ? -5.16 26.547 -5.535 1 96.25 33 LEU B O 1
ATOM 2770 N N . SER B 1 34 ? -4.457 24.391 -5.75 1 91.75 34 SER B N 1
ATOM 2771 C CA . SER B 1 34 ? -5.805 23.844 -5.785 1 91.75 34 SER B CA 1
ATOM 2772 C C . SER B 1 34 ? -6.445 23.859 -4.402 1 91.75 34 SER B C 1
ATOM 2774 O O . SER B 1 34 ? -7.648 24.109 -4.273 1 91.75 34 SER B O 1
ATOM 2776 N N . ALA B 1 35 ? -5.629 23.594 -3.355 1 88.44 35 ALA B N 1
ATOM 2777 C CA . ALA B 1 35 ? -6.148 23.562 -1.989 1 88.44 35 ALA B CA 1
ATOM 2778 C C . ALA B 1 35 ? -5.387 24.547 -1.095 1 88.44 35 ALA B C 1
ATOM 2780 O O . ALA B 1 35 ? -5.758 24.75 0.061 1 88.44 35 ALA B O 1
ATOM 2781 N N . GLY B 1 36 ? -4.281 25.062 -1.637 1 92.19 36 GLY B N 1
ATOM 2782 C CA . GLY B 1 36 ? -3.479 26.047 -0.92 1 92.19 36 GLY B CA 1
ATOM 2783 C C . GLY B 1 36 ? -3.604 27.453 -1.486 1 92.19 36 GLY B C 1
ATOM 2784 O O . GLY B 1 36 ? -4.363 27.672 -2.43 1 92.19 36 GLY B O 1
ATOM 2785 N N . THR B 1 37 ? -2.945 28.391 -0.779 1 95.69 37 THR B N 1
ATOM 2786 C CA . THR B 1 37 ? -2.934 29.781 -1.229 1 95.69 37 THR B CA 1
ATOM 2787 C C . THR B 1 37 ? -1.552 30.406 -1.036 1 95.69 37 THR B C 1
ATOM 2789 O O . THR B 1 37 ? -0.862 30.109 -0.059 1 95.69 37 THR B O 1
ATOM 2792 N N . LEU B 1 38 ? -1.226 31.25 -1.965 1 96.5 38 LEU B N 1
ATOM 2793 C CA . LEU B 1 38 ? 0.051 31.953 -1.868 1 96.5 38 LEU B CA 1
ATOM 2794 C C . LEU B 1 38 ? 0.085 32.844 -0.639 1 96.5 38 LEU B C 1
ATOM 2796 O O . LEU B 1 38 ? 1.161 33.188 -0.139 1 96.5 38 LEU B O 1
ATOM 2800 N N . ASP B 1 39 ? -1.068 33.188 -0.146 1 96.75 39 ASP B N 1
ATOM 2801 C CA . ASP B 1 39 ? -1.166 34.031 1.05 1 96.75 39 ASP B CA 1
ATOM 2802 C C . ASP B 1 39 ? -0.481 33.375 2.24 1 96.75 39 ASP B C 1
ATOM 2804 O O . ASP B 1 39 ? 0.081 34.062 3.102 1 96.75 39 ASP B O 1
ATOM 2808 N N . ASN B 1 40 ? -0.519 32.062 2.262 1 97.5 40 ASN B N 1
ATOM 2809 C CA . ASN B 1 40 ? 0.101 31.312 3.35 1 97.5 40 ASN B CA 1
ATOM 2810 C C . ASN B 1 40 ? 1.62 31.453 3.336 1 97.5 40 ASN B C 1
ATOM 2812 O O . ASN B 1 40 ? 2.283 31.172 4.336 1 97.5 40 ASN B O 1
ATOM 2816 N N . LEU B 1 41 ? 2.152 31.906 2.199 1 98.19 41 LEU B N 1
ATOM 2817 C CA . LEU B 1 41 ? 3.596 31.984 2.014 1 98.19 41 LEU B CA 1
ATOM 2818 C C . LEU B 1 41 ? 4.043 33.438 1.854 1 98.19 41 LEU B C 1
ATOM 2820 O O . LEU B 1 41 ? 5.207 33.688 1.544 1 98.19 41 LEU B O 1
ATOM 2824 N N . ARG B 1 42 ? 3.201 34.375 1.991 1 97 42 ARG B N 1
ATOM 2825 C CA . ARG B 1 42 ? 3.416 35.812 1.685 1 97 42 ARG B CA 1
ATOM 2826 C C . ARG B 1 42 ? 4.668 36.312 2.381 1 97 42 ARG B C 1
ATOM 2828 O O . ARG B 1 42 ? 5.395 37.156 1.819 1 97 42 ARG B O 1
ATOM 2835 N N . ARG B 1 43 ? 4.941 35.812 3.564 1 96.25 43 ARG B N 1
ATOM 2836 C CA . ARG B 1 43 ? 6.066 36.25 4.391 1 96.25 43 ARG B CA 1
ATOM 2837 C C . ARG B 1 43 ? 7.395 36 3.676 1 96.25 43 ARG B C 1
ATOM 2839 O O . ARG B 1 43 ? 8.375 36.719 3.926 1 96.25 43 ARG B O 1
ATOM 2846 N N . TRP B 1 44 ? 7.344 35.062 2.74 1 98 44 TRP B N 1
ATOM 2847 C CA . TRP B 1 44 ? 8.641 34.594 2.266 1 98 44 TRP B CA 1
ATOM 2848 C C . TRP B 1 44 ? 8.797 34.844 0.77 1 98 44 TRP B C 1
ATOM 2850 O O . TRP B 1 44 ? 9.883 34.656 0.216 1 98 44 TRP B O 1
ATOM 2860 N N . VAL B 1 45 ? 7.801 35.25 0.038 1 96.31 45 VAL B N 1
ATOM 2861 C CA . VAL B 1 45 ? 7.727 35.281 -1.419 1 96.31 45 VAL B CA 1
ATOM 2862 C C . VAL B 1 45 ? 8.898 36.094 -1.983 1 96.31 45 VAL B C 1
ATOM 2864 O O . VAL B 1 45 ? 9.43 35.75 -3.049 1 96.31 45 VAL B O 1
ATOM 2867 N N . ASP B 1 46 ? 9.469 37.062 -1.253 1 96.25 46 ASP B N 1
ATOM 2868 C CA . ASP B 1 46 ? 10.539 37.938 -1.759 1 96.25 46 ASP B CA 1
ATOM 2869 C C . ASP B 1 46 ? 11.875 37.562 -1.11 1 96.25 46 ASP B C 1
ATOM 2871 O O . ASP B 1 46 ? 12.883 38.25 -1.336 1 96.25 46 ASP B O 1
ATOM 2875 N N . HIS B 1 47 ? 11.898 36.594 -0.315 1 97.75 47 HIS B N 1
ATOM 2876 C CA . HIS B 1 47 ? 13.125 36.219 0.382 1 97.75 47 HIS B CA 1
ATOM 2877 C C . HIS B 1 47 ? 14.094 35.5 -0.555 1 97.75 47 HIS B C 1
ATOM 2879 O O . HIS B 1 47 ? 13.672 34.688 -1.391 1 97.75 47 HIS B O 1
ATOM 2885 N N . GLU B 1 48 ? 15.352 35.688 -0.441 1 97.88 48 GLU B N 1
ATOM 2886 C CA . GLU B 1 48 ? 16.375 35.188 -1.352 1 97.88 48 GLU B CA 1
ATOM 2887 C C . GLU B 1 48 ? 16.5 33.656 -1.271 1 97.88 48 GLU B C 1
ATOM 2889 O O . GLU B 1 48 ? 16.891 33.031 -2.244 1 97.88 48 GLU B O 1
ATOM 2894 N N . ARG B 1 49 ? 16.125 33.062 -0.133 1 98.38 49 ARG B N 1
ATOM 2895 C CA . ARG B 1 49 ? 16.281 31.625 0.07 1 98.38 49 ARG B CA 1
ATOM 2896 C C . ARG B 1 49 ? 14.984 30.891 -0.268 1 98.38 49 ARG B C 1
ATOM 2898 O O . ARG B 1 49 ? 14.859 29.703 0.003 1 98.38 49 ARG B O 1
ATOM 2905 N N . PHE B 1 50 ? 14.031 31.641 -0.802 1 98.62 50 PHE B N 1
ATOM 2906 C CA . PHE B 1 50 ? 12.719 31.062 -1.069 1 98.62 50 PHE B CA 1
ATOM 2907 C C . PHE B 1 50 ? 12.422 31.062 -2.564 1 98.62 50 PHE B C 1
ATOM 2909 O O . PHE B 1 50 ? 12.734 32.031 -3.264 1 98.62 50 PHE B O 1
ATOM 2916 N N . GLU B 1 51 ? 11.898 29.984 -3.047 1 98.38 51 GLU B N 1
ATOM 2917 C CA . GLU B 1 51 ? 11.453 29.844 -4.43 1 98.38 51 GLU B CA 1
ATOM 2918 C C . GLU B 1 51 ? 10.086 29.156 -4.496 1 98.38 51 GLU B C 1
ATOM 2920 O O . GLU B 1 51 ? 9.852 28.156 -3.799 1 98.38 51 GLU B O 1
ATOM 2925 N N . PHE B 1 52 ? 9.211 29.75 -5.289 1 98.56 52 PHE B N 1
ATOM 2926 C CA . PHE B 1 52 ? 7.898 29.156 -5.492 1 98.56 52 PHE B CA 1
ATOM 2927 C C . PHE B 1 52 ? 7.727 28.688 -6.938 1 98.56 52 PHE B C 1
ATOM 2929 O O . PHE B 1 52 ? 7.934 29.469 -7.871 1 98.56 52 PHE B O 1
ATOM 2936 N N . ILE B 1 53 ? 7.355 27.438 -7.098 1 98.44 53 ILE B N 1
ATOM 2937 C CA . ILE B 1 53 ? 6.988 26.891 -8.398 1 98.44 53 ILE B CA 1
ATOM 2938 C C . ILE B 1 53 ? 5.5 26.562 -8.414 1 98.44 53 ILE B C 1
ATOM 2940 O O . ILE B 1 53 ? 5.043 25.672 -7.688 1 98.44 53 ILE B O 1
ATOM 2944 N N . LYS B 1 54 ? 4.781 27.344 -9.141 1 98.25 54 LYS B N 1
ATOM 2945 C CA . LYS B 1 54 ? 3.391 26.969 -9.375 1 98.25 54 LYS B CA 1
ATOM 2946 C C . LYS B 1 54 ? 3.287 25.844 -10.398 1 98.25 54 LYS B C 1
ATOM 2948 O O . LYS B 1 54 ? 3.688 26 -11.555 1 98.25 54 LYS B O 1
ATOM 2953 N N . GLY B 1 55 ? 2.783 24.656 -9.969 1 97.94 55 GLY B N 1
ATOM 2954 C CA . GLY B 1 55 ? 2.725 23.562 -10.93 1 97.94 55 GLY B CA 1
ATOM 2955 C C . GLY B 1 55 ? 1.942 22.359 -10.414 1 97.94 55 GLY B C 1
ATOM 2956 O O . GLY B 1 55 ? 1.799 22.188 -9.211 1 97.94 55 GLY B O 1
ATOM 2957 N N . ASP B 1 56 ? 1.413 21.656 -11.32 1 98 56 ASP B N 1
ATOM 2958 C CA . ASP B 1 56 ? 0.682 20.406 -11.094 1 98 56 ASP B CA 1
ATOM 2959 C C . ASP B 1 56 ? 1.608 19.203 -11.195 1 98 56 ASP B C 1
ATOM 2961 O O . ASP B 1 56 ? 2.182 18.938 -12.258 1 98 56 ASP B O 1
ATOM 2965 N N . MET B 1 57 ? 1.722 18.453 -10.133 1 98.38 57 MET B N 1
ATOM 2966 C CA . MET B 1 57 ? 2.662 17.344 -10.039 1 98.38 57 MET B CA 1
ATOM 2967 C C . MET B 1 57 ? 2.23 16.203 -10.945 1 98.38 57 MET B C 1
ATOM 2969 O O . MET B 1 57 ? 2.998 15.258 -11.172 1 98.38 57 MET B O 1
ATOM 2973 N N . ARG B 1 58 ? 1 16.234 -11.508 1 98.06 58 ARG B N 1
ATOM 2974 C CA . ARG B 1 58 ? 0.587 15.242 -12.492 1 98.06 58 ARG B CA 1
ATOM 2975 C C . ARG B 1 58 ? 1.431 15.344 -13.758 1 98.06 58 ARG B C 1
ATOM 2977 O O . ARG B 1 58 ? 1.491 14.398 -14.547 1 98.06 58 ARG B O 1
ATOM 2984 N N . ASP B 1 59 ? 2.07 16.438 -13.938 1 98.31 59 ASP B N 1
ATOM 2985 C CA . ASP B 1 59 ? 3.027 16.641 -15.023 1 98.31 59 ASP B CA 1
ATOM 2986 C C . ASP B 1 59 ? 4.441 16.266 -14.578 1 98.31 59 ASP B C 1
ATOM 2988 O O . ASP B 1 59 ? 5.066 17 -13.805 1 98.31 59 ASP B O 1
ATOM 2992 N N . PRO B 1 60 ? 5.008 15.211 -15.125 1 97.69 60 PRO B N 1
ATOM 2993 C CA . PRO B 1 60 ? 6.32 14.75 -14.664 1 97.69 60 PRO B CA 1
ATOM 2994 C C . PRO B 1 60 ? 7.426 15.773 -14.906 1 97.69 60 PRO B C 1
ATOM 2996 O O . PRO B 1 60 ? 8.398 15.828 -14.148 1 97.69 60 PRO B O 1
ATOM 2999 N N . LYS B 1 61 ? 7.289 16.594 -15.922 1 98 61 LYS B N 1
ATOM 3000 C CA . LYS B 1 61 ? 8.32 17.578 -16.234 1 98 61 LYS B CA 1
ATOM 3001 C C . LYS B 1 61 ? 8.438 18.641 -15.148 1 98 61 LYS B C 1
ATOM 3003 O O . LYS B 1 61 ? 9.539 19.094 -14.828 1 98 61 LYS B O 1
ATOM 3008 N N . ILE B 1 62 ? 7.332 19 -14.617 1 98.44 62 ILE B N 1
ATOM 3009 C CA . ILE B 1 62 ? 7.312 19.984 -13.539 1 98.44 62 ILE B CA 1
ATOM 3010 C C . ILE B 1 62 ? 8 19.406 -12.305 1 98.44 62 ILE B C 1
ATOM 3012 O O . ILE B 1 62 ? 8.766 20.094 -11.625 1 98.44 62 ILE B O 1
ATOM 3016 N N . VAL B 1 63 ? 7.762 18.156 -12.031 1 98.69 63 VAL B N 1
ATOM 3017 C CA . VAL B 1 63 ? 8.32 17.484 -10.859 1 98.69 63 VAL B CA 1
ATOM 3018 C C . VAL B 1 63 ? 9.836 17.344 -1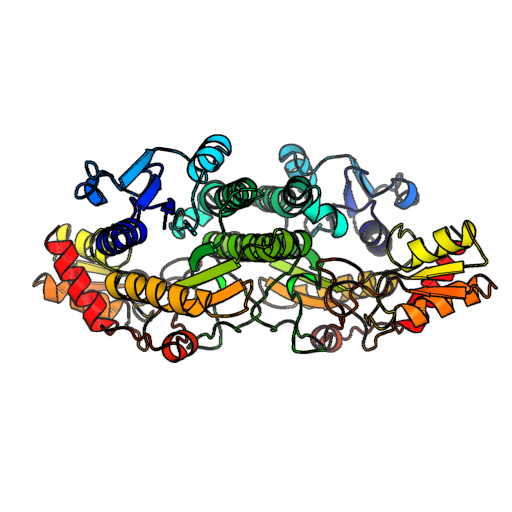1.023 1 98.69 63 VAL B C 1
ATOM 3020 O O . VAL B 1 63 ? 10.594 17.562 -10.07 1 98.69 63 VAL B O 1
ATOM 3023 N N . GLU B 1 64 ? 10.273 16.953 -12.234 1 98.12 64 GLU B N 1
ATOM 3024 C CA . GLU B 1 64 ? 11.703 16.828 -12.531 1 98.12 64 GLU B CA 1
ATOM 3025 C C . GLU B 1 64 ? 12.438 18.141 -12.273 1 98.12 64 GLU B C 1
ATOM 3027 O O . GLU B 1 64 ? 13.539 18.141 -11.719 1 98.12 64 GLU B O 1
ATOM 3032 N N . GLU B 1 65 ? 11.82 19.188 -12.688 1 98.06 65 GLU B N 1
ATOM 3033 C CA . GLU B 1 65 ? 12.398 20.516 -12.461 1 98.06 65 GLU B CA 1
ATOM 3034 C C . GLU B 1 65 ? 12.461 20.844 -10.977 1 98.06 65 GLU B C 1
ATOM 3036 O O . GLU B 1 65 ? 13.445 21.406 -10.5 1 98.06 65 GLU B O 1
ATOM 3041 N N . ALA B 1 66 ? 11.445 20.5 -10.281 1 98.56 66 ALA B N 1
ATOM 3042 C CA . ALA B 1 66 ? 11.312 20.859 -8.875 1 98.56 66 ALA B CA 1
ATOM 3043 C C . ALA B 1 66 ? 12.367 20.156 -8.023 1 98.56 66 ALA B C 1
ATOM 3045 O O . ALA B 1 66 ? 12.82 20.703 -7.016 1 98.56 66 ALA B O 1
ATOM 3046 N N . VAL B 1 67 ? 12.82 18.969 -8.406 1 98.5 67 VAL B N 1
ATOM 3047 C CA . VAL B 1 67 ? 13.695 18.172 -7.551 1 98.5 67 VAL B CA 1
ATOM 3048 C C . VAL B 1 67 ? 15.156 18.547 -7.809 1 98.5 67 VAL B C 1
ATOM 3050 O O . VAL B 1 67 ? 16.047 18.078 -7.109 1 98.5 67 VAL B O 1
ATOM 3053 N N . LYS B 1 68 ? 15.406 19.375 -8.844 1 97.75 68 LYS B N 1
ATOM 3054 C CA . LYS B 1 68 ? 16.781 19.719 -9.211 1 97.75 68 LYS B CA 1
ATOM 3055 C C . LYS B 1 68 ? 17.5 20.391 -8.047 1 97.75 68 LYS B C 1
ATOM 3057 O O . LYS B 1 68 ? 16.984 21.328 -7.438 1 97.75 68 LYS B O 1
ATOM 3062 N N . ASP B 1 69 ? 18.688 19.859 -7.664 1 97.25 69 ASP B N 1
ATOM 3063 C CA . ASP B 1 69 ? 19.641 20.422 -6.711 1 97.25 69 ASP B CA 1
ATOM 3064 C C . ASP B 1 69 ? 19.078 20.406 -5.293 1 97.25 69 ASP B C 1
ATOM 3066 O O . ASP B 1 69 ? 19.484 21.203 -4.441 1 97.25 69 ASP B O 1
ATOM 3070 N N . VAL B 1 70 ? 18.078 19.609 -5.051 1 97.62 70 VAL B N 1
ATOM 3071 C CA . VAL B 1 70 ? 17.453 19.5 -3.744 1 97.62 70 VAL B CA 1
ATOM 3072 C C . VAL B 1 70 ? 18.031 18.297 -2.992 1 97.62 70 VAL B C 1
ATOM 3074 O O . VAL B 1 70 ? 18.344 17.266 -3.594 1 97.62 70 VAL B O 1
ATOM 3077 N N . GLU B 1 71 ? 18.172 18.438 -1.7 1 98.38 71 GLU B N 1
ATOM 3078 C CA . GLU B 1 71 ? 18.734 17.375 -0.873 1 98.38 71 GLU B CA 1
ATOM 3079 C C . GLU B 1 71 ? 17.641 16.609 -0.134 1 98.38 71 GLU B C 1
ATOM 3081 O O . GLU B 1 71 ? 17.766 15.414 0.114 1 98.38 71 GLU B O 1
ATOM 3086 N N . VAL B 1 72 ? 16.625 17.344 0.279 1 98.81 72 VAL B N 1
ATOM 3087 C CA . VAL B 1 72 ? 15.523 16.781 1.062 1 98.81 72 VAL B CA 1
ATOM 3088 C C . VAL B 1 72 ? 14.188 17.188 0.445 1 98.81 72 VAL B C 1
ATOM 3090 O O . VAL B 1 72 ? 14 18.328 0.034 1 98.81 72 VAL B O 1
ATOM 3093 N N . VAL B 1 73 ? 13.32 16.234 0.29 1 98.94 73 VAL B N 1
ATOM 3094 C CA . VAL B 1 73 ? 11.953 16.5 -0.161 1 98.94 73 VAL B CA 1
ATOM 3095 C C . VAL B 1 73 ? 10.969 16.219 0.97 1 98.94 73 VAL B C 1
ATOM 3097 O O . VAL B 1 73 ? 10.984 15.141 1.559 1 98.94 73 VAL B O 1
ATOM 3100 N N . PHE B 1 74 ? 10.188 17.203 1.365 1 98.94 74 PHE B N 1
ATOM 3101 C CA . PHE B 1 74 ? 8.969 17 2.141 1 98.94 74 PHE B CA 1
ATOM 3102 C C . PHE B 1 74 ? 7.75 16.938 1.229 1 98.94 74 PHE B C 1
ATOM 3104 O O . PHE B 1 74 ? 7.363 17.953 0.631 1 98.94 74 PHE B O 1
ATOM 3111 N N . HIS B 1 75 ? 7.16 15.789 1.118 1 98.94 75 HIS B N 1
ATOM 3112 C CA . HIS B 1 75 ? 6.039 15.57 0.212 1 98.94 75 HIS B CA 1
ATOM 3113 C C . HIS B 1 75 ? 4.711 15.625 0.957 1 98.94 75 HIS B C 1
ATOM 3115 O O . HIS B 1 75 ? 4.246 14.617 1.488 1 98.94 75 HIS B O 1
ATOM 3121 N N . LEU B 1 76 ? 4.027 16.781 0.903 1 98.56 76 LEU B N 1
ATOM 3122 C CA . LEU B 1 76 ? 2.754 16.984 1.584 1 98.56 76 LEU B CA 1
ATOM 3123 C C . LEU B 1 76 ? 1.624 17.172 0.578 1 98.56 76 LEU B C 1
ATOM 3125 O O . LEU B 1 76 ? 0.454 17.266 0.96 1 98.56 76 LEU B O 1
ATOM 3129 N N . ALA B 1 77 ? 1.96 17.281 -0.702 1 96.44 77 ALA B N 1
ATOM 3130 C CA . ALA B 1 77 ? 0.942 17.469 -1.733 1 96.44 77 ALA B CA 1
ATOM 3131 C C . ALA B 1 77 ? -0.012 16.281 -1.783 1 96.44 77 ALA B C 1
ATOM 3133 O O . ALA B 1 77 ? 0.419 15.133 -1.95 1 96.44 77 ALA B O 1
ATOM 3134 N N . ALA B 1 78 ? -1.18 16.562 -1.596 1 91.06 78 ALA B N 1
ATOM 3135 C CA . ALA B 1 78 ? -2.24 15.555 -1.629 1 91.06 78 ALA B CA 1
ATOM 3136 C C . ALA B 1 78 ? -3.615 16.203 -1.692 1 91.06 78 ALA B C 1
ATOM 3138 O O . ALA B 1 78 ? -3.762 17.391 -1.372 1 91.06 78 ALA B O 1
ATOM 3139 N N . ASN B 1 79 ? -4.555 15.531 -2.205 1 83.94 79 ASN B N 1
ATOM 3140 C CA . ASN B 1 79 ? -5.965 15.844 -2.002 1 83.94 79 ASN B CA 1
ATOM 3141 C C . ASN B 1 79 ? -6.527 15.117 -0.784 1 83.94 79 ASN B C 1
ATOM 3143 O O . ASN B 1 79 ? -6.707 13.891 -0.811 1 83.94 79 ASN B O 1
ATOM 3147 N N . PRO B 1 80 ? -6.812 15.867 0.293 1 72.06 80 PRO B N 1
ATOM 3148 C CA . PRO B 1 80 ? -7.168 15.211 1.554 1 72.06 80 PRO B CA 1
ATOM 3149 C C . PRO B 1 80 ? -8.656 14.914 1.664 1 72.06 80 PRO B C 1
ATOM 3151 O O . PRO B 1 80 ? -9.125 14.438 2.705 1 72.06 80 PRO B O 1
ATOM 3154 N N . GLU B 1 81 ? -9.398 15.188 0.613 1 68.75 81 GLU B N 1
ATOM 3155 C CA . GLU B 1 81 ? -10.852 15.117 0.741 1 68.75 81 GLU B CA 1
ATOM 3156 C C . GLU B 1 81 ? -11.344 13.672 0.633 1 68.75 81 GLU B C 1
ATOM 3158 O O . GLU B 1 81 ? -11.484 13.141 -0.469 1 68.75 81 GLU B O 1
ATOM 3163 N N . VAL B 1 82 ? -11.586 13.094 1.808 1 64.44 82 VAL B N 1
ATOM 3164 C CA . VAL B 1 82 ? -12.008 11.703 1.93 1 64.44 82 VAL B CA 1
ATOM 3165 C C . VAL B 1 82 ? -13.406 11.531 1.344 1 64.44 82 VAL B C 1
ATOM 3167 O O . VAL B 1 82 ? -13.711 10.5 0.736 1 64.44 82 VAL B O 1
ATOM 3170 N N . ARG B 1 83 ? -14.242 12.555 1.501 1 63.41 83 ARG B N 1
ATOM 3171 C CA . ARG B 1 83 ? -15.633 12.469 1.069 1 63.41 83 ARG B CA 1
ATOM 3172 C C . ARG B 1 83 ? -15.734 12.422 -0.452 1 63.41 83 ARG B C 1
ATOM 3174 O O . ARG B 1 83 ? -16.656 11.828 -1.001 1 63.41 83 ARG B O 1
ATOM 3181 N N . ILE B 1 84 ? -14.633 12.859 -1.096 1 63.94 84 ILE B N 1
ATOM 3182 C CA . ILE B 1 84 ? -14.648 12.922 -2.553 1 63.94 84 ILE B CA 1
ATOM 3183 C C . ILE B 1 84 ? -14.359 11.539 -3.131 1 63.94 84 ILE B C 1
ATOM 3185 O O . ILE B 1 84 ? -14.688 11.258 -4.285 1 63.94 84 ILE B O 1
ATOM 3189 N N . GLY B 1 85 ? -13.867 10.68 -2.326 1 69.56 85 GLY B N 1
ATOM 3190 C CA . GLY B 1 85 ? -13.445 9.383 -2.818 1 69.56 85 GLY B CA 1
ATOM 3191 C C . GLY B 1 85 ? -14.578 8.578 -3.432 1 69.56 85 GLY B C 1
ATOM 3192 O O . GLY B 1 85 ? -14.375 7.867 -4.418 1 69.56 85 GLY B O 1
ATOM 3193 N N . SER B 1 86 ? -15.695 8.812 -2.928 1 73.06 86 SER B N 1
ATOM 3194 C CA . SER B 1 86 ? -16.828 8.094 -3.49 1 73.06 86 SER B CA 1
ATOM 3195 C C . SER B 1 86 ? -17.344 8.773 -4.758 1 73.06 86 SER B C 1
ATOM 3197 O O . SER B 1 86 ? -17.891 8.117 -5.641 1 73.06 86 SER B O 1
ATOM 3199 N N . GLN B 1 87 ? -16.906 10.023 -4.812 1 74 87 GLN B N 1
ATOM 3200 C CA . GLN B 1 87 ? -17.469 10.789 -5.926 1 74 87 GLN B CA 1
ATOM 3201 C C . GLN B 1 87 ? -16.469 10.898 -7.074 1 74 87 GLN B C 1
ATOM 3203 O O . GLN B 1 87 ? -16.859 10.922 -8.242 1 74 87 GLN B O 1
ATOM 3208 N 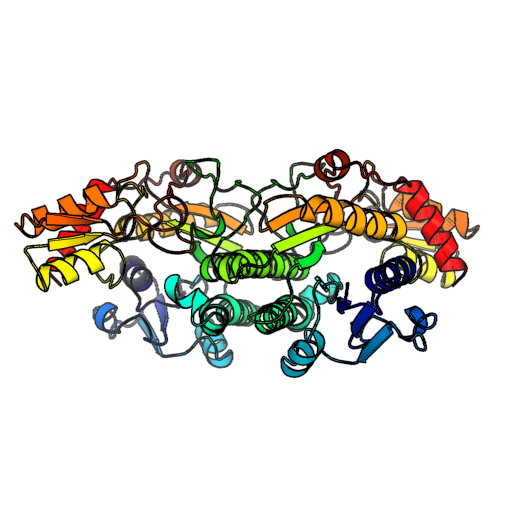N . SER B 1 88 ? -15.219 10.891 -6.711 1 86.44 88 SER B N 1
ATOM 3209 C CA . SER B 1 88 ? -14.195 11.047 -7.73 1 86.44 88 SER B CA 1
ATOM 3210 C C . SER B 1 88 ? -12.922 10.281 -7.367 1 86.44 88 SER B C 1
ATOM 3212 O O . SER B 1 88 ? -11.867 10.883 -7.16 1 86.44 88 SER B O 1
ATOM 3214 N N . PRO B 1 89 ? -13.039 8.984 -7.418 1 89.62 89 PRO B N 1
ATOM 3215 C CA . PRO B 1 89 ? -11.867 8.195 -7.031 1 89.62 89 PRO B CA 1
ATOM 3216 C C . PRO B 1 89 ? -10.68 8.414 -7.961 1 89.62 89 PRO B C 1
ATOM 3218 O O . PRO B 1 89 ? -9.523 8.297 -7.531 1 89.62 89 PRO B O 1
ATOM 3221 N N . GLU B 1 90 ? -10.938 8.797 -9.211 1 92.81 90 GLU B N 1
ATOM 3222 C CA . GLU B 1 90 ? -9.875 9.055 -10.18 1 92.81 90 GLU B CA 1
ATOM 3223 C C . GLU B 1 90 ? -9.023 10.25 -9.758 1 92.81 90 GLU B C 1
ATOM 3225 O O . GLU B 1 90 ? -7.793 10.211 -9.891 1 92.81 90 GLU B O 1
ATOM 3230 N N . LEU B 1 91 ? -9.711 11.234 -9.266 1 91.69 91 LEU B N 1
ATOM 3231 C CA . LEU B 1 91 ? -8.992 12.414 -8.805 1 91.69 91 LEU B CA 1
ATOM 3232 C C . LEU B 1 91 ? -8.086 12.07 -7.629 1 91.69 91 LEU B C 1
ATOM 3234 O O . LEU B 1 91 ? -6.953 12.555 -7.547 1 91.69 91 LEU B O 1
ATOM 3238 N N . LEU B 1 92 ? -8.555 11.266 -6.715 1 92.31 92 LEU B N 1
ATOM 3239 C CA . LEU B 1 92 ? -7.754 10.867 -5.562 1 92.31 92 LEU B CA 1
ATOM 3240 C C . LEU B 1 92 ? -6.535 10.062 -5.996 1 92.31 92 LEU B C 1
ATOM 3242 O O . LEU B 1 92 ? -5.449 10.227 -5.434 1 92.31 92 LEU B O 1
ATOM 3246 N N . TYR B 1 93 ? -6.707 9.188 -6.941 1 95.62 93 TYR B N 1
ATOM 3247 C CA . TYR B 1 93 ? -5.582 8.422 -7.473 1 95.62 93 TYR B CA 1
ATOM 3248 C C . TYR B 1 93 ? -4.531 9.344 -8.07 1 95.62 93 TYR B C 1
ATOM 3250 O O . TYR B 1 93 ? -3.34 9.219 -7.773 1 95.62 93 TYR B O 1
ATOM 3258 N N . GLU B 1 94 ? -4.957 10.258 -8.883 1 95.94 94 GLU B N 1
ATOM 3259 C CA . GLU B 1 94 ? -4.047 11.141 -9.602 1 95.94 94 GLU B CA 1
ATOM 3260 C C . GLU B 1 94 ? -3.33 12.094 -8.648 1 95.94 94 GLU B C 1
ATOM 3262 O O . GLU B 1 94 ? -2.137 12.359 -8.805 1 95.94 94 GLU B O 1
ATOM 3267 N N . THR B 1 95 ? -4.027 12.555 -7.633 1 95.06 95 THR B N 1
ATOM 3268 C CA . THR B 1 95 ? -3.506 13.625 -6.793 1 95.06 95 THR B CA 1
ATOM 3269 C C . THR B 1 95 ? -2.871 13.062 -5.527 1 95.06 95 THR B C 1
ATOM 3271 O O . THR B 1 95 ? -2.514 13.812 -4.617 1 95.06 95 THR B O 1
ATOM 3274 N N . ASN B 1 96 ? -2.797 11.781 -5.422 1 95.94 96 ASN B N 1
ATOM 3275 C CA . ASN B 1 96 ? -2.109 11.164 -4.293 1 95.94 96 ASN B CA 1
ATOM 3276 C C . ASN B 1 96 ? -1.114 10.102 -4.758 1 95.94 96 ASN B C 1
ATOM 3278 O O . ASN B 1 96 ? 0.084 10.211 -4.496 1 95.94 96 ASN B O 1
ATOM 3282 N N . VAL B 1 97 ? -1.518 9.156 -5.586 1 98.19 97 VAL B N 1
ATOM 3283 C CA . VAL B 1 97 ? -0.684 8.023 -5.98 1 98.19 97 VAL B CA 1
ATOM 3284 C C . VAL B 1 97 ? 0.202 8.422 -7.16 1 98.19 97 VAL B C 1
ATOM 3286 O O . VAL B 1 97 ? 1.429 8.328 -7.082 1 98.19 97 VAL B O 1
ATOM 3289 N N . LEU B 1 98 ? -0.413 8.891 -8.242 1 98.19 98 LEU B N 1
ATOM 3290 C CA . LEU B 1 98 ? 0.322 9.227 -9.461 1 98.19 98 LEU B CA 1
ATOM 3291 C C . LEU B 1 98 ? 1.36 10.312 -9.188 1 98.19 98 LEU B C 1
ATOM 3293 O O . LEU B 1 98 ? 2.492 10.227 -9.672 1 98.19 98 LEU B O 1
ATOM 3297 N N . ILE B 1 99 ? 1.008 11.312 -8.438 1 98.5 99 ILE B N 1
ATOM 3298 C CA . ILE B 1 99 ? 1.945 12.406 -8.188 1 98.5 99 ILE B CA 1
ATOM 3299 C C . ILE B 1 99 ? 3.115 11.898 -7.348 1 98.5 99 ILE B C 1
ATOM 3301 O O . ILE B 1 99 ? 4.246 12.359 -7.504 1 98.5 99 ILE B O 1
ATOM 3305 N N . THR B 1 100 ? 2.857 10.992 -6.387 1 98.75 100 THR B N 1
ATOM 3306 C CA . THR B 1 100 ? 3.936 10.383 -5.617 1 98.75 100 THR B CA 1
ATOM 3307 C C . THR B 1 100 ? 4.848 9.562 -6.523 1 98.75 100 THR B C 1
ATOM 3309 O O . THR B 1 100 ? 6.074 9.641 -6.41 1 98.75 100 THR B O 1
ATOM 3312 N N . TYR B 1 101 ? 4.238 8.789 -7.445 1 98.5 101 TYR B N 1
ATOM 3313 C CA . TYR B 1 101 ? 4.992 8.023 -8.43 1 98.5 101 TYR B CA 1
ATOM 3314 C C . TYR B 1 101 ? 5.875 8.945 -9.266 1 98.5 101 TYR B C 1
ATOM 3316 O O . TYR B 1 101 ? 7.059 8.656 -9.477 1 98.5 101 TYR B O 1
ATOM 3324 N N . ASN B 1 102 ? 5.34 10.055 -9.75 1 98.44 102 ASN B N 1
ATOM 3325 C CA . ASN B 1 102 ? 6.102 11.016 -10.539 1 98.44 102 ASN B CA 1
ATOM 3326 C C . ASN B 1 102 ? 7.27 11.594 -9.742 1 98.44 102 ASN B C 1
ATOM 3328 O O . ASN B 1 102 ? 8.359 11.789 -10.281 1 98.44 102 ASN B O 1
ATOM 3332 N N . LEU B 1 103 ? 7.027 11.875 -8.508 1 98.75 103 LEU B N 1
ATOM 3333 C CA . LEU B 1 103 ? 8.07 12.391 -7.629 1 98.75 103 LEU B CA 1
ATOM 3334 C C . LEU B 1 103 ? 9.203 11.383 -7.473 1 98.75 103 LEU B C 1
ATOM 3336 O O . LEU B 1 103 ? 10.375 11.734 -7.594 1 98.75 103 LEU B O 1
ATOM 3340 N N . LEU B 1 104 ? 8.844 10.133 -7.203 1 98.56 104 LEU B N 1
ATOM 3341 C CA . LEU B 1 104 ? 9.828 9.078 -7 1 98.56 104 LEU B CA 1
ATOM 3342 C C . LEU B 1 104 ? 10.68 8.875 -8.25 1 98.56 104 LEU B C 1
ATOM 3344 O O . LEU B 1 104 ? 11.898 8.711 -8.156 1 98.56 104 LEU B O 1
ATOM 3348 N N . ASN B 1 105 ? 10.023 8.883 -9.391 1 97.25 105 ASN B N 1
ATOM 3349 C CA . ASN B 1 105 ? 10.766 8.766 -10.641 1 97.25 105 ASN B CA 1
ATOM 3350 C C . ASN B 1 105 ? 11.734 9.93 -10.836 1 97.25 105 ASN B C 1
ATOM 3352 O O . ASN B 1 105 ? 12.859 9.734 -11.289 1 97.25 105 ASN B O 1
ATOM 3356 N N . ALA B 1 106 ? 11.25 11.117 -10.516 1 97.56 106 ALA B N 1
ATOM 3357 C CA . ALA B 1 106 ? 12.086 12.312 -10.664 1 97.56 106 ALA B CA 1
ATOM 3358 C C . ALA B 1 106 ? 13.273 12.266 -9.711 1 97.56 106 ALA B C 1
ATOM 3360 O O . ALA B 1 106 ? 14.344 12.805 -10.023 1 97.56 106 ALA B O 1
ATOM 3361 N N . MET B 1 107 ? 13.109 11.648 -8.594 1 97.69 107 MET B N 1
ATOM 3362 C CA . MET B 1 107 ? 14.156 11.578 -7.574 1 97.69 107 MET B CA 1
ATOM 3363 C C . MET B 1 107 ? 15.258 10.617 -7.992 1 97.69 107 MET B C 1
ATOM 3365 O O . MET B 1 107 ? 16.391 10.734 -7.531 1 97.69 107 MET B O 1
ATOM 3369 N N . ARG B 1 108 ? 14.828 9.664 -8.852 1 93 108 ARG B N 1
ATOM 3370 C CA . ARG B 1 108 ? 15.828 8.703 -9.32 1 93 108 ARG B CA 1
ATOM 3371 C C . ARG B 1 108 ? 16.984 9.414 -10.008 1 93 108 ARG B C 1
ATOM 3373 O O . ARG B 1 108 ? 16.781 10.211 -10.922 1 93 108 ARG B O 1
ATOM 3380 N N . GLY B 1 109 ? 18.141 9.273 -9.555 1 86.62 109 GLY B N 1
ATOM 3381 C CA . GLY B 1 109 ? 19.328 9.867 -10.172 1 86.62 109 GLY B CA 1
ATOM 3382 C C . GLY B 1 109 ? 19.516 11.328 -9.805 1 86.62 109 GLY B C 1
ATOM 3383 O O . GLY B 1 109 ? 20.359 12.016 -10.391 1 86.62 109 GLY B O 1
ATOM 3384 N N . SER B 1 110 ? 18.625 11.867 -9.016 1 95.19 110 SER B N 1
ATOM 3385 C CA . SER B 1 110 ? 18.781 13.219 -8.508 1 95.19 110 SER B CA 1
ATOM 3386 C C . SER B 1 110 ? 19.688 13.242 -7.277 1 95.19 110 SER B C 1
ATOM 3388 O O . SER B 1 110 ? 20.328 12.242 -6.949 1 95.19 110 SER B O 1
ATOM 3390 N N . ASN B 1 111 ? 19.828 14.414 -6.688 1 95.5 111 ASN B N 1
ATOM 3391 C CA . ASN B 1 111 ? 20.672 14.578 -5.508 1 95.5 111 ASN B CA 1
ATOM 3392 C C . ASN B 1 111 ? 19.875 14.367 -4.219 1 95.5 111 ASN B C 1
ATOM 3394 O O . ASN B 1 111 ? 20.406 14.539 -3.121 1 95.5 111 ASN B O 1
ATOM 3398 N N . VAL B 1 112 ? 18.641 14.016 -4.383 1 98.31 112 VAL B N 1
ATOM 3399 C CA . VAL B 1 112 ? 17.781 13.898 -3.203 1 98.31 112 VAL B CA 1
ATOM 3400 C C . VAL B 1 112 ? 18.25 12.719 -2.348 1 98.31 112 VAL B C 1
ATOM 3402 O O . VAL B 1 112 ? 18.375 11.602 -2.842 1 98.31 112 VAL B O 1
ATOM 3405 N N . GLU B 1 113 ? 18.438 12.992 -1.111 1 98.25 113 GLU B N 1
ATOM 3406 C CA . GLU B 1 113 ? 18.906 11.977 -0.18 1 98.25 113 GLU B CA 1
ATOM 3407 C C . GLU B 1 113 ? 17.797 11.492 0.735 1 98.25 113 GLU B C 1
ATOM 3409 O O . GLU B 1 113 ? 17.797 10.352 1.188 1 98.25 113 GLU B O 1
ATOM 3414 N N . TYR B 1 114 ? 16.859 12.414 1.052 1 98.75 114 TYR B N 1
ATOM 3415 C CA . TYR B 1 114 ? 15.805 12.102 2.012 1 98.75 114 TYR B CA 1
ATOM 3416 C C . TYR B 1 114 ? 14.438 12.492 1.467 1 98.75 114 TYR B C 1
ATOM 3418 O O . TYR B 1 114 ? 14.289 13.555 0.858 1 98.75 114 TYR B O 1
ATOM 3426 N N . LEU B 1 115 ? 13.508 11.602 1.612 1 98.94 115 LEU B N 1
ATOM 3427 C CA . LEU B 1 115 ? 12.094 11.883 1.372 1 98.94 115 LEU B CA 1
ATOM 3428 C C . LEU B 1 115 ? 11.289 11.773 2.664 1 98.94 115 LEU B C 1
ATOM 3430 O O . LEU B 1 115 ? 11.289 10.727 3.314 1 98.94 115 LEU B O 1
ATOM 3434 N N . VAL B 1 116 ? 10.68 12.867 3.111 1 98.94 116 VAL B N 1
ATOM 3435 C CA . VAL B 1 116 ? 9.75 12.867 4.238 1 98.94 116 VAL B CA 1
ATOM 3436 C C . VAL B 1 116 ? 8.312 12.961 3.723 1 98.94 116 VAL B C 1
ATOM 3438 O O . VAL B 1 116 ? 7.953 13.922 3.045 1 98.94 116 VAL B O 1
ATOM 3441 N N . PHE B 1 117 ? 7.508 11.977 4.012 1 98.94 117 PHE B N 1
ATOM 3442 C CA . PHE B 1 117 ? 6.168 11.852 3.455 1 98.94 117 PHE B CA 1
ATOM 3443 C C . PHE B 1 117 ? 5.117 11.938 4.555 1 98.94 117 PHE B C 1
ATOM 3445 O O . PHE B 1 117 ? 5.262 11.305 5.605 1 98.94 117 PHE B O 1
ATOM 3452 N N . THR B 1 118 ? 4.07 12.75 4.312 1 98.69 118 THR B N 1
ATOM 3453 C CA . THR B 1 118 ? 2.93 12.766 5.223 1 98.69 118 THR B CA 1
ATOM 3454 C C . THR B 1 118 ? 1.835 11.82 4.738 1 98.69 118 THR B C 1
ATOM 3456 O O . THR B 1 118 ? 1.112 12.133 3.791 1 98.69 118 THR B O 1
ATOM 3459 N N . SER B 1 119 ? 1.776 10.711 5.355 1 98.38 119 SER B N 1
ATOM 3460 C CA . SER B 1 119 ? 0.688 9.758 5.168 1 98.38 119 SER B CA 1
ATOM 3461 C C . SER B 1 119 ? -0.464 10.031 6.125 1 98.38 119 SER B C 1
ATOM 3463 O O . SER B 1 119 ? -0.723 11.188 6.473 1 98.38 119 SER B O 1
ATOM 3465 N N . SER B 1 120 ? -1.252 9.062 6.426 1 96.81 120 SER B N 1
ATOM 3466 C CA . SER B 1 120 ? -2.479 9.281 7.184 1 96.81 120 SER B CA 1
ATOM 3467 C C . SER B 1 120 ? -2.799 8.078 8.07 1 96.81 120 SER B C 1
ATOM 3469 O O . SER B 1 120 ? -2.475 6.941 7.727 1 96.81 120 SER B O 1
ATOM 3471 N N . SER B 1 121 ? -3.49 8.375 9.164 1 96.31 121 SER B N 1
ATOM 3472 C CA . SER B 1 121 ? -3.98 7.32 10.047 1 96.31 121 SER B CA 1
ATOM 3473 C C . SER B 1 121 ? -4.977 6.414 9.32 1 96.31 121 SER B C 1
ATOM 3475 O O . SER B 1 121 ? -5.227 5.289 9.758 1 96.31 121 SER B O 1
ATOM 3477 N N . THR B 1 122 ? -5.508 6.867 8.219 1 95.12 122 THR B N 1
ATOM 3478 C CA . THR B 1 122 ? -6.547 6.145 7.492 1 95.12 122 THR B CA 1
ATOM 3479 C C . THR B 1 122 ? -5.992 4.855 6.895 1 95.12 122 THR B C 1
ATOM 3481 O O . THR B 1 122 ? -6.754 3.979 6.48 1 95.12 122 THR B O 1
ATOM 3484 N N . VAL B 1 123 ? -4.648 4.688 6.867 1 97.88 123 VAL B N 1
ATOM 3485 C CA . VAL B 1 123 ? -4.051 3.48 6.309 1 97.88 123 VAL B CA 1
ATOM 3486 C C . VAL B 1 123 ? -4.375 2.283 7.199 1 97.88 123 VAL B C 1
ATOM 3488 O O . VAL B 1 123 ? -4.352 1.138 6.746 1 97.88 123 VAL B O 1
ATOM 3491 N N . TYR B 1 124 ? -4.711 2.568 8.477 1 97.75 124 TYR B N 1
ATOM 3492 C CA . TYR B 1 124 ? -4.98 1.509 9.438 1 97.75 124 TYR B CA 1
ATOM 3493 C C . TYR B 1 124 ? -6.406 0.995 9.297 1 97.75 124 TYR B C 1
ATOM 3495 O O . TYR B 1 124 ? -6.73 -0.094 9.781 1 97.75 124 TYR B O 1
ATOM 3503 N N . GLY B 1 125 ? -7.27 1.768 8.633 1 95.56 125 GLY B N 1
ATOM 3504 C CA . GLY B 1 125 ? -8.68 1.411 8.586 1 95.56 125 GLY B CA 1
ATOM 3505 C C . GLY B 1 125 ? -9.336 1.394 9.953 1 95.56 125 GLY B C 1
ATOM 3506 O O . GLY B 1 125 ? -9.078 2.27 10.781 1 95.56 125 GLY B O 1
ATOM 3507 N N . ASP B 1 126 ? -10.273 0.518 10.125 1 93.25 126 ASP B N 1
ATOM 3508 C CA . ASP B 1 126 ? -10.977 0.355 11.391 1 93.25 126 ASP B CA 1
ATOM 3509 C C . ASP B 1 126 ? -10.211 -0.574 12.328 1 93.25 126 ASP B C 1
ATOM 3511 O O . ASP B 1 126 ? -10.625 -1.714 12.555 1 93.25 126 ASP B O 1
ATOM 3515 N N . ALA B 1 127 ? -9.156 -0.041 12.93 1 94.81 127 ALA B N 1
ATOM 3516 C CA . ALA B 1 127 ? -8.211 -0.828 13.719 1 94.81 127 ALA B CA 1
ATOM 3517 C C . ALA B 1 127 ? -8.867 -1.353 14.992 1 94.81 127 ALA B C 1
ATOM 3519 O O . ALA B 1 127 ? -9.648 -0.643 15.633 1 94.81 127 ALA B O 1
ATOM 3520 N N . ASP B 1 128 ? -8.547 -2.57 15.414 1 94.44 128 ASP B N 1
ATOM 3521 C CA . ASP B 1 128 ? -9.109 -3.172 16.609 1 94.44 128 ASP B CA 1
ATOM 3522 C C . ASP B 1 128 ? -8.219 -2.918 17.828 1 94.44 128 ASP B C 1
ATOM 3524 O O . ASP B 1 128 ? -8.633 -3.139 18.969 1 94.44 128 ASP B O 1
ATOM 3528 N N . VAL B 1 129 ? -7.027 -2.514 17.625 1 97.06 129 VAL B N 1
ATOM 3529 C CA . VAL B 1 129 ? -6.098 -2.156 18.688 1 97.06 129 VAL B CA 1
ATOM 3530 C C . VAL B 1 129 ? -5.969 -0.637 18.781 1 97.06 129 VAL B C 1
ATOM 3532 O O . VAL B 1 129 ? -5.477 0.004 17.844 1 97.06 129 VAL B O 1
ATOM 3535 N N . ILE B 1 130 ? -6.367 -0.013 19.875 1 96.5 130 ILE B N 1
ATOM 3536 C CA . ILE B 1 130 ? -6.336 1.425 20.125 1 96.5 130 ILE B CA 1
ATOM 3537 C C . ILE B 1 130 ? -5.711 1.701 21.5 1 96.5 130 ILE B C 1
ATOM 3539 O O . ILE B 1 130 ? -6.168 1.172 22.516 1 96.5 130 ILE B O 1
ATOM 3543 N N . PRO B 1 131 ? -4.785 2.473 21.656 1 97.94 131 PRO B N 1
ATOM 3544 C CA . PRO B 1 131 ? -4.137 3.225 20.578 1 97.94 131 PRO B CA 1
ATOM 3545 C C . PRO B 1 131 ? -3.428 2.32 19.562 1 97.94 131 PRO B C 1
ATOM 3547 O O . PRO B 1 131 ? -2.834 1.31 19.953 1 97.94 131 PRO B O 1
ATOM 3550 N N . THR B 1 132 ? -3.459 2.666 18.266 1 98.38 132 THR B N 1
ATOM 3551 C CA . THR B 1 132 ? -2.963 1.849 17.172 1 98.38 132 THR B CA 1
ATOM 3552 C C . THR B 1 132 ? -1.47 2.08 16.953 1 98.38 132 THR B C 1
ATOM 3554 O O . THR B 1 132 ? -1.045 3.199 16.656 1 98.38 132 THR B O 1
ATOM 3557 N N . PRO B 1 133 ? -0.645 1.095 17.109 1 98.56 133 PRO B N 1
ATOM 3558 C CA . PRO B 1 133 ? 0.8 1.266 16.938 1 98.56 133 PRO B CA 1
ATOM 3559 C C . PRO B 1 133 ? 1.237 1.15 15.469 1 98.56 133 PRO B C 1
ATOM 3561 O O . PRO B 1 133 ? 0.457 0.714 14.625 1 98.56 133 PRO B O 1
ATOM 3564 N N . GLU B 1 134 ? 2.467 1.534 15.156 1 98.56 134 GLU B N 1
ATOM 3565 C CA . GLU B 1 134 ? 2.959 1.579 13.789 1 98.56 134 GLU B CA 1
ATOM 3566 C C . GLU B 1 134 ? 3.09 0.176 13.203 1 98.56 134 GLU B C 1
ATOM 3568 O O . GLU B 1 134 ? 3.074 0.003 11.984 1 98.56 134 GLU B O 1
ATOM 3573 N N . ASP B 1 135 ? 3.207 -0.836 14.047 1 97.88 135 ASP B N 1
ATOM 3574 C CA . ASP B 1 135 ? 3.402 -2.193 13.547 1 97.88 135 ASP B CA 1
ATOM 3575 C C . ASP B 1 135 ? 2.076 -2.949 13.477 1 97.88 135 ASP B C 1
ATOM 3577 O O . ASP B 1 135 ? 2.062 -4.176 13.375 1 97.88 135 ASP B O 1
ATOM 3581 N N . TYR B 1 136 ? 0.979 -2.166 13.578 1 98.06 136 TYR B N 1
ATOM 3582 C CA . TYR B 1 136 ? -0.343 -2.764 13.422 1 98.06 136 TYR B CA 1
ATOM 3583 C C . TYR B 1 136 ? -0.523 -3.342 12.023 1 98.06 136 TYR B C 1
ATOM 3585 O O . TYR B 1 136 ? -0.101 -2.736 11.039 1 98.06 136 TYR B O 1
ATOM 3593 N N . GLY B 1 137 ? -1.174 -4.562 11.938 1 96.56 137 GLY B N 1
ATOM 3594 C CA . GLY B 1 137 ? -1.559 -5.195 10.688 1 96.56 137 GLY B CA 1
ATOM 3595 C C . GLY B 1 137 ? -2.666 -6.219 10.852 1 96.56 137 GLY B C 1
ATOM 3596 O O . GLY B 1 137 ? -2.969 -6.637 11.977 1 96.56 137 GLY B O 1
ATOM 3597 N N . PRO B 1 138 ? -3.172 -6.594 9.836 1 97.5 138 PRO B N 1
ATOM 3598 C CA . PRO B 1 138 ? -2.986 -6.113 8.469 1 97.5 138 PRO B CA 1
ATOM 3599 C C . PRO B 1 138 ? -3.535 -4.703 8.25 1 97.5 138 PRO B C 1
ATOM 3601 O O . PRO B 1 138 ? -4.48 -4.297 8.93 1 97.5 138 PRO B O 1
ATOM 3604 N N . LEU B 1 139 ? -2.91 -3.936 7.383 1 98.38 139 LEU B N 1
ATOM 3605 C CA . LEU B 1 139 ? -3.422 -2.631 6.98 1 98.38 139 LEU B CA 1
ATOM 3606 C C . LEU B 1 139 ? -4.594 -2.779 6.012 1 98.38 139 LEU B C 1
ATOM 3608 O O . LEU B 1 139 ? -4.441 -3.359 4.934 1 98.38 139 LEU B O 1
ATOM 3612 N N . GLU B 1 140 ? -5.742 -2.301 6.457 1 98 140 GLU B N 1
ATOM 3613 C CA . GLU B 1 140 ? -6.98 -2.434 5.691 1 98 140 GLU B CA 1
ATOM 3614 C C . GLU B 1 140 ? -7.715 -1.1 5.598 1 98 140 GLU B C 1
ATOM 3616 O O . GLU B 1 140 ? -8.742 -0.906 6.25 1 98 140 GLU B O 1
ATOM 3621 N N . PRO B 1 141 ? -7.152 -0.171 4.742 1 97.12 141 PRO B N 1
ATOM 3622 C CA . PRO B 1 141 ? -7.879 1.09 4.574 1 97.12 141 PRO B CA 1
ATOM 3623 C C . PRO B 1 141 ? -9.328 0.883 4.141 1 97.12 141 PRO B C 1
ATOM 3625 O O . PRO B 1 141 ? -9.617 -0.013 3.344 1 97.12 141 PRO B O 1
ATOM 3628 N N . ILE B 1 142 ? -10.25 1.73 4.629 1 94.5 142 ILE B N 1
ATOM 3629 C CA . ILE B 1 142 ? -11.672 1.511 4.383 1 94.5 142 ILE B CA 1
ATOM 3630 C C . ILE B 1 142 ? -12.234 2.654 3.541 1 94.5 142 ILE B C 1
ATOM 3632 O O . ILE B 1 142 ? -13.453 2.857 3.49 1 94.5 142 ILE B O 1
ATOM 3636 N N . SER B 1 143 ? -11.352 3.506 2.967 1 93.12 143 SER B N 1
ATOM 3637 C CA . SER B 1 143 ? -11.703 4.578 2.041 1 93.12 143 SER B CA 1
ATOM 3638 C C . SER B 1 143 ? -10.711 4.656 0.888 1 93.12 143 SER B C 1
ATOM 3640 O O . SER B 1 143 ? -9.562 4.227 1.019 1 93.12 143 SER B O 1
ATOM 3642 N N . VAL B 1 144 ? -11.148 5.211 -0.261 1 94.81 144 VAL B N 1
ATOM 3643 C CA . VAL B 1 144 ? -10.281 5.402 -1.419 1 94.81 144 VAL B CA 1
ATOM 3644 C C . VAL B 1 144 ? -9.086 6.273 -1.032 1 94.81 144 VAL B C 1
ATOM 3646 O O . VAL B 1 144 ? -7.957 6.016 -1.459 1 94.81 144 VAL B O 1
ATOM 3649 N N . TYR B 1 145 ? -9.328 7.246 -0.171 1 94.06 145 TYR B N 1
ATOM 3650 C CA . TYR B 1 145 ? -8.258 8.117 0.303 1 94.06 145 TYR B CA 1
ATOM 3651 C C . TYR B 1 145 ? -7.227 7.328 1.104 1 94.06 145 TYR B C 1
ATOM 3653 O O . TYR B 1 145 ? -6.023 7.441 0.867 1 94.06 145 TYR B O 1
ATOM 3661 N N . GLY B 1 146 ? -7.719 6.527 2.076 1 96 146 GLY B N 1
ATOM 3662 C CA . GLY B 1 146 ? -6.812 5.688 2.842 1 96 146 GLY B CA 1
ATOM 3663 C C . GLY B 1 146 ? -6.008 4.734 1.979 1 96 146 GLY B C 1
ATOM 3664 O O . GLY B 1 146 ? -4.809 4.547 2.203 1 96 146 GLY B O 1
ATOM 3665 N N . GLY B 1 147 ? -6.691 4.137 0.996 1 97.38 147 GLY B N 1
ATOM 3666 C CA . GLY B 1 147 ? -6.008 3.285 0.038 1 97.38 147 GLY B CA 1
ATOM 3667 C C . GLY B 1 147 ? -4.922 4.008 -0.735 1 97.38 147 GLY B C 1
ATOM 3668 O O . GLY B 1 147 ? -3.836 3.467 -0.946 1 97.38 147 GLY B O 1
ATOM 3669 N N . ALA B 1 148 ? -5.199 5.223 -1.155 1 97.38 148 ALA B N 1
ATOM 3670 C CA . ALA B 1 148 ? -4.242 6.016 -1.921 1 97.38 148 ALA B CA 1
ATOM 3671 C C . ALA B 1 148 ? -3.01 6.344 -1.085 1 97.38 148 ALA B C 1
ATOM 3673 O O . ALA B 1 148 ? -1.881 6.273 -1.577 1 97.38 148 ALA B O 1
ATOM 3674 N N . LYS B 1 149 ? -3.203 6.715 0.153 1 98.12 149 LYS B N 1
ATOM 3675 C CA . LYS B 1 149 ? -2.08 7.031 1.029 1 98.12 149 LYS B CA 1
ATOM 3676 C C . LYS B 1 149 ? -1.22 5.797 1.289 1 98.12 149 LYS B C 1
ATOM 3678 O O . LYS B 1 149 ? 0.01 5.879 1.271 1 98.12 149 LYS B O 1
ATOM 3683 N N . LEU B 1 150 ? -1.868 4.676 1.529 1 98.75 150 LEU B N 1
ATOM 3684 C CA . LEU B 1 150 ? -1.107 3.449 1.744 1 98.75 150 LEU B CA 1
ATOM 3685 C C . LEU B 1 150 ? -0.358 3.047 0.479 1 98.75 150 LEU B C 1
ATOM 3687 O O . LEU B 1 150 ? 0.768 2.547 0.552 1 98.75 150 LEU B O 1
ATOM 3691 N N . ALA B 1 151 ? -0.992 3.207 -0.662 1 98.81 151 ALA B N 1
ATOM 3692 C CA . ALA B 1 151 ? -0.318 2.932 -1.928 1 98.81 151 ALA B CA 1
ATOM 3693 C C . ALA B 1 151 ? 0.929 3.797 -2.086 1 98.81 151 ALA B C 1
ATOM 3695 O O . ALA B 1 151 ? 1.972 3.318 -2.537 1 98.81 151 ALA B O 1
ATOM 3696 N N . ALA B 1 152 ? 0.826 5.035 -1.714 1 98.81 152 ALA B N 1
ATOM 3697 C CA . ALA B 1 152 ? 1.976 5.934 -1.769 1 98.81 152 ALA B CA 1
ATOM 3698 C C . ALA B 1 152 ? 3.09 5.457 -0.842 1 98.81 152 ALA B C 1
ATOM 3700 O O . ALA B 1 152 ? 4.262 5.441 -1.227 1 98.81 152 ALA B O 1
ATOM 3701 N N . GLU B 1 153 ? 2.754 5.039 0.43 1 98.88 153 GLU B N 1
ATOM 3702 C CA . GLU B 1 153 ? 3.75 4.473 1.334 1 98.88 153 GLU B CA 1
ATOM 3703 C C . GLU B 1 153 ? 4.5 3.318 0.675 1 98.88 153 GLU B C 1
ATOM 3705 O O . GLU B 1 153 ? 5.723 3.215 0.796 1 98.88 153 GLU B O 1
ATOM 3710 N N . ALA B 1 154 ? 3.715 2.48 0.055 1 98.81 154 ALA B N 1
ATOM 3711 C CA . ALA B 1 154 ? 4.242 1.261 -0.554 1 98.81 154 ALA B CA 1
ATOM 3712 C C . ALA B 1 154 ? 5.254 1.587 -1.646 1 98.81 154 ALA B C 1
ATOM 3714 O O . ALA B 1 154 ? 6.359 1.035 -1.662 1 98.81 154 ALA B O 1
ATOM 3715 N N . LEU B 1 155 ? 4.867 2.471 -2.539 1 98.69 155 LEU B N 1
ATOM 3716 C CA . LEU B 1 155 ? 5.754 2.877 -3.625 1 98.69 155 LEU B CA 1
ATOM 3717 C C . LEU B 1 155 ? 7.023 3.523 -3.08 1 98.69 155 LEU B C 1
ATOM 3719 O O . LEU B 1 155 ? 8.125 3.227 -3.545 1 98.69 155 LEU B O 1
ATOM 3723 N N . ILE B 1 156 ? 6.852 4.355 -2.105 1 98.88 156 ILE B N 1
ATOM 3724 C CA . ILE B 1 156 ? 7.984 5.047 -1.501 1 98.88 156 ILE B CA 1
ATOM 3725 C C . ILE B 1 156 ? 8.969 4.027 -0.924 1 98.88 156 ILE B C 1
ATOM 3727 O O . ILE B 1 156 ? 10.172 4.109 -1.171 1 98.88 156 ILE B O 1
ATOM 3731 N N . SER B 1 157 ? 8.477 3.055 -0.159 1 98.44 157 SER B N 1
ATOM 3732 C CA . SER B 1 157 ? 9.336 2.053 0.469 1 98.44 157 SER B CA 1
ATOM 3733 C C . SER B 1 157 ? 10.117 1.26 -0.574 1 98.44 157 SER B C 1
ATOM 3735 O O . SER B 1 157 ? 11.336 1.1 -0.457 1 98.44 157 SER B O 1
ATOM 3737 N N . GLY B 1 158 ? 9.422 0.782 -1.609 1 96.44 158 GLY B N 1
ATOM 3738 C CA . GLY B 1 158 ? 10.078 0.032 -2.666 1 96.44 158 GLY B CA 1
ATOM 3739 C C . GLY B 1 158 ? 11.156 0.828 -3.379 1 96.44 158 GLY B C 1
ATOM 3740 O O . GLY B 1 158 ? 12.258 0.323 -3.611 1 96.44 158 GLY B O 1
ATOM 3741 N N . TYR B 1 159 ? 10.875 2.09 -3.715 1 97.06 159 TYR B N 1
ATOM 3742 C CA . TYR B 1 159 ? 11.812 2.947 -4.438 1 97.06 159 TYR B CA 1
ATOM 3743 C C . TYR B 1 159 ? 13.016 3.289 -3.572 1 97.06 159 TYR B C 1
ATOM 3745 O O . TYR B 1 159 ? 14.156 3.301 -4.059 1 97.06 159 TYR B O 1
ATOM 3753 N N . ALA B 1 160 ? 12.766 3.574 -2.287 1 97.38 160 ALA B N 1
ATOM 3754 C CA . ALA B 1 160 ? 13.852 3.963 -1.39 1 97.38 160 ALA B CA 1
ATOM 3755 C C . ALA B 1 160 ? 14.906 2.867 -1.302 1 97.38 160 ALA B C 1
ATOM 3757 O O . ALA B 1 160 ? 16.109 3.143 -1.405 1 97.38 160 ALA B O 1
ATOM 3758 N N . HIS B 1 161 ? 14.469 1.648 -1.196 1 94.62 161 HIS B N 1
ATOM 3759 C CA . HIS B 1 161 ? 15.383 0.521 -1.054 1 94.62 161 HIS B CA 1
ATOM 3760 C C . HIS B 1 161 ? 16.078 0.208 -2.373 1 94.62 161 HIS B C 1
ATOM 3762 O O . HIS B 1 161 ? 17.234 -0.221 -2.383 1 94.62 161 HIS B O 1
ATOM 3768 N N . THR B 1 162 ? 15.383 0.419 -3.465 1 92.62 162 THR B N 1
ATOM 3769 C CA . THR B 1 162 ? 15.914 0.069 -4.777 1 92.62 162 THR B CA 1
ATOM 3770 C C . THR B 1 162 ? 16.906 1.124 -5.258 1 92.62 162 THR B C 1
ATOM 3772 O O . THR B 1 162 ? 17.938 0.792 -5.844 1 92.62 162 THR B O 1
ATOM 3775 N N . PHE B 1 163 ? 16.625 2.406 -5.047 1 92.94 163 PHE B N 1
ATOM 3776 C CA . PHE B 1 163 ? 17.406 3.479 -5.645 1 92.94 163 PHE B CA 1
ATOM 3777 C C . PHE B 1 163 ? 18.203 4.219 -4.578 1 92.94 163 PHE B C 1
ATOM 3779 O O . PHE B 1 163 ? 18.766 5.285 -4.848 1 92.94 163 PHE B O 1
ATOM 3786 N N . GLU B 1 164 ? 18.234 3.748 -3.393 1 88.44 164 GLU B N 1
ATOM 3787 C CA . GLU B 1 164 ? 19.188 4.062 -2.322 1 88.44 164 GLU B CA 1
ATOM 3788 C C . GLU B 1 164 ? 18.984 5.492 -1.821 1 88.44 164 GLU B C 1
ATOM 3790 O O . GLU B 1 164 ? 19.953 6.254 -1.709 1 88.44 164 GLU B O 1
ATOM 3795 N N . PHE B 1 165 ? 17.938 6.031 -1.617 1 96.75 165 PHE B N 1
ATOM 3796 C CA . PHE B 1 165 ? 17.609 7.164 -0.758 1 96.75 165 PHE B CA 1
ATOM 3797 C C . PHE B 1 165 ? 16.844 6.707 0.473 1 96.75 165 PHE B C 1
ATOM 3799 O O . PHE B 1 165 ? 16.5 5.527 0.597 1 96.75 165 PHE B O 1
ATOM 3806 N N . ARG B 1 166 ? 16.75 7.566 1.429 1 98.56 166 ARG B N 1
ATOM 3807 C CA . ARG B 1 166 ? 16.078 7.188 2.672 1 98.56 166 ARG B CA 1
ATOM 3808 C C . ARG B 1 166 ? 14.758 7.922 2.83 1 98.56 166 ARG B C 1
ATOM 3810 O O . ARG B 1 166 ? 14.617 9.062 2.383 1 98.56 166 ARG B O 1
ATOM 3817 N N . ALA B 1 167 ? 13.773 7.234 3.383 1 98.88 167 ALA B N 1
ATOM 3818 C CA . ALA B 1 167 ? 12.438 7.816 3.447 1 98.88 167 ALA B CA 1
ATOM 3819 C C . ALA B 1 167 ? 11.867 7.719 4.859 1 98.88 167 ALA B C 1
ATOM 3821 O O . ALA B 1 167 ? 12.031 6.699 5.531 1 98.88 167 ALA B O 1
ATOM 3822 N N . LEU B 1 168 ? 11.312 8.805 5.316 1 98.94 168 LEU B N 1
ATOM 3823 C CA . LEU B 1 168 ? 10.609 8.891 6.59 1 98.94 168 LEU B CA 1
ATOM 3824 C C . LEU B 1 168 ? 9.125 9.164 6.371 1 98.94 168 LEU B C 1
ATOM 3826 O O . LEU B 1 168 ? 8.758 10.141 5.723 1 98.94 168 LEU B O 1
ATOM 3830 N N . ILE B 1 169 ? 8.266 8.281 6.855 1 98.94 169 ILE B N 1
ATOM 3831 C CA . ILE B 1 169 ? 6.832 8.352 6.613 1 98.94 169 ILE B CA 1
ATOM 3832 C C . ILE B 1 169 ? 6.102 8.664 7.918 1 98.94 169 ILE B C 1
ATOM 3834 O O . ILE B 1 169 ? 6.238 7.938 8.906 1 98.94 169 ILE B O 1
ATOM 3838 N N . PHE B 1 170 ? 5.34 9.742 7.938 1 98.94 170 PHE B N 1
ATOM 3839 C CA . PHE B 1 170 ? 4.523 10.117 9.086 1 98.94 170 PHE B CA 1
ATOM 3840 C C . PHE B 1 170 ? 3.057 9.781 8.844 1 98.94 170 PHE B C 1
ATOM 3842 O O . PHE B 1 170 ? 2.455 10.258 7.879 1 98.94 170 PHE B O 1
ATOM 3849 N N . ARG B 1 171 ? 2.498 8.953 9.641 1 98.75 171 ARG B N 1
ATOM 3850 C CA . ARG B 1 171 ? 1.054 8.742 9.648 1 98.75 171 ARG B CA 1
ATOM 3851 C C . ARG B 1 171 ? 0.368 9.711 10.609 1 98.75 171 ARG B C 1
ATOM 3853 O O . ARG B 1 171 ? 0.492 9.578 11.828 1 98.75 171 ARG B O 1
ATOM 3860 N N . LEU B 1 172 ? -0.334 10.68 10 1 97.94 172 LEU B N 1
ATOM 3861 C CA . LEU B 1 172 ? -0.92 11.789 10.742 1 97.94 172 LEU B CA 1
ATOM 3862 C C . LEU B 1 172 ? -2.393 11.531 11.039 1 97.94 172 LEU B C 1
ATOM 3864 O O . LEU B 1 172 ? -3.084 10.875 10.25 1 97.94 172 LEU B O 1
ATOM 3868 N N . ALA B 1 173 ? -2.814 12.07 12.148 1 91.69 173 ALA B N 1
ATOM 3869 C CA . ALA B 1 173 ? -4.227 11.938 12.5 1 91.69 173 ALA B CA 1
ATOM 3870 C C . ALA B 1 173 ? -4.812 13.289 12.914 1 91.69 173 ALA B C 1
ATOM 3872 O O . ALA B 1 173 ? -4.379 13.883 13.906 1 91.69 173 ALA B O 1
ATOM 3873 N N . ASN B 1 174 ? -5.73 13.812 12.203 1 94.81 174 ASN B N 1
ATOM 3874 C CA . ASN B 1 174 ? -6.594 14.922 12.586 1 94.81 174 ASN B CA 1
ATOM 3875 C C . ASN B 1 174 ? -5.777 16.156 12.992 1 94.81 174 ASN B C 1
ATOM 3877 O O . ASN B 1 174 ? -5.914 16.641 14.117 1 94.81 174 ASN B O 1
ATOM 3881 N N . ILE B 1 175 ? -5.027 16.625 12.102 1 97.75 175 ILE B N 1
ATOM 3882 C CA . ILE B 1 175 ? -4.223 17.812 12.328 1 97.75 175 ILE B CA 1
ATOM 3883 C C . ILE B 1 175 ? -5.102 19.062 12.219 1 97.75 175 ILE B C 1
ATOM 3885 O O . ILE B 1 175 ? -5.875 19.203 11.266 1 97.75 175 ILE B O 1
ATOM 3889 N N . ILE B 1 176 ? -4.977 19.953 13.195 1 98.19 176 ILE B N 1
ATOM 3890 C CA . ILE B 1 176 ? -5.805 21.156 13.242 1 98.19 176 ILE B CA 1
ATOM 3891 C C . ILE B 1 176 ? -4.938 22.375 13.539 1 98.19 176 ILE B C 1
ATOM 3893 O O . ILE B 1 176 ? -3.801 22.234 14 1 98.19 176 ILE B O 1
ATOM 3897 N N . GLY B 1 177 ? -5.398 23.531 13.203 1 98.06 177 GLY B N 1
ATOM 3898 C CA . GLY B 1 177 ? -4.66 24.75 13.469 1 98.06 177 GLY B CA 1
ATOM 3899 C C . GLY B 1 177 ? -4.973 25.859 12.484 1 98.06 177 GLY B C 1
ATOM 3900 O O . GLY B 1 177 ? -5.898 25.734 11.68 1 98.06 177 GLY B O 1
ATOM 3901 N N . GLU B 1 178 ? -4.203 26.906 12.617 1 96.19 178 GLU B N 1
ATOM 3902 C CA . GLU B 1 178 ? -4.348 28.078 11.742 1 96.19 178 GLU B CA 1
ATOM 3903 C C . GLU B 1 178 ? -4.152 27.703 10.281 1 96.19 178 GLU B C 1
ATOM 3905 O O . GLU B 1 178 ? -3.34 26.828 9.961 1 96.19 178 GLU B O 1
ATOM 3910 N N . ARG B 1 179 ? -4.879 28.312 9.352 1 95.38 179 ARG B N 1
ATOM 3911 C CA . ARG B 1 179 ? -4.789 28.188 7.898 1 95.38 179 ARG B CA 1
ATOM 3912 C C . ARG B 1 179 ? -5.523 26.938 7.414 1 95.38 179 ARG B C 1
ATOM 3914 O O . ARG B 1 179 ? -5.566 26.656 6.215 1 95.38 179 ARG B O 1
ATOM 3921 N N . SER B 1 180 ? -6.094 26.172 8.398 1 93.81 180 SER B N 1
ATOM 3922 C CA . SER B 1 180 ? -6.941 25.062 7.977 1 93.81 180 SER B CA 1
ATOM 3923 C C . SER B 1 180 ? -8.281 25.562 7.445 1 93.81 180 SER B C 1
ATOM 3925 O O . SER B 1 180 ? -8.859 26.5 7.992 1 93.81 180 SER B O 1
ATOM 3927 N N . ASN B 1 181 ? -8.75 24.906 6.383 1 89.19 181 ASN B N 1
ATOM 3928 C CA . ASN B 1 181 ? -10.023 25.328 5.824 1 89.19 181 ASN B CA 1
ATOM 3929 C C . ASN B 1 181 ? -11 24.156 5.688 1 89.19 181 ASN B C 1
ATOM 3931 O O . ASN B 1 181 ? -11.891 24.188 4.84 1 89.19 181 ASN B O 1
ATOM 3935 N N . HIS B 1 182 ? -10.766 23.188 6.434 1 88.56 182 HIS B N 1
ATOM 3936 C CA . HIS B 1 182 ? -11.641 22.016 6.43 1 88.56 182 HIS B CA 1
ATOM 3937 C C . HIS B 1 182 ? -11.672 21.344 7.801 1 88.56 182 HIS B C 1
ATOM 3939 O O . HIS B 1 182 ? -11.023 21.812 8.734 1 88.56 182 HIS B O 1
ATOM 3945 N N . GLY B 1 183 ? -12.578 20.391 7.914 1 89.88 183 GLY B N 1
ATOM 3946 C CA . GLY B 1 183 ? -12.656 19.625 9.148 1 89.88 183 GLY B CA 1
ATOM 3947 C C . GLY B 1 183 ? -13.797 20.062 10.055 1 89.88 183 GLY B C 1
ATOM 3948 O O . GLY B 1 183 ? -14.477 21.047 9.766 1 89.88 183 GLY B O 1
ATOM 3949 N N . VAL B 1 184 ? -13.875 19.406 11.07 1 92.5 184 VAL B N 1
ATOM 3950 C CA . VAL B 1 184 ? -15.047 19.484 11.938 1 92.5 184 VAL B CA 1
ATOM 3951 C C . VAL B 1 184 ? -15.109 20.859 12.594 1 92.5 184 VAL B C 1
ATOM 3953 O O . VAL B 1 184 ? -16.188 21.438 12.734 1 92.5 184 VAL B O 1
ATOM 3956 N N . ILE B 1 185 ? -13.977 21.406 12.977 1 96.75 185 ILE B N 1
ATOM 3957 C CA . ILE B 1 185 ? -13.945 22.688 13.656 1 96.75 185 ILE B CA 1
ATOM 3958 C C . ILE B 1 185 ? -14.375 23.797 12.688 1 96.75 185 ILE B C 1
ATOM 3960 O O . ILE B 1 185 ? -15.234 24.625 13.016 1 96.75 185 ILE B O 1
ATOM 3964 N N . TYR B 1 186 ? -13.742 23.75 11.508 1 95.06 186 TYR B N 1
ATOM 3965 C CA . TYR B 1 186 ? -14.07 24.703 10.453 1 95.06 186 TYR B CA 1
ATOM 3966 C C . TYR B 1 186 ? -15.547 24.625 10.078 1 95.06 186 TYR B C 1
ATOM 3968 O O . TYR B 1 186 ? -16.219 25.641 9.945 1 95.06 186 TYR B O 1
ATOM 3976 N N . ASP B 1 187 ? -16.062 23.453 10 1 94.94 187 ASP B N 1
ATOM 3977 C CA . ASP B 1 187 ? -17.469 23.203 9.648 1 94.94 187 ASP B CA 1
ATOM 3978 C C . ASP B 1 187 ? -18.406 23.75 10.719 1 94.94 187 ASP B C 1
ATOM 3980 O O . ASP B 1 187 ? -19.406 24.391 10.406 1 94.94 187 ASP B O 1
ATOM 3984 N N . PHE B 1 188 ? -18.125 23.5 11.945 1 97.56 188 PHE B N 1
ATOM 3985 C CA . PHE B 1 188 ? -18.984 23.938 13.055 1 97.56 188 PHE B CA 1
ATOM 3986 C C . PHE B 1 188 ? -19.016 25.453 13.133 1 97.56 188 PHE B C 1
ATOM 3988 O O . PHE B 1 188 ? -20.078 26.047 13.344 1 97.56 188 PHE B O 1
ATOM 3995 N N . ILE B 1 189 ? -17.859 26.062 13.016 1 97.88 189 ILE B N 1
ATOM 3996 C CA . ILE B 1 189 ? -17.812 27.516 13.055 1 97.88 189 ILE B CA 1
ATOM 3997 C C . ILE B 1 189 ? -18.703 28.094 11.961 1 97.88 189 ILE B C 1
ATOM 3999 O O . ILE B 1 189 ? -19.516 28.984 12.227 1 97.88 189 ILE B O 1
ATOM 4003 N N . ASN B 1 190 ? -18.609 27.531 10.742 1 97.19 190 ASN B N 1
ATOM 4004 C CA . ASN B 1 190 ? -19.391 28.031 9.617 1 97.19 190 ASN B CA 1
ATOM 4005 C C . ASN B 1 190 ? -20.875 27.797 9.812 1 97.19 190 ASN B C 1
ATOM 4007 O O . ASN B 1 190 ? -21.703 28.641 9.484 1 97.19 190 ASN B O 1
ATOM 4011 N N . LYS B 1 191 ? -21.234 26.672 10.281 1 97.56 191 LYS B N 1
ATOM 4012 C CA . LYS B 1 191 ? -22.625 26.359 10.555 1 97.56 191 LYS B CA 1
ATOM 4013 C C . LYS B 1 191 ? -23.219 27.312 11.586 1 97.56 191 LYS B C 1
ATOM 4015 O O . LYS B 1 191 ? -24.344 27.797 11.414 1 97.56 191 LYS B O 1
ATOM 4020 N N . LEU B 1 192 ? -22.5 27.594 12.617 1 97.88 192 LEU B N 1
ATOM 4021 C CA . LEU B 1 192 ? -22.984 28.438 13.711 1 97.88 192 LEU B CA 1
ATOM 4022 C C . LEU B 1 192 ? -23.016 29.906 13.297 1 97.88 192 LEU B C 1
ATOM 4024 O O . LEU B 1 192 ? -23.844 30.672 13.797 1 97.88 192 LEU B O 1
ATOM 4028 N N . ARG B 1 193 ? -22.078 30.266 12.414 1 97.44 193 ARG B N 1
ATOM 4029 C CA . ARG B 1 193 ? -22.172 31.609 11.844 1 97.44 193 ARG B CA 1
ATOM 4030 C C . ARG B 1 193 ? -23.453 31.781 11.047 1 97.44 193 ARG B C 1
ATOM 4032 O O . ARG B 1 193 ? -24.047 32.844 11.055 1 97.44 193 ARG B O 1
ATOM 4039 N N . LYS B 1 194 ? -23.797 30.703 10.406 1 97.88 194 LYS B N 1
ATOM 4040 C CA . LYS B 1 194 ? -25.016 30.719 9.594 1 97.88 194 LYS B CA 1
ATOM 4041 C C . LYS B 1 194 ? -26.266 30.609 10.461 1 97.88 194 LYS B C 1
ATOM 4043 O O . LYS B 1 194 ? -27.281 31.25 10.188 1 97.88 194 LYS B O 1
ATOM 4048 N N . ASN B 1 195 ? -26.219 29.781 11.375 1 98 195 ASN B N 1
ATOM 4049 C CA . ASN B 1 195 ? -27.328 29.578 12.305 1 98 195 ASN B CA 1
ATOM 4050 C C . ASN B 1 195 ? -26.828 29.422 13.742 1 98 195 ASN B C 1
ATOM 4052 O O . ASN B 1 195 ? -26.516 28.312 14.18 1 98 195 ASN B O 1
ATOM 4056 N N . PRO B 1 196 ? -26.859 30.406 14.547 1 97.94 196 PRO B N 1
ATOM 4057 C CA . PRO B 1 196 ? -26.297 30.375 15.898 1 97.94 196 PRO B CA 1
ATOM 4058 C C . PRO B 1 196 ? -27.156 29.578 16.875 1 97.94 196 PRO B C 1
ATOM 4060 O O . PRO B 1 196 ? -26.719 29.312 18 1 97.94 196 PRO B O 1
ATOM 4063 N N . GLU B 1 197 ? -28.375 29.219 16.484 1 98 197 GLU B N 1
ATOM 4064 C CA . GLU B 1 197 ? -29.312 28.609 17.422 1 98 197 GLU B CA 1
ATOM 4065 C C . GLU B 1 197 ? -29.234 27.094 17.375 1 98 197 GLU B C 1
ATOM 4067 O O . GLU B 1 197 ? -29.688 26.406 18.297 1 98 197 GLU B O 1
ATOM 4072 N N . GLU B 1 198 ? -28.75 26.578 16.266 1 98.06 198 GLU B N 1
ATOM 4073 C CA . GLU B 1 198 ? -28.734 25.125 16.094 1 98.06 198 GLU B CA 1
ATOM 4074 C C . GLU B 1 198 ? -27.453 24.672 15.398 1 98.06 198 GLU B C 1
ATOM 4076 O O . GLU B 1 198 ? -26.984 25.312 14.453 1 98.06 198 GLU B O 1
ATOM 4081 N N . LEU B 1 199 ? -26.875 23.562 15.891 1 97.81 199 LEU B N 1
ATOM 4082 C CA . LEU B 1 199 ? -25.688 22.969 15.289 1 97.81 199 LEU B CA 1
ATOM 4083 C C . LEU B 1 199 ? -25.938 21.516 14.906 1 97.81 199 LEU B C 1
ATOM 4085 O O . LEU B 1 199 ? -26.125 20.656 15.781 1 97.81 199 LEU B O 1
ATOM 4089 N N . GLU B 1 200 ? -25.984 21.25 13.648 1 96.06 200 GLU B N 1
ATOM 4090 C CA . GLU B 1 200 ? -26.094 19.875 13.18 1 96.06 200 GLU B CA 1
ATOM 4091 C C . GLU B 1 200 ? -24.766 19.141 13.305 1 96.06 200 GLU B C 1
ATOM 4093 O O . GLU B 1 200 ? -23.734 19.625 12.852 1 96.06 200 GLU B O 1
ATOM 4098 N N . ILE B 1 201 ? -24.781 18.062 13.898 1 94.38 201 ILE B N 1
ATOM 4099 C CA . ILE B 1 201 ? -23.594 17.234 14.125 1 94.38 201 ILE B CA 1
ATOM 4100 C C . ILE B 1 201 ? -23.766 15.883 13.422 1 94.38 201 ILE B C 1
ATOM 4102 O O . ILE B 1 201 ? -24.703 15.133 13.727 1 94.38 201 ILE B O 1
ATOM 4106 N N . LEU B 1 202 ? -22.906 15.586 12.445 1 89.56 202 LEU B N 1
ATOM 4107 C CA . LEU B 1 202 ? -22.953 14.305 11.75 1 89.56 202 LEU B CA 1
ATOM 4108 C C . LEU B 1 202 ? -22.562 13.172 12.688 1 89.56 202 LEU B C 1
ATOM 4110 O O . LEU B 1 202 ? -21.594 13.289 13.453 1 89.56 202 LEU B O 1
ATOM 4114 N N . GLY B 1 203 ? -23.328 12.078 12.578 1 89.5 203 GLY B N 1
ATOM 4115 C CA . GLY B 1 203 ? -23.078 10.961 13.469 1 89.5 203 GLY B CA 1
ATOM 4116 C C . GLY B 1 203 ? -23.859 11.039 14.766 1 89.5 203 GLY B C 1
ATOM 4117 O O . GLY B 1 203 ? -24.828 11.797 14.867 1 89.5 203 GLY B O 1
ATOM 4118 N N . ASP B 1 204 ? -23.469 10.188 15.719 1 89.19 204 ASP B N 1
ATOM 4119 C CA . ASP B 1 204 ? -24.219 10.133 16.969 1 89.19 204 ASP B CA 1
ATOM 4120 C C . ASP B 1 204 ? -23.531 10.945 18.062 1 89.19 204 ASP B C 1
ATOM 4122 O O . ASP B 1 204 ? -23.953 10.93 19.219 1 89.19 204 ASP B O 1
ATOM 4126 N N . GLY B 1 205 ? -22.484 11.57 17.656 1 88.62 205 GLY B N 1
ATOM 4127 C CA . GLY B 1 205 ? -21.797 12.484 18.578 1 88.62 205 GLY B CA 1
ATOM 4128 C C . GLY B 1 205 ? -20.797 11.789 19.469 1 88.62 205 GLY B C 1
ATOM 4129 O O . GLY B 1 205 ? -19.984 12.445 20.125 1 88.62 205 GLY B O 1
ATOM 4130 N N . THR B 1 206 ? -20.734 10.445 19.344 1 88.25 206 THR B N 1
ATOM 4131 C CA . THR B 1 206 ? -19.891 9.695 20.266 1 88.25 206 THR B CA 1
ATOM 4132 C C . THR B 1 206 ? -18.547 9.344 19.609 1 88.25 206 THR B C 1
ATOM 4134 O O . THR B 1 206 ? -17.656 8.797 20.25 1 88.25 206 THR B O 1
ATOM 4137 N N . GLN B 1 207 ? -18.391 9.68 18.328 1 90.12 207 GLN B N 1
ATOM 4138 C CA . GLN B 1 207 ? -17.109 9.484 17.672 1 90.12 207 GLN B CA 1
ATOM 4139 C C . GLN B 1 207 ? -15.992 10.18 18.453 1 90.12 207 GLN B C 1
ATOM 4141 O O . GLN B 1 207 ? -16.156 11.305 18.906 1 90.12 207 GLN B O 1
ATOM 4146 N N . ARG B 1 208 ? -14.938 9.477 18.641 1 92.94 208 ARG B N 1
ATOM 4147 C CA . ARG B 1 208 ? -13.812 9.977 19.422 1 92.94 208 ARG B CA 1
ATOM 4148 C C . ARG B 1 208 ? -12.516 9.891 18.641 1 92.94 208 ARG B C 1
ATOM 4150 O O . ARG B 1 208 ? -12.156 8.82 18.125 1 92.94 208 ARG B O 1
ATOM 4157 N N . LYS B 1 209 ? -11.844 11.016 18.531 1 95.19 209 LYS B N 1
ATOM 4158 C CA . LYS B 1 209 ? -10.578 11.07 17.812 1 95.19 209 LYS B CA 1
ATOM 4159 C C . LYS B 1 209 ? -9.562 11.93 18.562 1 95.19 209 LYS B C 1
ATOM 4161 O O . LYS B 1 209 ? -9.93 12.758 19.391 1 95.19 209 LYS B O 1
ATOM 4166 N N . SER B 1 210 ? -8.328 11.641 18.359 1 96.75 210 SER B N 1
ATOM 4167 C CA . SER B 1 210 ? -7.242 12.477 18.844 1 96.75 210 SER B CA 1
ATOM 4168 C C . SER B 1 210 ? -6.926 13.602 17.859 1 96.75 210 SER B C 1
ATOM 4170 O O . SER B 1 210 ? -6.93 13.391 16.641 1 96.75 210 SER B O 1
ATOM 4172 N N . TYR B 1 211 ? -6.688 14.781 18.375 1 97.88 211 TYR B N 1
ATOM 4173 C CA . TYR B 1 211 ? -6.367 15.938 17.547 1 97.88 211 TYR B CA 1
ATOM 4174 C C . TYR B 1 211 ? -5 16.5 17.906 1 97.88 211 TYR B C 1
ATOM 4176 O O . TYR B 1 211 ? -4.645 16.578 19.078 1 97.88 211 TYR B O 1
ATOM 4184 N N . LEU B 1 212 ? -4.25 16.812 16.953 1 98.5 212 LEU B N 1
ATOM 4185 C CA . LEU B 1 212 ? -2.912 17.375 17.109 1 98.5 212 LEU B CA 1
ATOM 4186 C C . LEU B 1 212 ? -2.82 18.75 16.422 1 98.5 212 LEU B C 1
ATOM 4188 O O . LEU B 1 212 ? -3.232 18.906 15.273 1 98.5 212 LEU B O 1
ATOM 4192 N N . HIS B 1 213 ? -2.344 19.734 17.141 1 98.69 213 HIS B N 1
ATOM 4193 C CA . HIS B 1 213 ? -2.174 21.047 16.562 1 98.69 213 HIS B CA 1
ATOM 4194 C C . HIS B 1 213 ? -1.045 21.062 15.531 1 98.69 213 HIS B C 1
ATOM 4196 O O . HIS B 1 213 ? -0.032 20.375 15.711 1 98.69 213 HIS B O 1
ATOM 4202 N N . VAL B 1 214 ? -1.118 21.812 14.508 1 98.62 214 VAL B N 1
ATOM 4203 C CA . VAL B 1 214 ? -0.192 21.844 13.383 1 98.62 214 VAL B CA 1
ATOM 4204 C C . VAL B 1 214 ? 1.201 22.25 13.867 1 98.62 214 VAL B C 1
ATOM 4206 O O . VAL B 1 214 ? 2.209 21.766 13.344 1 98.62 214 VAL B O 1
ATOM 4209 N N . SER B 1 215 ? 1.31 23.156 14.883 1 98.44 215 SER B N 1
ATOM 4210 C CA . SER B 1 215 ? 2.613 23.531 15.414 1 98.44 215 SER B CA 1
ATOM 4211 C C . SER B 1 215 ? 3.34 22.328 16 1 98.44 215 SER B C 1
ATOM 4213 O O . SER B 1 215 ? 4.539 22.156 15.789 1 98.44 215 SER B O 1
ATOM 4215 N N . ASP B 1 216 ? 2.586 21.484 16.75 1 98.62 216 ASP B N 1
ATOM 4216 C CA . ASP B 1 216 ? 3.16 20.266 17.297 1 98.62 216 ASP B CA 1
ATOM 4217 C C . ASP B 1 216 ? 3.508 19.266 16.203 1 98.62 216 ASP B C 1
ATOM 4219 O O . ASP B 1 216 ? 4.48 18.516 16.312 1 98.62 216 ASP B O 1
ATOM 4223 N N . THR B 1 217 ? 2.701 19.234 15.172 1 98.75 217 THR B N 1
ATOM 4224 C CA . THR B 1 217 ? 2.938 18.359 14.031 1 98.75 217 THR B CA 1
ATOM 4225 C C . THR B 1 217 ? 4.262 18.688 13.352 1 98.75 217 THR B C 1
ATOM 4227 O O . THR B 1 217 ? 5.105 17.812 13.164 1 98.75 217 THR B O 1
ATOM 4230 N N . VAL B 1 218 ? 4.457 19.969 13.008 1 98.88 218 VAL B N 1
ATOM 4231 C CA . VAL B 1 218 ? 5.641 20.422 12.289 1 98.88 218 VAL B CA 1
ATOM 4232 C C . VAL B 1 218 ? 6.883 20.219 13.156 1 98.88 218 VAL B C 1
ATOM 4234 O O . VAL B 1 218 ? 7.91 19.734 12.68 1 98.88 218 VAL B O 1
ATOM 4237 N N . GLU B 1 219 ? 6.758 20.547 14.438 1 98.69 219 GLU B N 1
ATOM 4238 C CA . GLU B 1 219 ? 7.875 20.344 15.359 1 98.69 219 GLU B CA 1
ATOM 4239 C C . GLU B 1 219 ? 8.219 18.859 15.477 1 98.69 219 GLU B C 1
ATOM 4241 O O . GLU B 1 219 ? 9.398 18.5 15.539 1 98.69 219 GLU B O 1
ATOM 4246 N N . GLY B 1 220 ? 7.172 18.047 15.57 1 98.81 220 GLY B N 1
ATOM 4247 C CA . GLY B 1 220 ? 7.387 16.625 15.617 1 98.81 220 GLY B CA 1
ATOM 4248 C C . GLY B 1 220 ? 8.07 16.078 14.375 1 98.81 220 GLY B C 1
ATOM 4249 O O . GLY B 1 220 ? 9.008 15.281 14.477 1 98.81 220 GLY B O 1
ATOM 4250 N N . MET B 1 221 ? 7.68 16.5 13.203 1 98.88 221 MET B N 1
ATOM 4251 C CA . MET B 1 221 ? 8.258 16.062 11.938 1 98.88 221 MET B CA 1
ATOM 4252 C C . MET B 1 221 ? 9.742 16.406 11.867 1 98.88 221 MET B C 1
ATOM 4254 O O . MET B 1 221 ? 10.57 15.555 11.523 1 98.88 221 MET B O 1
ATOM 4258 N N . LEU B 1 222 ? 10.086 17.641 12.211 1 98.88 222 LEU B N 1
ATOM 4259 C CA . LEU B 1 222 ? 11.469 18.094 12.109 1 98.88 222 LEU B CA 1
ATOM 4260 C C . LEU B 1 222 ? 12.344 17.406 13.156 1 98.88 222 LEU B C 1
ATOM 4262 O O . LEU B 1 222 ? 13.469 17.016 12.859 1 98.88 222 LEU B O 1
ATOM 4266 N N . HIS B 1 223 ? 11.797 17.219 14.359 1 98.81 223 HIS B N 1
ATOM 4267 C CA . HIS B 1 223 ? 12.531 16.547 15.422 1 98.81 223 HIS B CA 1
ATOM 4268 C C . HIS B 1 223 ? 12.844 15.102 15.039 1 98.81 223 HIS B C 1
ATOM 4270 O O . HIS B 1 223 ? 13.984 14.656 15.172 1 98.81 223 HIS B O 1
ATOM 4276 N N . ILE B 1 224 ? 11.883 14.422 14.594 1 98.88 224 ILE B N 1
ATOM 4277 C CA . ILE B 1 224 ? 12.023 13 14.281 1 98.88 224 ILE B CA 1
ATOM 4278 C C . ILE B 1 224 ? 12.883 12.836 13.031 1 98.88 224 ILE B C 1
ATOM 4280 O O . ILE B 1 224 ? 13.656 11.883 12.922 1 98.88 224 ILE B O 1
ATOM 4284 N N . PHE B 1 225 ? 12.789 13.805 12.102 1 98.88 225 PHE B N 1
ATOM 4285 C CA . PHE B 1 225 ? 13.641 13.766 10.922 1 98.88 225 PHE B CA 1
ATOM 4286 C C . PHE B 1 225 ? 15.109 13.836 11.312 1 98.88 225 PHE B C 1
ATOM 4288 O O . PHE B 1 225 ? 15.938 13.094 10.773 1 98.88 225 PHE B O 1
ATOM 4295 N N . GLU B 1 226 ? 15.43 14.711 12.234 1 98.62 226 GLU B N 1
ATOM 4296 C CA . GLU B 1 226 ? 16.812 14.797 12.711 1 98.62 226 GLU B CA 1
ATOM 4297 C C . GLU B 1 226 ? 17.25 13.484 13.367 1 98.62 226 GLU B C 1
ATOM 4299 O O . GLU B 1 226 ? 18.375 13.047 13.188 1 98.62 226 GLU B O 1
ATOM 4304 N N . HIS B 1 227 ? 16.328 12.93 14.102 1 98.62 227 HIS B N 1
ATOM 4305 C CA . HIS B 1 227 ? 16.609 11.633 14.711 1 98.62 227 HIS B CA 1
ATOM 4306 C C . HIS B 1 227 ? 16.828 10.562 13.641 1 98.62 227 HIS B C 1
ATOM 4308 O O . HIS B 1 227 ? 17.75 9.75 13.758 1 98.62 227 HIS B O 1
ATOM 4314 N N . PHE B 1 228 ? 16.047 10.57 12.641 1 98.69 228 PHE B N 1
ATOM 4315 C CA . PHE B 1 228 ? 16.078 9.609 11.539 1 98.69 228 PHE B CA 1
ATOM 4316 C C . PHE B 1 228 ? 17.406 9.711 10.781 1 98.69 228 PHE B C 1
ATOM 4318 O O . PHE B 1 228 ? 17.984 8.695 10.406 1 98.69 228 PHE B O 1
ATOM 4325 N N . LYS B 1 229 ? 17.875 10.898 10.562 1 98.19 229 LYS B N 1
ATOM 4326 C CA . LYS B 1 229 ? 19.125 11.117 9.852 1 98.19 229 LYS B CA 1
ATOM 4327 C C . LYS B 1 229 ? 20.281 10.406 10.555 1 98.19 229 LYS B C 1
ATOM 4329 O O . LYS B 1 229 ? 21.266 10.008 9.914 1 98.19 229 LYS B O 1
ATOM 4334 N N . ARG B 1 230 ? 20.141 10.203 11.82 1 97.88 230 ARG B N 1
ATOM 4335 C CA . ARG B 1 230 ? 21.203 9.594 12.617 1 97.88 230 ARG B CA 1
ATOM 4336 C C . ARG B 1 230 ? 21.031 8.078 12.68 1 97.88 230 ARG B C 1
ATOM 4338 O O . ARG B 1 230 ? 21.922 7.375 13.172 1 97.88 230 ARG B O 1
ATOM 4345 N N . SER B 1 231 ? 19.953 7.59 12.172 1 97.06 231 SER B N 1
ATOM 4346 C CA . SER B 1 231 ? 19.719 6.148 12.172 1 97.06 231 SER B CA 1
ATOM 4347 C C . SER B 1 231 ? 20.281 5.496 10.914 1 97.06 231 SER B C 1
ATOM 4349 O O . SER B 1 231 ? 20.75 6.188 10.008 1 97.06 231 SER B O 1
ATOM 4351 N N . GLU B 1 232 ? 20.25 4.164 10.875 1 95.81 232 GLU B N 1
ATOM 4352 C CA . GLU B 1 232 ? 20.734 3.42 9.719 1 95.81 232 GLU B CA 1
ATOM 4353 C C . GLU B 1 232 ? 19.578 2.881 8.883 1 95.81 232 GLU B C 1
ATOM 4355 O O . GLU B 1 232 ? 19.797 2.107 7.949 1 95.81 232 GLU B O 1
ATOM 4360 N N . LYS B 1 233 ? 18.438 3.307 9.195 1 97.25 233 LYS B N 1
ATOM 4361 C CA . LYS B 1 233 ? 17.25 2.785 8.508 1 97.25 233 LYS B CA 1
ATOM 4362 C C . LYS B 1 233 ? 17.094 3.426 7.129 1 97.25 233 LYS B C 1
ATOM 4364 O O . LYS B 1 233 ? 17.359 4.617 6.961 1 97.25 233 LYS B O 1
ATOM 4369 N N . THR B 1 234 ? 16.688 2.6 6.168 1 97.56 234 THR B N 1
ATOM 4370 C CA . THR B 1 234 ? 16.359 3.119 4.844 1 97.56 234 THR B CA 1
ATOM 4371 C C . THR B 1 234 ? 14.977 3.746 4.836 1 97.56 234 THR B C 1
ATOM 4373 O O . THR B 1 234 ? 14.766 4.805 4.238 1 97.56 234 THR B O 1
ATOM 4376 N N . VAL B 1 235 ? 14.023 3.088 5.457 1 98.62 235 VAL B N 1
ATOM 4377 C CA . VAL B 1 235 ? 12.656 3.568 5.605 1 98.62 235 VAL B CA 1
ATOM 4378 C C . VAL B 1 235 ? 12.211 3.428 7.059 1 98.62 235 VAL B C 1
ATOM 4380 O O . VAL B 1 235 ? 12.578 2.469 7.738 1 98.62 235 VAL B O 1
ATOM 4383 N N . ASP B 1 236 ? 11.484 4.352 7.543 1 98.69 236 ASP B N 1
ATOM 4384 C CA . ASP B 1 236 ? 10.914 4.27 8.883 1 98.69 236 ASP B CA 1
ATOM 4385 C C . ASP B 1 236 ? 9.539 4.938 8.945 1 98.69 236 ASP B C 1
ATOM 4387 O O . ASP B 1 236 ? 9.203 5.754 8.086 1 98.69 236 ASP B O 1
ATOM 4391 N N . PHE B 1 237 ? 8.719 4.539 9.844 1 98.81 237 PHE B N 1
ATOM 4392 C CA . PHE B 1 237 ? 7.34 4.988 10.008 1 98.81 237 PHE B CA 1
ATOM 4393 C C . PHE B 1 237 ? 7.117 5.551 11.406 1 98.81 237 PHE B C 1
ATOM 4395 O O . PHE B 1 237 ? 7.57 4.969 12.391 1 98.81 237 PHE B O 1
ATOM 4402 N N . TYR B 1 238 ? 6.434 6.668 11.484 1 98.88 238 TYR B N 1
ATOM 4403 C CA . TYR B 1 238 ? 6.059 7.211 12.789 1 98.88 238 TYR B CA 1
ATOM 4404 C C . TYR B 1 238 ? 4.609 7.68 12.789 1 98.88 238 TYR B C 1
ATOM 4406 O O . TYR B 1 238 ? 4.172 8.359 11.859 1 98.88 238 TYR B O 1
ATOM 4414 N N . ASN B 1 239 ? 3.861 7.305 13.781 1 98.75 239 ASN B N 1
ATOM 4415 C CA . ASN B 1 239 ? 2.613 7.973 14.133 1 98.75 239 ASN B CA 1
ATOM 4416 C C . ASN B 1 239 ? 2.865 9.32 14.797 1 98.75 239 ASN B C 1
ATOM 4418 O O . ASN B 1 239 ? 3.764 9.453 15.625 1 98.75 239 ASN B O 1
ATOM 4422 N N . LEU B 1 240 ? 2.158 10.297 14.352 1 98.44 240 LEU B N 1
ATOM 4423 C CA . LEU B 1 240 ? 2.074 11.539 15.102 1 98.44 240 LEU B CA 1
ATOM 4424 C C . LEU B 1 240 ? 0.634 11.828 15.516 1 98.44 240 LEU B C 1
ATOM 4426 O O . LEU B 1 240 ? -0.267 11.844 14.672 1 98.44 240 LEU B O 1
ATOM 4430 N N . GLY B 1 241 ? 0.39 12.016 16.656 1 97.5 241 GLY B N 1
ATOM 4431 C CA . GLY B 1 241 ? -0.913 12.258 17.25 1 97.5 241 GLY B CA 1
ATOM 4432 C C . GLY B 1 241 ? -0.833 12.68 18.703 1 97.5 241 GLY B C 1
ATOM 4433 O O . GLY B 1 241 ? 0.209 13.148 19.172 1 97.5 241 GLY B O 1
ATOM 4434 N N . ASN B 1 242 ? -1.938 12.641 19.328 1 97.12 242 ASN B N 1
ATOM 4435 C CA . ASN B 1 242 ? -2.016 12.984 20.75 1 97.12 242 ASN B CA 1
ATOM 4436 C C . ASN B 1 242 ? -2.32 11.766 21.609 1 97.12 242 ASN B C 1
ATOM 4438 O O . ASN B 1 242 ? -2.725 10.719 21.094 1 97.12 242 ASN B O 1
ATOM 4442 N N . ASP B 1 243 ? -2.109 11.922 22.906 1 94.88 243 ASP B N 1
ATOM 4443 C CA . ASP B 1 243 ? -2.291 10.828 23.859 1 94.88 243 ASP B CA 1
ATOM 4444 C C . ASP B 1 243 ? -3.752 10.703 24.281 1 94.88 243 ASP B C 1
ATOM 4446 O O . ASP B 1 243 ? -4.176 9.656 24.781 1 94.88 243 ASP B O 1
ATOM 4450 N N . ASP B 1 244 ? -4.406 11.648 24.078 1 96.19 244 ASP B N 1
ATOM 4451 C CA . ASP B 1 244 ? -5.809 11.641 24.484 1 96.19 244 ASP B CA 1
ATOM 4452 C C . ASP B 1 244 ? -6.734 11.773 23.281 1 96.19 244 ASP B C 1
ATOM 4454 O O . ASP B 1 244 ? -6.281 11.703 22.125 1 96.19 244 ASP B O 1
ATOM 4458 N N . TRP B 1 245 ? -8.055 11.758 23.516 1 96.06 245 TRP B N 1
ATOM 4459 C CA . TRP B 1 245 ? -9.023 11.953 22.438 1 96.06 245 TRP B CA 1
ATOM 4460 C C . TRP B 1 245 ? -10.242 12.727 22.922 1 96.06 245 TRP B C 1
ATOM 4462 O O . TRP B 1 245 ? -10.406 12.93 24.125 1 96.06 245 TRP B O 1
ATOM 4472 N N . ILE B 1 246 ? -10.992 13.211 22.062 1 97 246 ILE B N 1
ATOM 4473 C CA . ILE B 1 246 ? -12.141 14.078 22.312 1 97 246 ILE B CA 1
ATOM 4474 C C . ILE B 1 246 ? -13.297 13.695 21.406 1 97 246 ILE B C 1
ATOM 4476 O O . ILE B 1 246 ? -13.078 13.281 20.266 1 97 246 ILE B O 1
ATOM 4480 N N . THR B 1 247 ? -14.523 13.789 21.906 1 96 247 THR B N 1
ATOM 4481 C CA . THR B 1 247 ? -15.695 13.445 21.094 1 96 247 THR B CA 1
ATOM 4482 C C . THR B 1 247 ? -16.109 14.625 20.219 1 96 247 THR B C 1
ATOM 4484 O O . THR B 1 247 ? -15.75 15.773 20.5 1 96 247 THR B O 1
ATOM 4487 N N . VAL B 1 248 ? -16.828 14.266 19.188 1 95.25 248 VAL B N 1
ATOM 4488 C CA . VAL B 1 248 ? -17.328 15.32 18.297 1 95.25 248 VAL B CA 1
ATOM 4489 C C . VAL B 1 248 ? -18.266 16.25 19.062 1 95.25 248 VAL B C 1
ATOM 4491 O O . VAL B 1 248 ? -18.281 17.453 18.828 1 95.25 248 VAL B O 1
ATOM 4494 N N . LYS B 1 249 ? -19.047 15.688 20 1 96.19 249 LYS B N 1
ATOM 4495 C CA . LYS B 1 249 ? -19.922 16.5 20.844 1 96.19 249 LYS B CA 1
ATOM 4496 C C . LYS B 1 249 ? -19.125 17.5 21.672 1 96.19 249 LYS B C 1
ATOM 4498 O O . LYS B 1 249 ? -19.5 18.656 21.797 1 96.19 249 LYS B O 1
ATOM 4503 N N . GLU B 1 250 ? -18.031 17.016 22.234 1 97.62 250 GLU B N 1
ATOM 4504 C CA . GLU B 1 250 ? -17.188 17.875 23.047 1 97.62 250 GLU B CA 1
ATOM 4505 C C . GLU B 1 250 ? -16.547 18.969 22.203 1 97.62 250 GLU B C 1
ATOM 4507 O O . GLU B 1 250 ? -16.344 20.094 22.672 1 97.62 250 GLU B O 1
ATOM 4512 N N . ILE B 1 251 ? -16.203 18.688 20.953 1 98.06 251 ILE B N 1
ATOM 4513 C CA . ILE B 1 251 ? -15.695 19.703 20.031 1 98.06 251 ILE B CA 1
ATOM 4514 C C . ILE B 1 251 ? -16.766 20.766 19.797 1 98.06 251 ILE B C 1
ATOM 4516 O O . ILE B 1 251 ? -16.469 21.953 19.812 1 98.06 251 ILE B O 1
ATOM 4520 N N . ALA B 1 252 ? -17.984 20.266 19.609 1 97.75 252 ALA B N 1
ATOM 4521 C CA . ALA B 1 252 ? -19.109 21.188 19.422 1 97.75 252 ALA B CA 1
ATOM 4522 C C . ALA B 1 252 ? -19.281 22.109 20.609 1 97.75 252 ALA B C 1
ATOM 4524 O O . ALA B 1 252 ? -19.547 23.297 20.453 1 97.75 252 ALA B O 1
ATOM 4525 N N . GLU B 1 253 ? -19.125 21.562 21.734 1 98.25 253 GLU B N 1
ATOM 4526 C CA . GLU B 1 253 ? -19.25 22.344 22.969 1 98.25 253 GLU B CA 1
ATOM 4527 C C . GLU B 1 253 ? -18.156 23.406 23.031 1 98.25 253 GLU B C 1
ATOM 4529 O O . GLU B 1 253 ? -18.438 24.562 23.359 1 98.25 253 GLU B O 1
ATOM 4534 N N . ILE B 1 254 ? -16.938 23.047 22.703 1 98.56 254 ILE B N 1
ATOM 4535 C CA . ILE B 1 254 ? -15.812 23.969 22.75 1 98.56 254 ILE B CA 1
ATOM 4536 C C . ILE B 1 254 ? -16.031 25.094 21.734 1 98.56 254 ILE B C 1
ATOM 4538 O O . ILE B 1 254 ? -15.836 26.266 22.047 1 98.56 254 ILE B O 1
ATOM 4542 N N . VAL B 1 255 ? -16.406 24.703 20.516 1 98.56 255 VAL B N 1
ATOM 4543 C CA . VAL B 1 255 ? -16.625 25.688 19.469 1 98.56 255 VAL B CA 1
ATOM 4544 C C . VAL B 1 255 ? -17.719 26.656 19.891 1 98.56 255 VAL B C 1
ATOM 4546 O O . VAL B 1 255 ? -17.562 27.875 19.75 1 98.56 255 VAL B O 1
ATOM 4549 N N . SER B 1 256 ? -18.828 26.141 20.469 1 98.5 256 SER B N 1
ATOM 4550 C CA . SER B 1 256 ? -19.953 26.953 20.938 1 98.5 256 SER B CA 1
ATOM 4551 C C . SER B 1 256 ? -19.516 27.922 22.031 1 98.5 256 SER B C 1
ATOM 4553 O O . SER B 1 256 ? -19.859 29.109 22 1 98.5 256 SER B O 1
ATOM 4555 N N . GLU B 1 257 ? -18.75 27.391 22.922 1 98.38 257 GLU B N 1
ATOM 4556 C CA . GLU B 1 257 ? -18.25 28.188 24.031 1 98.38 257 GLU B CA 1
ATOM 4557 C C . GLU B 1 257 ? -17.375 29.344 23.547 1 98.38 257 GLU B C 1
ATOM 4559 O O . GLU B 1 257 ? -17.547 30.484 23.953 1 98.38 257 GLU B O 1
ATOM 4564 N N . GLU B 1 258 ? -16.406 29.062 22.703 1 98.06 258 GLU B N 1
ATOM 4565 C CA . GLU B 1 258 ? -15.453 30.047 22.203 1 98.06 258 GLU B CA 1
ATOM 4566 C C . GLU B 1 258 ? -16.156 31.109 21.359 1 98.06 258 GLU B C 1
ATOM 4568 O O . GLU B 1 258 ? -15.688 32.25 21.266 1 98.06 258 GLU B O 1
ATOM 4573 N N . MET B 1 259 ? -17.328 30.703 20.812 1 98 259 MET B N 1
ATOM 4574 C CA . MET B 1 259 ? -18.094 31.641 20 1 98 259 MET B CA 1
ATOM 4575 C C . MET B 1 259 ? -19.156 32.344 20.844 1 98 259 MET B C 1
ATOM 4577 O O . MET B 1 259 ? -19.922 33.188 20.344 1 98 259 MET B O 1
ATOM 4581 N N . SER B 1 260 ? -19.234 31.984 22.156 1 98.06 260 SER B N 1
ATOM 4582 C CA . SER B 1 260 ? -20.203 32.531 23.094 1 98.06 260 SER B CA 1
ATOM 4583 C C . SER B 1 260 ? -21.625 32.281 22.625 1 98.06 260 SER B C 1
ATOM 4585 O O . SER B 1 260 ? -22.453 33.188 22.625 1 98.06 260 SER B O 1
ATOM 4587 N N . LEU B 1 261 ? -21.828 31.078 22.156 1 98.06 261 LEU B N 1
ATOM 4588 C CA . LEU B 1 261 ? -23.141 30.656 21.719 1 98.06 261 LEU B CA 1
ATOM 4589 C C . LEU B 1 261 ? -23.641 29.469 22.547 1 98.06 261 LEU B C 1
ATOM 4591 O O . LEU B 1 261 ? -22.859 28.828 23.25 1 98.06 261 LEU B O 1
ATOM 4595 N N . ARG B 1 262 ? -24.984 29.156 22.562 1 97.81 262 ARG B N 1
ATOM 4596 C CA . ARG B 1 262 ? -25.609 28 23.203 1 97.81 262 ARG B CA 1
ATOM 4597 C C . ARG B 1 262 ? -26.594 27.312 22.266 1 97.81 262 ARG B C 1
ATOM 4599 O O . ARG B 1 262 ? -27.781 27.203 22.578 1 97.81 262 ARG B O 1
ATOM 4606 N N . PRO B 1 263 ? -26.062 26.828 21.203 1 98.19 263 PRO B N 1
ATOM 4607 C CA . PRO B 1 263 ? -26.953 26.188 20.219 1 98.19 263 PRO B CA 1
ATOM 4608 C C . PRO B 1 263 ? -27.5 24.859 20.688 1 98.19 263 PRO B C 1
ATOM 4610 O O . PRO B 1 263 ? -26.891 24.188 21.531 1 98.19 263 PRO B O 1
ATOM 4613 N N . ARG B 1 264 ? -28.703 24.516 20.156 1 98 264 ARG B N 1
ATOM 4614 C CA . ARG B 1 264 ? -29.203 23.141 20.281 1 98 264 ARG B CA 1
ATOM 4615 C C . ARG B 1 264 ? -28.453 22.203 19.344 1 98 264 ARG B C 1
ATOM 4617 O O . ARG B 1 264 ? -28.312 22.484 18.156 1 98 264 ARG B O 1
ATOM 4624 N N . PHE B 1 265 ? -27.891 21.141 19.859 1 97.06 265 PHE B N 1
ATOM 4625 C CA . PHE B 1 265 ? -27.203 20.156 19.047 1 97.06 265 PHE B CA 1
ATOM 4626 C C . PHE B 1 265 ? -28.203 19.203 18.406 1 97.06 265 PHE B C 1
ATOM 4628 O O . PHE B 1 265 ? -29.094 18.672 19.078 1 97.06 265 PHE B O 1
ATOM 4635 N N . VAL B 1 266 ? -28.125 19.031 17.109 1 96.12 266 VAL B N 1
ATOM 4636 C CA . VAL B 1 266 ? -28.953 18.078 16.375 1 96.12 266 VAL B CA 1
ATOM 4637 C C . VAL B 1 266 ? -28.062 17 15.734 1 96.12 266 VAL B C 1
ATOM 4639 O O . VAL B 1 266 ? -27.297 17.281 14.812 1 96.12 266 VAL B O 1
ATOM 4642 N N . PHE B 1 267 ? -28.25 15.758 16.188 1 93.88 267 PHE B N 1
ATOM 4643 C CA . PHE B 1 267 ? -27.422 14.648 15.711 1 93.88 267 PHE B CA 1
ATOM 4644 C C . PHE B 1 267 ? -28.109 13.938 14.547 1 93.88 267 PHE B C 1
ATOM 4646 O O . PHE B 1 267 ? -29.312 13.703 14.586 1 93.88 267 PHE B O 1
ATOM 4653 N N . THR B 1 268 ? -27.359 13.594 13.484 1 90.44 268 THR B N 1
ATOM 4654 C CA . THR B 1 268 ? -27.953 12.93 12.328 1 90.44 268 THR B CA 1
ATOM 4655 C C . THR B 1 268 ? -28.094 11.43 12.586 1 90.44 268 THR B C 1
ATOM 4657 O O . THR B 1 268 ? -28.734 10.719 11.805 1 90.44 268 THR B O 1
ATOM 4660 N N . GLY B 1 269 ? -27.672 10.969 13.711 1 83.06 269 GLY B N 1
ATOM 4661 C CA . GLY B 1 269 ? -27.719 9.547 14.039 1 83.06 269 GLY B CA 1
ATOM 4662 C C . GLY B 1 269 ? -26.531 8.766 13.477 1 83.06 269 GLY B C 1
ATOM 4663 O O . GLY B 1 269 ? -26 7.891 14.148 1 83.06 269 GLY B O 1
ATOM 4664 N N . GLY B 1 270 ? -26.078 9.031 12.422 1 75.06 270 GLY B N 1
ATOM 4665 C CA . GLY B 1 270 ? -24.891 8.492 11.797 1 75.06 270 GLY B CA 1
ATOM 4666 C C . GLY B 1 270 ? -25.156 7.293 10.914 1 75.06 270 GLY B C 1
ATOM 4667 O O . GLY B 1 270 ? -26.328 6.938 10.688 1 75.06 270 GLY B O 1
ATOM 4668 N N . VAL B 1 271 ? -24.203 6.84 10.266 1 74.94 271 VAL B N 1
ATOM 4669 C CA . VAL B 1 271 ? -24.219 5.637 9.445 1 74.94 271 VAL B CA 1
ATOM 4670 C C . VAL B 1 271 ? -23.281 4.594 10.031 1 74.94 271 VAL B C 1
ATOM 4672 O O . VAL B 1 271 ? -22.328 4.938 10.727 1 74.94 271 VAL B O 1
ATOM 4675 N N . ASP B 1 272 ? -23.562 3.271 9.82 1 72.62 272 ASP B N 1
ATOM 4676 C CA . ASP B 1 272 ? -22.688 2.168 10.188 1 72.62 272 ASP B CA 1
ATOM 4677 C C . ASP B 1 272 ? -22.266 2.271 11.648 1 72.62 272 ASP B C 1
ATOM 4679 O O . ASP B 1 272 ? -21.062 2.309 11.953 1 72.62 272 ASP B O 1
ATOM 4683 N N . GLY B 1 273 ? -23.141 2.369 12.57 1 74.88 273 GLY B N 1
ATOM 4684 C CA . GLY B 1 273 ? -22.859 2.338 13.992 1 74.88 273 GLY B CA 1
ATOM 4685 C C . GLY B 1 273 ? -22.609 3.715 14.578 1 74.88 273 GLY B C 1
ATOM 4686 O O . GLY B 1 273 ? -21.828 3.863 15.531 1 74.88 273 GLY B O 1
ATOM 4687 N N . GLY B 1 274 ? -23.094 4.734 13.898 1 82.56 274 GLY B N 1
ATOM 4688 C CA . GLY B 1 274 ? -23.016 6.074 14.453 1 82.56 274 GLY B CA 1
ATOM 4689 C C . GLY B 1 274 ? -21.938 6.922 13.82 1 82.56 274 GLY B C 1
ATOM 4690 O O . GLY B 1 274 ? -21.625 8.016 14.297 1 82.56 274 GLY B O 1
ATOM 4691 N N . ARG B 1 275 ? -21.344 6.391 12.703 1 83.06 275 ARG B N 1
ATOM 4692 C CA . ARG B 1 275 ? -20.328 7.133 11.977 1 83.06 275 ARG B CA 1
ATOM 4693 C C . ARG B 1 275 ? -20.922 8.352 11.289 1 83.06 275 ARG B C 1
ATOM 4695 O O . ARG B 1 275 ? -22.141 8.414 11.062 1 83.06 275 ARG B O 1
ATOM 4702 N N . GLY B 1 276 ? -20.078 9.297 11.039 1 77.88 276 GLY B N 1
ATOM 4703 C CA . GLY B 1 276 ? -20.531 10.5 10.375 1 77.88 276 GLY B CA 1
ATOM 4704 C C . GLY B 1 276 ? -20.859 10.289 8.906 1 77.88 276 GLY B C 1
ATOM 4705 O O . GLY B 1 276 ? -21.766 10.922 8.367 1 77.88 276 GLY B O 1
ATOM 4706 N N . TRP B 1 277 ? -20.047 9.508 8.25 1 76.56 277 TRP B N 1
ATOM 4707 C CA . TRP B 1 277 ? -20.203 9.188 6.836 1 76.56 277 TRP B CA 1
ATOM 4708 C C . TRP B 1 277 ? -19.578 7.832 6.52 1 76.56 277 TRP B C 1
ATOM 4710 O O . TRP B 1 277 ? -18.812 7.285 7.328 1 76.56 277 TRP B O 1
ATOM 4720 N N . LYS B 1 278 ? -19.953 7.312 5.41 1 75.38 278 LYS B N 1
ATOM 4721 C CA . LYS B 1 278 ? -19.391 6.031 4.984 1 75.38 278 LYS B CA 1
ATOM 4722 C C . LYS B 1 278 ? -17.859 6.098 4.887 1 75.38 278 LYS B C 1
ATOM 4724 O O . LYS B 1 278 ? -17.328 7 4.246 1 75.38 278 LYS B O 1
ATOM 4729 N N . GLY B 1 279 ? -17.125 5.23 5.52 1 77.25 279 GLY B N 1
ATOM 4730 C CA . GLY B 1 279 ? -15.68 5.191 5.488 1 77.25 279 GLY B CA 1
ATOM 4731 C C . GLY B 1 279 ? -15.031 5.934 6.645 1 77.25 279 GLY B C 1
ATOM 4732 O O . GLY B 1 279 ? -13.812 5.906 6.801 1 77.25 279 GLY B O 1
ATOM 4733 N N . ASP B 1 280 ? -15.906 6.535 7.402 1 82.12 280 ASP B N 1
ATOM 4734 C CA . ASP B 1 280 ? -15.383 7.219 8.586 1 82.12 280 ASP B CA 1
ATOM 4735 C C . ASP B 1 280 ? -15 6.219 9.672 1 82.12 280 ASP B C 1
ATOM 4737 O O . ASP B 1 280 ? -15.695 5.219 9.875 1 82.12 280 ASP B O 1
ATOM 4741 N N . VAL B 1 281 ? -13.875 6.492 10.266 1 85.12 281 VAL B N 1
ATOM 4742 C CA . VAL B 1 281 ? -13.477 5.707 11.43 1 85.12 281 VAL B CA 1
ATOM 4743 C C . VAL B 1 281 ? -14.055 6.336 12.703 1 85.12 281 VAL B C 1
ATOM 4745 O O . VAL B 1 281 ? -13.891 7.535 12.938 1 85.12 281 VAL B O 1
ATOM 4748 N N . LYS B 1 282 ? -14.727 5.504 13.453 1 87.81 282 LYS B N 1
ATOM 4749 C CA . LYS B 1 282 ? -15.422 6.035 14.617 1 87.81 282 LYS B CA 1
ATOM 4750 C C . LYS B 1 282 ? -14.445 6.402 15.727 1 87.81 282 LYS B C 1
ATOM 4752 O O . LYS B 1 282 ? -14.586 7.441 16.375 1 87.81 282 LYS B O 1
ATOM 4757 N N . PHE B 1 283 ? -13.508 5.523 15.992 1 91.31 283 PHE B N 1
ATOM 4758 C CA . PHE B 1 283 ? -12.508 5.73 17.031 1 91.31 283 PHE B CA 1
ATOM 4759 C C . PHE B 1 283 ? -11.102 5.742 16.453 1 91.31 283 PHE B C 1
ATOM 4761 O O . PHE B 1 283 ? -10.688 4.781 15.805 1 91.31 283 PHE B O 1
ATOM 4768 N N . MET B 1 284 ? -10.438 6.848 16.641 1 92.56 284 MET B N 1
ATOM 4769 C CA . MET B 1 284 ? -9.094 6.945 16.078 1 92.56 284 MET B CA 1
ATOM 4770 C C . MET B 1 284 ? -8.125 7.539 17.094 1 92.56 284 MET B C 1
ATOM 4772 O O . MET B 1 284 ? -8.234 8.711 17.453 1 92.56 284 MET B O 1
ATOM 4776 N N . ARG B 1 285 ? -7.285 6.77 17.578 1 97 285 ARG B N 1
ATOM 4777 C CA . ARG B 1 285 ? -6.172 7.195 18.422 1 97 285 ARG B CA 1
ATOM 4778 C C . ARG B 1 285 ? -4.906 6.406 18.094 1 97 285 ARG B C 1
ATOM 4780 O O . ARG B 1 285 ? -4.898 5.176 18.172 1 97 285 ARG B O 1
ATOM 4787 N N . LEU B 1 286 ? -3.902 7.113 17.75 1 98.19 286 LEU B N 1
ATOM 4788 C CA . LEU B 1 286 ? -2.631 6.492 17.391 1 98.19 286 LEU B CA 1
ATOM 4789 C C . LEU B 1 286 ? -1.744 6.324 18.609 1 98.19 286 LEU B C 1
ATOM 4791 O O . LEU B 1 286 ? -1.721 7.188 19.5 1 98.19 286 LEU B O 1
ATOM 4795 N N . SER B 1 287 ? -1.046 5.156 18.734 1 98.62 287 SER B N 1
ATOM 4796 C CA . SER B 1 287 ? 0.068 5.09 19.672 1 98.62 287 SER B CA 1
ATOM 4797 C C . SER B 1 287 ? 1.245 5.938 19.188 1 98.62 287 SER B C 1
ATOM 4799 O O . SER B 1 287 ? 1.705 5.785 18.062 1 98.62 287 SER B O 1
ATOM 4801 N N . ILE B 1 288 ? 1.705 6.82 20.031 1 98.38 288 ILE B N 1
ATOM 4802 C CA . ILE B 1 288 ? 2.805 7.695 19.641 1 98.38 288 ILE B CA 1
ATOM 4803 C C . ILE B 1 288 ? 4.035 7.391 20.484 1 98.38 288 ILE B C 1
ATOM 4805 O O . ILE B 1 288 ? 4.879 8.266 20.703 1 98.38 288 ILE B O 1
ATOM 4809 N N . GLU B 1 289 ? 4.047 6.207 21.047 1 98.56 289 GLU B N 1
ATOM 4810 C CA . GLU B 1 289 ? 5.152 5.805 21.906 1 98.56 289 GLU B CA 1
ATOM 4811 C C . GLU B 1 289 ? 6.48 5.852 21.156 1 98.56 289 GLU B C 1
ATOM 4813 O O . GLU B 1 289 ? 7.508 6.227 21.734 1 98.56 289 GLU B O 1
ATOM 4818 N N . LYS B 1 290 ? 6.531 5.426 19.906 1 98.5 290 LYS B N 1
ATOM 4819 C CA . LYS B 1 290 ? 7.746 5.461 19.094 1 98.5 290 LYS B CA 1
ATOM 4820 C C . LYS B 1 290 ? 8.266 6.891 18.953 1 98.5 290 LYS B C 1
ATOM 4822 O O . LYS B 1 290 ? 9.469 7.129 19.062 1 98.5 290 LYS B O 1
ATOM 4827 N N . ALA B 1 291 ? 7.383 7.82 18.641 1 98.62 291 ALA B N 1
ATOM 4828 C CA . ALA B 1 291 ? 7.758 9.227 18.547 1 98.62 291 ALA B CA 1
ATOM 4829 C C . ALA B 1 291 ? 8.289 9.742 19.891 1 98.62 291 ALA B C 1
ATOM 4831 O O . ALA B 1 291 ? 9.312 10.422 19.938 1 98.62 291 ALA B O 1
ATOM 4832 N N . LYS B 1 292 ? 7.605 9.383 20.953 1 98.56 292 LYS B N 1
ATOM 4833 C CA . LYS B 1 292 ? 8.016 9.812 22.297 1 98.56 292 LYS B CA 1
ATOM 4834 C C . LYS B 1 292 ? 9.398 9.281 22.641 1 98.56 292 LYS B C 1
ATOM 4836 O O . LYS B 1 292 ? 10.172 9.961 23.328 1 98.56 292 LYS B O 1
ATOM 4841 N N . ALA B 1 293 ? 9.727 8.117 22.172 1 98.44 293 ALA B N 1
ATOM 4842 C CA . ALA B 1 293 ? 11.023 7.5 22.453 1 98.44 293 ALA B CA 1
ATOM 4843 C C . ALA B 1 293 ? 12.164 8.312 21.828 1 98.44 293 ALA B C 1
ATOM 4845 O O . ALA B 1 293 ? 13.312 8.188 22.25 1 98.44 293 ALA B O 1
ATOM 4846 N N . THR B 1 294 ? 11.875 9.172 20.828 1 98.38 294 THR B N 1
ATOM 4847 C CA . THR B 1 294 ? 12.906 10.008 20.219 1 98.38 294 THR B CA 1
ATOM 4848 C C . THR B 1 294 ? 13.141 11.266 21.062 1 98.38 294 THR B C 1
ATOM 4850 O O . THR B 1 294 ? 14.078 12.023 20.797 1 98.38 294 THR B O 1
ATOM 4853 N N . GLY B 1 295 ? 12.203 11.547 21.984 1 98.31 295 GLY B N 1
ATOM 4854 C CA . GLY B 1 295 ? 12.281 12.742 22.797 1 98.31 295 GLY B CA 1
ATOM 4855 C C . GLY B 1 295 ? 11.211 13.766 22.453 1 98.31 295 GLY B C 1
ATOM 4856 O O . GLY B 1 295 ? 11.133 14.82 23.078 1 98.31 295 GLY B O 1
ATOM 4857 N N . TRP B 1 296 ? 10.32 13.477 21.5 1 98.19 296 TRP B N 1
ATOM 4858 C CA . TRP B 1 296 ? 9.242 14.383 21.125 1 98.19 296 TRP B CA 1
ATOM 4859 C C . TRP B 1 296 ? 7.973 14.07 21.906 1 98.19 296 TRP B C 1
ATOM 4861 O O . TRP B 1 296 ? 7.676 12.906 22.172 1 98.19 296 TRP B O 1
ATOM 4871 N N . ARG B 1 297 ? 7.23 15.055 22.219 1 97.94 297 ARG B N 1
ATOM 4872 C CA . ARG B 1 297 ? 5.891 14.961 22.797 1 97.94 297 ARG B CA 1
ATOM 4873 C C . ARG B 1 297 ? 5.027 16.141 22.359 1 97.94 297 ARG B C 1
ATOM 4875 O O . ARG B 1 297 ? 5.527 17.266 22.188 1 97.94 297 ARG B O 1
ATOM 4882 N N . PRO B 1 298 ? 3.736 15.852 22.188 1 97.69 298 PRO B N 1
ATOM 4883 C CA . PRO B 1 298 ? 2.893 17.016 21.906 1 97.69 298 PRO B CA 1
ATOM 4884 C C . PRO B 1 298 ? 2.828 17.984 23.078 1 97.69 298 PRO B C 1
ATOM 4886 O O . PRO B 1 298 ? 2.789 17.562 24.234 1 97.69 298 PRO B O 1
ATOM 4889 N N . ARG B 1 299 ? 2.85 19.266 22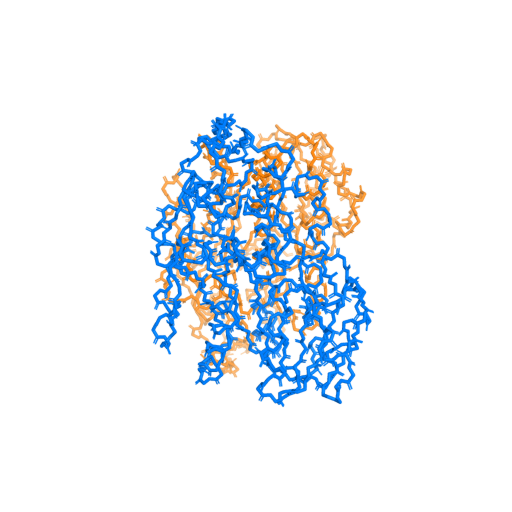.766 1 97.94 299 ARG B N 1
ATOM 4890 C CA . ARG B 1 299 ? 2.783 20.281 23.812 1 97.94 299 ARG B CA 1
ATOM 4891 C C . ARG B 1 299 ? 1.345 20.5 24.266 1 97.94 299 ARG B C 1
ATOM 4893 O O . ARG B 1 299 ? 1.096 20.812 25.438 1 97.94 299 ARG B O 1
ATOM 4900 N N . LEU B 1 300 ? 0.397 20.391 23.375 1 98.12 300 LEU B N 1
ATOM 4901 C CA . LEU B 1 300 ? -1.021 20.547 23.672 1 98.12 300 LEU B CA 1
ATOM 4902 C C . LEU B 1 300 ? -1.73 19.203 23.688 1 98.12 300 LEU B C 1
ATOM 4904 O O . LEU B 1 300 ? -1.401 18.312 22.906 1 98.12 300 LEU B O 1
ATOM 4908 N N . ASN B 1 301 ? -2.689 19.047 24.625 1 98 301 ASN B N 1
ATOM 4909 C CA . ASN B 1 301 ? -3.598 17.906 24.484 1 98 301 ASN B CA 1
ATOM 4910 C C . ASN B 1 301 ? -4.707 18.203 23.469 1 98 301 ASN B C 1
ATOM 4912 O O . ASN B 1 301 ? -4.754 19.297 22.891 1 98 301 ASN B O 1
ATOM 4916 N N . SER B 1 302 ? -5.594 17.234 23.203 1 98.31 302 SER B N 1
ATOM 4917 C CA . SER B 1 302 ? -6.613 17.391 22.172 1 98.31 302 SER B CA 1
ATOM 4918 C C . SER B 1 302 ? -7.547 18.547 22.484 1 98.31 302 SER B C 1
ATOM 4920 O O . SER B 1 302 ? -7.922 19.312 21.594 1 98.31 302 SER B O 1
ATOM 4922 N N . TYR B 1 303 ? -7.918 18.703 23.719 1 98.25 303 TYR B N 1
ATOM 4923 C CA . TYR B 1 303 ? -8.828 19.766 24.125 1 98.25 303 TYR B CA 1
ATOM 4924 C C . TYR B 1 303 ? -8.195 21.125 23.875 1 98.25 303 TYR B C 1
ATOM 4926 O O . TYR B 1 303 ? -8.828 22.016 23.281 1 98.25 303 TYR B O 1
ATOM 4934 N N . ASP B 1 304 ? -6.973 21.266 24.344 1 98.44 304 ASP B N 1
ATOM 4935 C CA . ASP B 1 304 ? -6.27 22.531 24.172 1 98.44 304 ASP B CA 1
ATOM 4936 C C . ASP B 1 304 ? -6.012 22.828 22.703 1 98.44 304 ASP B C 1
ATOM 4938 O O . ASP B 1 304 ? -6.062 23.984 22.266 1 98.44 304 ASP B O 1
ATOM 4942 N N . ALA B 1 305 ? -5.656 21.797 21.953 1 98.5 305 ALA B N 1
ATOM 4943 C CA . ALA B 1 305 ? -5.441 21.953 20.516 1 98.5 305 ALA B CA 1
ATOM 4944 C C . ALA B 1 305 ? -6.707 22.453 19.828 1 98.5 305 ALA B C 1
ATOM 4946 O O . ALA B 1 305 ? -6.648 23.375 18.984 1 98.5 305 ALA B O 1
ATOM 4947 N N . VAL B 1 306 ? -7.875 21.875 20.188 1 98.5 306 VAL B N 1
ATOM 4948 C CA . VAL B 1 306 ? -9.148 22.266 19.594 1 98.5 306 VAL B CA 1
ATOM 4949 C C . VAL B 1 306 ? -9.453 23.719 19.969 1 98.5 306 VAL B C 1
ATOM 4951 O O . VAL B 1 306 ? -9.766 24.531 19.094 1 98.5 306 VAL B O 1
ATOM 4954 N N . ARG B 1 307 ? -9.305 24.078 21.234 1 98.56 307 ARG B N 1
ATOM 4955 C CA . ARG B 1 307 ? -9.609 25.422 21.703 1 98.56 307 ARG B CA 1
ATOM 4956 C C . ARG B 1 307 ? -8.727 26.453 21 1 98.56 307 ARG B C 1
ATOM 4958 O O . ARG B 1 307 ? -9.211 27.484 20.531 1 98.56 307 ARG B O 1
ATOM 4965 N N . ARG B 1 308 ? -7.465 26.156 20.938 1 98.31 308 ARG B N 1
ATOM 4966 C CA . ARG B 1 308 ? -6.531 27.062 20.266 1 98.31 308 ARG B CA 1
ATOM 4967 C C . ARG B 1 308 ? -6.898 27.234 18.797 1 98.31 308 ARG B C 1
ATOM 4969 O O . ARG B 1 308 ? -6.848 28.344 18.266 1 98.31 308 ARG B O 1
ATOM 4976 N N . THR B 1 309 ? -7.219 26.125 18.156 1 98.5 309 THR B N 1
ATOM 4977 C CA . THR B 1 309 ? -7.562 26.172 16.734 1 98.5 309 THR B CA 1
ATOM 4978 C C . THR B 1 309 ? -8.805 27.031 16.5 1 98.5 309 THR B C 1
ATOM 4980 O O . THR B 1 309 ? -8.859 27.828 15.562 1 98.5 309 THR B O 1
ATOM 4983 N N . VAL B 1 310 ? -9.844 26.844 17.375 1 98.38 310 VAL B N 1
ATOM 4984 C CA . VAL B 1 310 ? -11.055 27.641 17.25 1 98.38 310 VAL B CA 1
ATOM 4985 C C . VAL B 1 310 ? -10.719 29.125 17.328 1 98.38 310 VAL B C 1
ATOM 4987 O O . VAL B 1 310 ? -11.148 29.906 16.484 1 98.38 310 VAL B O 1
ATOM 4990 N N . ARG B 1 311 ? -9.891 29.516 18.25 1 98.31 311 ARG B N 1
ATOM 4991 C CA . ARG B 1 311 ? -9.508 30.922 18.438 1 98.31 311 ARG B CA 1
ATOM 4992 C C . ARG B 1 311 ? -8.734 31.438 17.234 1 98.31 311 ARG B C 1
ATOM 4994 O O . ARG B 1 311 ? -8.938 32.594 16.812 1 98.31 311 ARG B O 1
ATOM 5001 N N . GLU B 1 312 ? -7.871 30.594 16.719 1 97.69 312 GLU B N 1
ATOM 5002 C CA . GLU B 1 312 ? -7.082 30.969 15.539 1 97.69 312 GLU B CA 1
ATOM 5003 C C . GLU B 1 312 ? -7.973 31.203 14.328 1 97.69 312 GLU B C 1
ATOM 5005 O O . GLU B 1 312 ? -7.762 32.156 13.57 1 97.69 312 GLU B O 1
ATOM 5010 N N . LEU B 1 313 ? -8.961 30.312 14.133 1 96.31 313 LEU B N 1
ATOM 5011 C CA . LEU B 1 313 ? -9.82 30.375 12.961 1 96.31 313 LEU B CA 1
ATOM 5012 C C . LEU B 1 313 ? -10.812 31.531 13.07 1 96.31 313 LEU B C 1
ATOM 5014 O O . LEU B 1 313 ? -11.227 32.094 12.062 1 96.31 313 LEU B O 1
ATOM 5018 N N . LEU B 1 314 ? -11.188 31.875 14.289 1 96.19 314 LEU B N 1
ATOM 5019 C CA . LEU B 1 314 ? -12.102 33 14.5 1 96.19 314 LEU B CA 1
ATOM 5020 C C . LEU B 1 314 ? -11.398 34.312 14.234 1 96.19 314 LEU B C 1
ATOM 5022 O O . LEU B 1 314 ? -12.055 35.312 13.914 1 96.19 314 LEU B O 1
ATOM 5026 N N . LYS B 1 315 ? -10.047 34.375 14.398 1 91.56 315 LYS B N 1
ATOM 5027 C CA . LYS B 1 315 ? -9.273 35.562 14.133 1 91.56 315 LYS B CA 1
ATOM 5028 C C . LYS B 1 315 ? -9 35.719 12.641 1 91.56 315 LYS B C 1
ATOM 5030 O O . LYS B 1 315 ? -8.758 36.844 12.164 1 91.56 315 LYS B O 1
ATOM 5035 N N . SER B 1 316 ? -8.891 34.656 11.859 1 79.5 316 SER B N 1
ATOM 5036 C CA . SER B 1 316 ? -8.555 34.688 10.438 1 79.5 316 SER B CA 1
ATOM 5037 C C . SER B 1 316 ? -9.75 35.094 9.586 1 79.5 316 SER B C 1
ATOM 5039 O O . SER B 1 316 ? -9.602 35.781 8.578 1 79.5 316 SER B O 1
#

Sequence (632 aa):
MKVLVTGGAGFIGSHLVDRLMELGHEVRVLDDLSAGTLDNLRRWVDHERFEFIKGDMRDPKIVEEAVKDVEVVFHLAANPEVRIGSQSPELLYETNVLITYNLLNAMRGSNVEYLVFTSSSTVYGDADVIPTPEDYGPLEPISVYGGAKLAAEALISGYAHTFEFRALIFRLANIIGERSNHGVIYDFINKLRKNPEELEILGDGTQRKSYLHVSDTVEGMLHIFEHFKRSEKTVDFYNLGNDDWITVKEIAEIVSEEMSLRPRFVFTGGVDGGRGWKGDVKFMRLSIEKAKATGWRPRLNSYDAVRRTVRELLKSMKVLVTGGAGFIGSHLVDRLMELGHEVRVLDDLSAGTLDNLRRWVDHERFEFIKGDMRDPKIVEEAVKDVEVVFHLAANPEVRIGSQSPELLYETNVLITYNLLNAMRGSNVEYLVFTSSSTVYGDADVIPTPEDYGPLEPISVYGGAKLAAEALISGYAHTFEFRALIFRLANIIGERSNHGVIYDFINKLRKNPEELEILGDGTQRKSYLHVSDTVEGMLHIFEHFKRSEKTVDFYNLGNDDWITVKEIAEIVSEEMSLRPRFVFTGGVDGGRGWKGDVKFMRLSIEKAKATGWRPRLNSYDAVRRTVRELLKS

pLDDT: mean 95.37, std 6.38, range [62.66, 98.94]

Solvent-accessible surface area (backbone atoms only — not comparable to full-atom values): 31804 Å² total; per-residue (Å²): 103,36,32,31,26,30,21,23,31,24,44,66,26,19,56,39,49,53,53,43,49,72,72,66,33,33,40,35,28,38,28,62,54,84,85,27,39,68,74,62,41,56,91,40,70,84,39,91,52,42,45,82,42,81,42,56,48,78,39,52,68,55,35,41,60,61,45,61,85,17,38,34,36,39,45,52,54,59,66,85,60,54,81,42,27,82,76,41,48,67,57,43,39,43,41,33,30,49,26,46,51,33,45,55,57,40,41,59,90,45,61,44,46,37,37,38,35,63,44,41,51,43,28,45,28,82,61,90,53,78,56,33,48,70,45,56,41,57,69,44,13,33,23,42,47,20,3,25,40,38,19,33,53,23,43,49,34,0,44,22,56,60,71,70,29,30,34,41,37,32,29,39,36,59,71,40,35,66,76,55,86,60,57,70,68,51,48,49,53,52,45,34,72,74,34,56,62,46,40,80,38,67,4,56,37,71,37,30,36,18,28,27,33,42,70,46,50,45,51,45,51,55,52,51,47,58,53,49,71,73,48,90,63,50,62,52,75,38,38,47,44,23,95,44,62,45,31,52,46,56,50,48,50,48,50,28,55,80,66,74,45,81,45,48,77,42,64,69,50,36,40,93,90,27,15,60,43,92,58,53,65,46,69,44,41,45,33,38,62,73,40,39,73,76,72,46,73,66,85,55,51,26,69,55,25,50,51,51,23,50,55,40,56,73,71,105,102,35,34,29,27,30,22,23,32,24,45,67,27,17,56,40,48,52,52,43,50,74,71,67,32,33,40,36,29,39,29,61,54,84,86,27,38,68,73,61,42,56,92,39,72,84,39,91,51,40,45,80,42,82,42,55,48,78,38,51,68,54,32,42,59,60,45,60,84,18,38,34,35,39,47,54,53,56,66,84,61,55,80,41,27,80,74,39,47,65,58,42,38,43,41,33,30,48,26,46,51,32,44,54,58,39,42,57,90,45,60,42,46,36,40,37,35,64,43,41,49,43,29,44,28,81,62,90,55,78,56,34,47,70,44,57,40,58,69,44,13,33,23,41,48,19,4,25,40,38,19,33,52,23,42,49,32,1,44,22,55,61,71,70,28,29,34,41,37,33,28,39,36,60,73,40,37,66,77,55,86,60,58,71,67,49,49,49,54,52,46,33,72,73,34,56,63,44,40,82,38,68,4,56,37,70,37,31,36,19,29,25,32,41,70,49,48,44,52,44,53,55,53,50,47,58,54,49,71,74,47,89,63,49,61,51,75,38,39,48,45,24,94,45,64,46,32,54,47,56,49,50,50,49,51,29,52,80,67,73,46,81,45,48,78,42,64,69,49,36,41,93,89,29,14,59,43,92,59,51,64,45,69,47,42,46,32,39,61,72,41,39,72,76,72,46,71,64,84,54,52,24,67,55,26,50,52,50,22,49,56,41,55,73,72,104

Nearest PDB structures (foldseek):
  8rdg-assembly1_A  TM=9.914E-01  e=3.033E-57  Pyrococcus horikoshii
  8rdi-assembly1_A  TM=9.923E-01  e=2.430E-56  Pyrococcus horikoshii
  3aw9-assembly1_A-2  TM=9.625E-01  e=2.674E-39  Pyrobaculum calidifontis JCM 11548
  3aw9-assembly2_B  TM=9.589E-01  e=7.797E-39  Pyrobaculum calidifontis JCM 11548
  3aw9-assembly2_C  TM=9.556E-01  e=1.902E-38  Pyrobaculum calidifontis JCM 11548

Organism: Thermococcus gammatolerans (strain DSM 15229 / JCM 11827 / EJ3) (NCBI:txid593117)

Secondary structure (DSSP, 8-state):
-EEEEETTTSHHHHHHHHHHHHTT-EEEEEE-SSS--GGGGTTTTT-TTEEEEE--TTSHHHHHHHTTT-SEEEE------SGGGGT-HHHHIIIIIIHHHHHHHHHTTSS--EEEEEEEGGGG-S-SSSSBPTT--S----SHHHHHHHHHHHHHHHHHHHHT-EEEEEEE--EE-TT---HHHHHHHHHHHH-TTEEEESS-S--EE--EEHHHHHHHHHHHHHHHHTS--SEEEEEE--SS-EEHHHHHHHHHHHTT--PEEEE---BTTTBSSTT--SEE-B--HHHHHTT---SS-HHHHHHHHHHHHHH-/-EEEEETTTSHHHHHHHHHHHHTT-EEEEEE-SSS--GGGGTTTTT-TTEEEEE--TTSHHHHHHHTTT-SEEEE------SGGGGT-HHHHIIIIIIHHHHHHHHHTTSS--EEEEEEEGGGG-S-SSSSBPTT--S----SHHHHHHHHHHHHHHHHHHHHT-EEEEEEE--EE-TT---HHHHHHHHHHHH-TTEEEESS-S--EE--EEHHHHHHHHHHHHHHHHTS--SEEEEEE--SS-EEHHHHHHHHHHHTT--PEEEE---BTTTBSSTT--SEE-B--HHHHHTT---SS-HHHHHHHHHHHHHH-